Protein AF-0000000067994471 (afdb_homodimer)

pLDDT: mean 78.35, std 25.77, range [20.16, 98.81]

Secondary structure (DSSP, 8-state):
----------------S---HHHHHHHHHHHHHTSTT----HHHHHHHHHHHHHHHHHHHSS-SSSS--EEETTEEE-HHHHHHTGGGTTS------TTT--S---PPPHHHHHHHHHHHHHHTTS-HHHHHHHHHHSHHHHTT--TT---EE--HHHHHHHHHHHHHHHHHHHHHHHHSSS----HHHHHHHHHHHHH-/----------------S---HHHHHHHHHHHHHTSTT----HHHHHHHHHHHHHHHHHHHSS-SSSS--EEETTEEE-HHHHHHTGGGTTS------TTT--S---PPPHHHHHHHHHHHHHHTTS-HHHHHHHHHHSHHHHTT--TT---EE--HHHHHHHHHHHHHHHHHHHHHHHHHSS----HHHHHHHHHHHHH-

Sequence (400 aa):
MGTADSLQLVAVEPLVTGISPLAVATYLLARDASRDDSDVTQMKLHKLLYFAQANYLASTGQRLFDAHIEAFEHGPVVESIRRHYEQFGRRIIVVADASQSGNGKQELPENIANYLDAIWSQFGEQSASQLRALSHKDKPWSDNYHPGRLHSIIPDYEMRTWYANLADQRRVELDTVYMGSFEPFTEEEEKRILAAWAEGMGTADSLQLVAVEPLVTGISPLAVATYLLARDASRDDSDVTQMKLHKLLYFAQANYLASTGQRLFDAHIEAFEHGPVVESIRRHYEQFGRRIIVVADASQSGNGKQELPENIANYLDAIWSQFGEQSASQLRALSHKDKPWSDNYHPGRLHSIIPDYEMRTWYANLADQRRVELDTVYMGSFEPFTEEEEKRILAAWAEG

Organism: NCBI:txid85336

Radius of gyration: 24.21 Å; Cα contacts (8 Å, |Δi|>4): 501; chains: 2; bounding box: 55×66×54 Å

Structure (mmCIF, N/CA/C/O backbone):
data_AF-0000000067994471-model_v1
#
loop_
_entity.id
_entity.type
_entity.pdbx_description
1 polymer 'Antitoxin SocA-like Panacea domain-containing protein'
#
loop_
_atom_site.group_PDB
_atom_site.id
_atom_site.type_symbol
_atom_site.label_atom_id
_atom_site.label_alt_id
_atom_site.label_comp_id
_atom_site.label_asym_id
_atom_site.label_entity_id
_atom_site.label_seq_id
_atom_site.pdbx_PDB_ins_code
_atom_site.Cartn_x
_atom_site.Cartn_y
_atom_site.Cartn_z
_atom_site.occupancy
_atom_site.B_iso_or_equiv
_atom_site.auth_seq_id
_atom_site.auth_comp_id
_atom_site.auth_asym_id
_atom_site.auth_atom_id
_atom_site.pdbx_PDB_model_num
ATOM 1 N N . MET A 1 1 ? 20.375 -3.465 12.93 1 20.5 1 MET A N 1
ATOM 2 C CA . MET A 1 1 ? 20.828 -4.172 11.734 1 20.5 1 MET A CA 1
ATOM 3 C C . MET A 1 1 ? 19.875 -5.312 11.383 1 20.5 1 MET A C 1
ATOM 5 O O . MET A 1 1 ? 19.922 -6.375 12 1 20.5 1 MET A O 1
ATOM 9 N N . GLY A 1 2 ? 18.578 -5.07 11.258 1 24.72 2 GLY A N 1
ATOM 10 C CA . GLY A 1 2 ? 17.531 -6.062 11.148 1 24.72 2 GLY A CA 1
ATOM 11 C C . GLY A 1 2 ? 17.672 -6.949 9.922 1 24.72 2 GLY A C 1
ATOM 12 O O . GLY A 1 2 ? 17.953 -6.461 8.828 1 24.72 2 GLY A O 1
ATOM 13 N N . THR A 1 3 ? 18.188 -8.141 10.125 1 24.52 3 THR A N 1
ATOM 14 C CA . THR A 1 3 ? 18.453 -9.211 9.164 1 24.52 3 THR A CA 1
ATOM 15 C C . THR A 1 3 ? 17.25 -9.406 8.242 1 24.52 3 THR A C 1
ATOM 17 O O . THR A 1 3 ? 16.125 -9.648 8.711 1 24.52 3 THR A O 1
ATOM 20 N N . ALA A 1 4 ? 17.125 -8.594 7.246 1 32.38 4 ALA A N 1
ATOM 21 C CA . ALA A 1 4 ? 16.172 -8.93 6.191 1 32.38 4 ALA A CA 1
ATOM 22 C C . ALA A 1 4 ? 16.156 -10.43 5.926 1 32.38 4 ALA A C 1
ATOM 24 O O . ALA A 1 4 ? 17.172 -11 5.508 1 32.38 4 ALA A O 1
ATOM 25 N N . ASP A 1 5 ? 15.484 -11.266 6.723 1 28.83 5 ASP A N 1
ATOM 26 C CA . ASP A 1 5 ? 15.32 -12.711 6.578 1 28.83 5 ASP A CA 1
ATOM 27 C C . ASP A 1 5 ? 15.109 -13.094 5.113 1 28.83 5 ASP A C 1
ATOM 29 O O . ASP A 1 5 ? 14.18 -12.609 4.469 1 28.83 5 ASP A O 1
ATOM 33 N N . SER A 1 6 ? 16.172 -13.422 4.426 1 29.88 6 SER A N 1
ATOM 34 C CA . SER A 1 6 ? 16.172 -14.047 3.107 1 29.88 6 SER A CA 1
ATOM 35 C C . SER A 1 6 ? 15.016 -15.031 2.957 1 29.88 6 SER A C 1
ATOM 37 O O . SER A 1 6 ? 14.602 -15.664 3.93 1 29.88 6 SER A O 1
ATOM 39 N N . LEU A 1 7 ? 14.117 -14.836 2.088 1 34.69 7 LEU A N 1
ATOM 40 C CA . LEU A 1 7 ? 13.156 -15.867 1.723 1 34.69 7 LEU A CA 1
ATOM 41 C C . LEU A 1 7 ? 13.805 -17.25 1.738 1 34.69 7 LEU A C 1
ATOM 43 O O . LEU A 1 7 ? 14.766 -17.5 1.002 1 34.69 7 LEU A O 1
ATOM 47 N N . GLN A 1 8 ? 14.188 -17.828 2.896 1 32.53 8 GLN A N 1
ATOM 48 C CA . GLN A 1 8 ? 14.672 -19.203 2.947 1 32.53 8 GLN A CA 1
ATOM 49 C C . GLN A 1 8 ? 13.984 -20.062 1.894 1 32.53 8 GLN A C 1
ATOM 51 O O . GLN A 1 8 ? 12.758 -20.016 1.75 1 32.53 8 GLN A O 1
ATOM 56 N N . LEU A 1 9 ? 14.672 -20.484 0.848 1 35.47 9 LEU A N 1
ATOM 57 C CA . LEU A 1 9 ? 14.312 -21.469 -0.167 1 35.47 9 LEU A CA 1
ATOM 58 C C . LEU A 1 9 ? 13.633 -22.672 0.463 1 35.47 9 LEU A C 1
ATOM 60 O O . LEU A 1 9 ? 14.273 -23.453 1.161 1 35.47 9 LEU A O 1
ATOM 64 N N . VAL A 1 10 ? 12.555 -22.547 1.156 1 35.59 10 VAL A N 1
ATOM 65 C CA . VAL A 1 10 ? 11.844 -23.766 1.518 1 35.59 10 VAL A CA 1
ATOM 66 C C . VAL A 1 10 ? 11.727 -24.672 0.298 1 35.59 10 VAL A C 1
ATOM 68 O O . VAL A 1 10 ? 11.383 -24.219 -0.795 1 35.59 10 VAL A O 1
ATOM 71 N N . ALA A 1 11 ? 12.648 -25.734 0.282 1 39.62 11 ALA A N 1
ATOM 72 C CA . ALA A 1 11 ? 12.516 -26.812 -0.683 1 39.62 11 ALA A CA 1
ATOM 73 C C . ALA A 1 11 ? 11.055 -27.234 -0.838 1 39.62 11 ALA A C 1
ATOM 75 O O . ALA A 1 11 ? 10.445 -27.75 0.105 1 39.62 11 ALA A O 1
ATOM 76 N N . VAL A 1 12 ? 10.25 -26.531 -1.53 1 43.81 12 VAL A N 1
ATOM 77 C CA . VAL A 1 12 ? 8.883 -26.938 -1.804 1 43.81 12 VAL A CA 1
ATOM 78 C C . VAL A 1 12 ? 8.883 -28.234 -2.623 1 43.81 12 VAL A C 1
ATOM 80 O O . VAL A 1 12 ? 9.57 -28.328 -3.643 1 43.81 12 VAL A O 1
ATOM 83 N N . GLU A 1 13 ? 8.867 -29.359 -1.951 1 44.28 13 GLU A N 1
ATOM 84 C CA . GLU A 1 13 ? 8.648 -30.594 -2.721 1 44.28 13 GLU A CA 1
ATOM 85 C C . GLU A 1 13 ? 7.637 -30.359 -3.84 1 44.28 13 GLU A C 1
ATOM 87 O O . GLU A 1 13 ? 6.633 -29.672 -3.646 1 44.28 13 GLU A O 1
ATOM 92 N N . PRO A 1 14 ? 8.156 -30.516 -5.008 1 44.38 14 PRO A N 1
ATOM 93 C CA . PRO A 1 14 ? 7.266 -30.328 -6.156 1 44.38 14 PRO A CA 1
ATOM 94 C C . PRO A 1 14 ? 5.891 -30.969 -5.945 1 44.38 14 PRO A C 1
ATOM 96 O O . PRO A 1 14 ? 5.801 -32.156 -5.617 1 44.38 14 PRO A O 1
ATOM 99 N N . LEU A 1 15 ? 5.07 -30.5 -5.023 1 45.81 15 LEU A N 1
ATOM 100 C CA . LEU A 1 15 ? 3.713 -31.016 -4.887 1 45.81 15 LEU A CA 1
ATOM 101 C C . LEU A 1 15 ? 3.002 -31.047 -6.234 1 45.81 15 LEU A C 1
ATOM 103 O O . LEU A 1 15 ? 3.221 -30.172 -7.074 1 45.81 15 LEU A O 1
ATOM 107 N N . VAL A 1 16 ? 2.379 -32.125 -6.523 1 44.62 16 VAL A N 1
ATOM 108 C CA . VAL A 1 16 ? 1.43 -32.375 -7.598 1 44.62 16 VAL A CA 1
ATOM 109 C C . VAL A 1 16 ? 0.571 -31.156 -7.852 1 44.62 16 VAL A C 1
ATOM 111 O O . VAL A 1 16 ? 0.253 -30.406 -6.922 1 44.62 16 VAL A O 1
ATOM 114 N N . THR A 1 17 ? 0.256 -30.609 -9.148 1 58.12 17 THR A N 1
ATOM 115 C CA . THR A 1 17 ? -0.282 -29.859 -10.281 1 58.12 17 THR A CA 1
ATOM 116 C C . THR A 1 17 ? -1.808 -29.859 -10.258 1 58.12 17 THR A C 1
ATOM 118 O O . THR A 1 17 ? -2.426 -30.906 -10.039 1 58.12 17 THR A O 1
ATOM 121 N N . GLY A 1 18 ? -2.588 -29.25 -9.352 1 79.25 18 GLY A N 1
ATOM 122 C CA . GLY A 1 18 ? -4.023 -29.094 -9.508 1 79.25 18 GLY A CA 1
ATOM 123 C C . GLY A 1 18 ? -4.594 -27.953 -8.703 1 79.25 18 GLY A C 1
ATOM 124 O O . GLY A 1 18 ? -5.789 -27.922 -8.406 1 79.25 18 GLY A O 1
ATOM 125 N N . ILE A 1 19 ? -3.641 -27.109 -8.344 1 91.44 19 ILE A N 1
ATOM 126 C CA . ILE A 1 19 ? -4.18 -26.016 -7.547 1 91.44 19 ILE A CA 1
ATOM 127 C C . ILE A 1 19 ? -4.789 -24.969 -8.469 1 91.44 19 ILE A C 1
ATOM 129 O O . ILE A 1 19 ? -4.184 -24.578 -9.469 1 91.44 19 ILE A O 1
ATOM 133 N N . SER A 1 20 ? -5.98 -24.594 -8.172 1 93.75 20 SER A N 1
ATOM 134 C CA . SER A 1 20 ? -6.641 -23.562 -8.969 1 93.75 20 SER A CA 1
ATOM 135 C C . SER A 1 20 ? -6.133 -22.172 -8.594 1 93.75 20 SER A C 1
ATOM 137 O O . SER A 1 20 ? -5.812 -21.922 -7.434 1 93.75 20 SER A O 1
ATOM 139 N N . PRO A 1 21 ? -6.07 -21.297 -9.609 1 96.44 21 PRO A N 1
ATOM 140 C CA . PRO A 1 21 ? -5.684 -19.922 -9.273 1 96.44 21 PRO A CA 1
ATOM 141 C C . PRO A 1 21 ? -6.641 -19.266 -8.289 1 96.44 21 PRO A C 1
ATOM 143 O O . PRO A 1 21 ? -6.223 -18.422 -7.48 1 96.44 21 PRO A O 1
ATOM 146 N N . LEU A 1 22 ? -7.848 -19.688 -8.305 1 95.25 22 LEU A N 1
ATOM 147 C CA . LEU A 1 22 ? -8.836 -19.125 -7.391 1 95.25 22 LEU A CA 1
ATOM 148 C C . LEU A 1 22 ? -8.531 -19.516 -5.949 1 95.25 22 LEU A C 1
ATOM 150 O O . LEU A 1 22 ? -8.727 -18.719 -5.031 1 95.25 22 LEU A O 1
ATOM 154 N N . ALA A 1 23 ? -8.047 -20.734 -5.785 1 94.25 23 ALA A N 1
ATOM 155 C CA . ALA A 1 23 ? -7.688 -21.172 -4.438 1 94.25 23 ALA A CA 1
ATOM 156 C C . ALA A 1 23 ? -6.559 -20.328 -3.869 1 94.25 23 ALA A C 1
ATOM 158 O O . ALA A 1 23 ? -6.594 -19.938 -2.697 1 94.25 23 ALA A O 1
ATOM 159 N N . VAL A 1 24 ? -5.582 -20.016 -4.672 1 96.62 24 VAL A N 1
ATOM 160 C CA . VAL A 1 24 ? -4.461 -19.188 -4.246 1 96.62 24 VAL A CA 1
ATOM 161 C C . VAL A 1 24 ? -4.949 -17.766 -3.977 1 96.62 24 VAL A C 1
ATOM 163 O O . VAL A 1 24 ? -4.613 -17.172 -2.947 1 96.62 24 VAL A O 1
ATOM 166 N N . ALA A 1 25 ? -5.773 -17.25 -4.879 1 97.19 25 ALA A N 1
ATOM 167 C CA . ALA A 1 25 ? -6.328 -15.898 -4.719 1 97.19 25 ALA A CA 1
ATOM 168 C C . ALA A 1 25 ? -7.133 -15.789 -3.428 1 97.19 25 ALA A C 1
ATOM 170 O O . ALA A 1 25 ? -6.965 -14.836 -2.664 1 97.19 25 ALA A O 1
ATOM 171 N N . THR A 1 26 ? -7.914 -16.797 -3.188 1 95 26 THR A N 1
ATOM 172 C CA . THR A 1 26 ? -8.773 -16.781 -2.01 1 95 26 THR A CA 1
ATOM 173 C C . THR A 1 26 ? -7.941 -16.828 -0.732 1 95 26 THR A C 1
ATOM 175 O O . THR A 1 26 ? -8.289 -16.188 0.266 1 95 26 THR A O 1
ATOM 178 N N . TYR A 1 27 ? -6.902 -17.562 -0.794 1 95.12 27 TYR A N 1
ATOM 179 C CA . TYR A 1 27 ? -6.016 -17.641 0.363 1 95.12 27 TYR A CA 1
ATOM 180 C C . TYR A 1 27 ? -5.406 -16.281 0.675 1 95.12 27 TYR A C 1
ATOM 182 O O . TYR A 1 27 ? -5.398 -15.852 1.83 1 95.12 27 TYR A O 1
ATOM 190 N N . LEU A 1 28 ? -4.922 -15.633 -0.339 1 97.06 28 LEU A N 1
ATOM 191 C CA . LEU A 1 28 ? -4.305 -14.32 -0.16 1 97.06 28 LEU A CA 1
ATOM 192 C C . LEU A 1 28 ? -5.332 -13.297 0.315 1 97.06 28 LEU A C 1
ATOM 194 O O . LEU A 1 28 ? -5.027 -12.453 1.16 1 97.06 28 LEU A O 1
ATOM 198 N N . LEU A 1 29 ? -6.508 -13.391 -0.208 1 96.88 29 LEU A N 1
ATOM 199 C CA . LEU A 1 29 ? -7.574 -12.477 0.175 1 96.88 29 LEU A CA 1
ATOM 200 C C . LEU A 1 29 ? -8.008 -12.719 1.618 1 96.88 29 LEU A C 1
ATOM 202 O O . LEU A 1 29 ? -8.352 -11.773 2.332 1 96.88 29 LEU A O 1
ATOM 206 N N . ALA A 1 30 ? -7.98 -13.961 2.035 1 94.12 30 ALA A N 1
ATOM 207 C CA . ALA A 1 30 ? -8.281 -14.266 3.43 1 94.12 30 ALA A CA 1
ATOM 208 C C . ALA A 1 30 ? -7.242 -13.664 4.367 1 94.12 30 ALA A C 1
ATOM 210 O O . ALA A 1 30 ? -7.586 -13.133 5.426 1 94.12 30 ALA A O 1
ATOM 211 N N . ARG A 1 31 ? -6.031 -13.797 3.963 1 94.12 31 ARG A N 1
ATOM 212 C CA . ARG A 1 31 ? -4.961 -13.172 4.734 1 94.12 31 ARG A CA 1
ATOM 213 C C . ARG A 1 31 ? -5.168 -11.664 4.844 1 94.12 31 ARG A C 1
ATOM 215 O O . ARG A 1 31 ? -4.984 -11.086 5.914 1 94.12 31 ARG A O 1
ATOM 222 N N . ASP A 1 32 ? -5.559 -11.078 3.756 1 96.62 32 ASP A N 1
ATOM 223 C CA . ASP A 1 32 ? -5.793 -9.641 3.738 1 96.62 32 ASP A CA 1
ATOM 224 C C . ASP A 1 32 ? -6.973 -9.266 4.633 1 96.62 32 ASP A C 1
ATOM 226 O O . ASP A 1 32 ? -6.91 -8.281 5.371 1 96.62 32 ASP A O 1
ATOM 230 N N . ALA A 1 33 ? -8.031 -10.039 4.574 1 93.31 33 ALA A N 1
ATOM 231 C CA . ALA A 1 33 ? -9.266 -9.758 5.293 1 93.31 33 ALA A CA 1
ATOM 232 C C . ALA A 1 33 ? -9.047 -9.773 6.805 1 93.31 33 ALA A C 1
ATOM 234 O O . ALA A 1 33 ? -9.812 -9.18 7.559 1 93.31 33 ALA A O 1
ATOM 235 N N . SER A 1 34 ? -8.039 -10.469 7.246 1 92.06 34 SER A N 1
ATOM 236 C CA . SER A 1 34 ? -7.758 -10.594 8.672 1 92.06 34 SER A CA 1
ATOM 237 C C . SER A 1 34 ? -7.055 -9.352 9.203 1 92.06 34 SER A C 1
ATOM 239 O O . SER A 1 34 ? -6.93 -9.172 10.422 1 92.06 34 SER A O 1
ATOM 241 N N . ARG A 1 35 ? -6.688 -8.453 8.336 1 93.88 35 ARG A N 1
ATOM 242 C CA . ARG A 1 35 ? -5.957 -7.254 8.727 1 93.88 35 ARG A CA 1
ATOM 243 C C . ARG A 1 35 ? -6.902 -6.082 8.953 1 93.88 35 ARG A C 1
ATOM 245 O O . ARG A 1 35 ? -7.93 -5.969 8.281 1 93.88 35 ARG A O 1
ATOM 252 N N . ASP A 1 36 ? -6.469 -5.102 9.828 1 91.69 36 ASP A N 1
ATOM 253 C CA . ASP A 1 36 ? -7.219 -3.869 10.039 1 91.69 36 ASP A CA 1
ATOM 254 C C . ASP A 1 36 ? -7.062 -2.922 8.852 1 91.69 36 ASP A C 1
ATOM 256 O O . ASP A 1 36 ? -7.898 -2.039 8.633 1 91.69 36 ASP A O 1
ATOM 260 N N . ASP A 1 37 ? -5.973 -3.105 8.102 1 95.31 37 ASP A N 1
ATOM 261 C CA . ASP A 1 37 ? -5.629 -2.207 7.004 1 95.31 37 ASP A CA 1
ATOM 262 C C . ASP A 1 37 ? -5.625 -2.951 5.672 1 95.31 37 ASP A C 1
ATOM 264 O O . ASP A 1 37 ? -4.703 -2.789 4.867 1 95.31 37 ASP A O 1
ATOM 268 N N . SER A 1 38 ? -6.707 -3.814 5.477 1 95.19 38 SER A N 1
ATOM 269 C CA . SER A 1 38 ? -6.848 -4.535 4.215 1 95.19 38 SER A CA 1
ATOM 270 C C . SER A 1 38 ? -6.742 -3.59 3.023 1 95.19 38 SER A C 1
ATOM 272 O O . SER A 1 38 ? -7.258 -2.473 3.064 1 95.19 38 SER A O 1
ATOM 274 N N . ASP A 1 39 ? -6.023 -4.055 1.958 1 97.5 39 ASP A N 1
ATOM 275 C CA . ASP A 1 39 ? -5.82 -3.127 0.849 1 97.5 39 ASP A CA 1
ATOM 276 C C . ASP A 1 39 ? -5.648 -3.877 -0.47 1 97.5 39 ASP A C 1
ATOM 278 O O . ASP A 1 39 ? -5.062 -3.35 -1.417 1 97.5 39 ASP A O 1
ATOM 282 N N . VAL A 1 40 ? -6.113 -5.105 -0.529 1 98.12 40 VAL A N 1
ATOM 283 C CA . VAL A 1 40 ? -5.922 -5.871 -1.757 1 98.12 40 VAL A CA 1
ATOM 284 C C . VAL A 1 40 ? -7.047 -5.555 -2.742 1 98.12 40 VAL A C 1
ATOM 286 O O . VAL A 1 40 ? -8.195 -5.934 -2.521 1 98.12 40 VAL A O 1
ATOM 289 N N . THR A 1 41 ? -6.699 -4.824 -3.742 1 97.69 41 THR A N 1
ATOM 290 C CA . THR A 1 41 ? -7.523 -4.613 -4.93 1 97.69 41 THR A CA 1
ATOM 291 C C . THR A 1 41 ? -7.172 -5.625 -6.016 1 97.69 41 THR A C 1
ATOM 293 O O . THR A 1 41 ? -6.266 -6.441 -5.844 1 97.69 41 THR A O 1
ATOM 296 N N . GLN A 1 42 ? -7.914 -5.59 -7.145 1 97.44 42 GLN A N 1
ATOM 297 C CA . GLN A 1 42 ? -7.52 -6.441 -8.266 1 97.44 42 GLN A CA 1
ATOM 298 C C . GLN A 1 42 ? -6.086 -6.148 -8.695 1 97.44 42 GLN A C 1
ATOM 300 O O . GLN A 1 42 ? -5.305 -7.074 -8.938 1 97.44 42 GLN A O 1
ATOM 305 N N . MET A 1 43 ? -5.766 -4.883 -8.727 1 97.88 43 MET A N 1
ATOM 306 C CA . MET A 1 43 ? -4.422 -4.484 -9.133 1 97.88 43 MET A CA 1
ATOM 307 C C . MET A 1 43 ? -3.369 -5.16 -8.258 1 97.88 43 MET A C 1
ATOM 309 O O . MET A 1 43 ? -2.441 -5.785 -8.766 1 97.88 43 MET A O 1
ATOM 313 N N . LYS A 1 44 ? -3.518 -5.098 -6.992 1 98.56 44 LYS A N 1
ATOM 314 C CA . LYS A 1 44 ? -2.566 -5.672 -6.047 1 98.56 44 LYS A CA 1
ATOM 315 C C . LYS A 1 44 ? -2.607 -7.199 -6.086 1 98.56 44 LYS A C 1
ATOM 317 O O . LYS A 1 44 ? -1.562 -7.852 -6.078 1 98.56 44 LYS A O 1
ATOM 322 N N . LEU A 1 45 ? -3.756 -7.793 -6.223 1 98.56 45 LEU A N 1
ATOM 323 C CA . LEU A 1 45 ? -3.938 -9.242 -6.211 1 98.56 45 LEU A CA 1
ATOM 324 C C . LEU A 1 45 ? -3.174 -9.891 -7.359 1 98.56 45 LEU A C 1
ATOM 326 O O . LEU A 1 45 ? -2.471 -10.883 -7.156 1 98.56 45 LEU A O 1
ATOM 330 N N . HIS A 1 46 ? -3.264 -9.359 -8.477 1 98.75 46 HIS A N 1
ATOM 331 C CA . HIS A 1 46 ? -2.623 -9.953 -9.648 1 98.75 46 HIS A CA 1
ATOM 332 C C . HIS A 1 46 ? -1.103 -9.883 -9.539 1 98.75 46 HIS A C 1
ATOM 334 O O . HIS A 1 46 ? -0.399 -10.781 -10 1 98.75 46 HIS A O 1
ATOM 340 N N . LYS A 1 47 ? -0.604 -8.797 -8.93 1 98.75 47 LYS A N 1
ATOM 341 C CA . LYS A 1 47 ? 0.836 -8.742 -8.695 1 98.75 47 LYS A CA 1
ATOM 342 C C . LYS A 1 47 ? 1.272 -9.797 -7.688 1 98.75 47 LYS A C 1
ATOM 344 O O . LYS A 1 47 ? 2.293 -10.461 -7.879 1 98.75 47 LYS A O 1
ATOM 349 N N . LEU A 1 48 ? 0.472 -9.953 -6.676 1 98.75 48 LEU A N 1
ATOM 350 C CA . LEU A 1 48 ? 0.784 -10.984 -5.688 1 98.75 48 LEU A CA 1
ATOM 351 C C . LEU A 1 48 ? 0.756 -12.367 -6.32 1 98.75 48 LEU A C 1
ATOM 353 O O . LEU A 1 48 ? 1.631 -13.195 -6.051 1 98.75 48 LEU A O 1
ATOM 357 N N . LEU A 1 49 ? -0.231 -12.648 -7.141 1 98.75 49 LEU A N 1
ATOM 358 C CA . LEU A 1 49 ? -0.325 -13.922 -7.848 1 98.75 49 LEU A CA 1
ATOM 359 C C . LEU A 1 49 ? 0.878 -14.133 -8.758 1 98.75 49 LEU A C 1
ATOM 361 O O . LEU A 1 49 ? 1.435 -15.227 -8.828 1 98.75 49 LEU A O 1
ATOM 365 N N . TYR A 1 50 ? 1.344 -13.078 -9.438 1 98.81 50 TYR A N 1
ATOM 366 C CA . TYR A 1 50 ? 2.51 -13.133 -10.312 1 98.81 50 TYR A CA 1
ATOM 367 C C . TYR A 1 50 ? 3.766 -13.484 -9.531 1 98.81 50 TYR A C 1
ATOM 369 O O . TYR A 1 50 ? 4.488 -14.414 -9.891 1 98.81 50 TYR A O 1
ATOM 377 N N . PHE A 1 51 ? 3.943 -12.797 -8.461 1 98.25 51 PHE A N 1
ATOM 378 C CA . PHE A 1 51 ? 5.141 -13.047 -7.664 1 98.25 51 PHE A CA 1
ATOM 379 C C . PHE A 1 51 ? 5.098 -14.438 -7.047 1 98.25 51 PHE A C 1
ATOM 381 O O . PHE A 1 51 ? 6.129 -15.102 -6.938 1 98.25 51 PHE A O 1
ATOM 388 N N . ALA A 1 52 ? 3.928 -14.891 -6.645 1 98.06 52 ALA A N 1
ATOM 389 C CA . ALA A 1 52 ? 3.785 -16.234 -6.098 1 98.06 52 ALA A CA 1
ATOM 390 C C . ALA A 1 52 ? 4.125 -17.297 -7.148 1 98.06 52 ALA A C 1
ATOM 392 O O . ALA A 1 52 ? 4.914 -18.203 -6.887 1 98.06 52 ALA A O 1
ATOM 393 N N . GLN A 1 53 ? 3.594 -17.188 -8.352 1 98.12 53 GLN A N 1
ATOM 394 C CA . GLN A 1 53 ? 3.82 -18.156 -9.406 1 98.12 53 GLN A CA 1
ATOM 395 C C . GLN A 1 53 ? 5.273 -18.141 -9.875 1 98.12 53 GLN A C 1
ATOM 397 O O . GLN A 1 53 ? 5.898 -19.188 -10.031 1 98.12 53 GLN A O 1
ATOM 402 N N . ALA A 1 54 ? 5.844 -16.938 -10.062 1 97.75 54 ALA A N 1
ATOM 403 C CA . ALA A 1 54 ? 7.203 -16.797 -10.578 1 97.75 54 ALA A CA 1
ATOM 404 C C . ALA A 1 54 ? 8.227 -17.359 -9.609 1 97.75 54 ALA A C 1
ATOM 406 O O . ALA A 1 54 ? 9.125 -18.109 -10.008 1 97.75 54 ALA A O 1
ATOM 407 N N . ASN A 1 55 ? 8.016 -17.031 -8.352 1 95.62 55 ASN A N 1
ATOM 408 C CA . ASN A 1 55 ? 8.969 -17.516 -7.359 1 95.62 55 ASN A CA 1
ATOM 409 C C . ASN A 1 55 ? 8.805 -19.016 -7.117 1 95.62 55 ASN A C 1
ATOM 411 O O . ASN A 1 55 ? 9.781 -19.719 -6.848 1 95.62 55 ASN A O 1
ATOM 415 N N . TYR A 1 56 ? 7.574 -19.516 -7.234 1 95.19 56 TYR A N 1
ATOM 416 C CA . TYR A 1 56 ? 7.355 -20.953 -7.105 1 95.19 56 TYR A CA 1
ATOM 417 C C . TYR A 1 56 ? 8.016 -21.703 -8.258 1 95.19 56 TYR A C 1
ATOM 419 O O . TYR A 1 56 ? 8.68 -22.719 -8.031 1 95.19 56 TYR A O 1
ATOM 427 N N . LEU A 1 57 ? 7.863 -21.219 -9.453 1 95.56 57 LEU A N 1
ATOM 428 C CA . LEU A 1 57 ? 8.531 -21.781 -10.625 1 95.56 57 LEU A CA 1
ATOM 429 C C . LEU A 1 57 ? 10.039 -21.812 -10.43 1 95.56 57 LEU A C 1
ATOM 431 O O . LEU A 1 57 ? 10.688 -22.828 -10.719 1 95.56 57 LEU A O 1
ATOM 435 N N . ALA A 1 58 ? 10.562 -20.719 -9.961 1 93.88 58 ALA A N 1
ATOM 436 C CA . ALA A 1 58 ? 12.008 -20.594 -9.789 1 93.88 58 ALA A CA 1
ATOM 437 C C . ALA A 1 58 ? 12.523 -21.594 -8.75 1 93.88 58 ALA A C 1
ATOM 439 O O . ALA A 1 58 ? 13.609 -22.156 -8.906 1 93.88 58 ALA A O 1
ATOM 440 N N . SER A 1 59 ? 11.695 -21.844 -7.766 1 91.25 59 SER A N 1
ATOM 441 C CA . SER A 1 59 ? 12.156 -22.656 -6.641 1 91.25 59 SER A CA 1
ATOM 442 C C . SER A 1 59 ? 11.891 -24.141 -6.875 1 91.25 59 SER A C 1
ATOM 444 O O . SER A 1 59 ? 12.625 -24.984 -6.375 1 91.25 59 SER A O 1
ATOM 446 N N . THR A 1 60 ? 10.82 -24.5 -7.707 1 91.5 60 THR A N 1
ATOM 447 C CA . THR A 1 60 ? 10.398 -25.906 -7.777 1 91.5 60 THR A CA 1
ATOM 448 C C . THR A 1 60 ? 10.438 -26.406 -9.219 1 91.5 60 THR A C 1
ATOM 450 O O . THR A 1 60 ? 10.414 -27.609 -9.461 1 91.5 60 THR A O 1
ATOM 453 N N . GLY A 1 61 ? 10.445 -25.484 -10.133 1 92.44 61 GLY A N 1
ATOM 454 C CA . GLY A 1 61 ? 10.375 -25.844 -11.539 1 92.44 61 GLY A CA 1
ATOM 455 C C . GLY A 1 61 ? 8.961 -26.156 -12 1 92.44 61 GLY A C 1
ATOM 456 O O . GLY A 1 61 ? 8.75 -26.469 -13.18 1 92.44 61 GLY A O 1
ATOM 457 N N . GLN A 1 62 ? 8.016 -26.031 -11.062 1 93.94 62 GLN A N 1
ATOM 458 C CA . GLN A 1 62 ? 6.629 -26.344 -11.367 1 93.94 62 GLN A CA 1
ATOM 459 C C . GLN A 1 62 ? 5.719 -25.141 -11.125 1 93.94 62 GLN A C 1
ATOM 461 O O . GLN A 1 62 ? 6.062 -24.25 -10.352 1 93.94 62 GLN A O 1
ATOM 466 N N . ARG A 1 63 ? 4.578 -25.25 -11.75 1 96.56 63 ARG A N 1
ATOM 467 C CA . ARG A 1 63 ? 3.588 -24.203 -11.508 1 96.56 63 ARG A CA 1
ATOM 468 C C . ARG A 1 63 ? 2.975 -24.344 -10.125 1 96.56 63 ARG A C 1
ATOM 470 O O . ARG A 1 63 ? 2.686 -25.453 -9.672 1 96.56 63 ARG A O 1
ATOM 477 N N . LEU A 1 64 ? 2.76 -23.203 -9.5 1 96.31 64 LEU A N 1
ATOM 478 C CA . LEU A 1 64 ? 1.99 -23.156 -8.258 1 96.31 64 LEU A CA 1
ATOM 479 C C . LEU A 1 64 ? 0.512 -23.406 -8.531 1 96.31 64 LEU A C 1
ATOM 481 O O . LEU A 1 64 ? -0.125 -24.203 -7.824 1 96.31 64 LEU A O 1
ATOM 485 N N . PHE A 1 65 ? -0.045 -22.703 -9.508 1 96.62 65 PHE A N 1
ATOM 486 C CA . PHE A 1 65 ? -1.438 -22.875 -9.906 1 96.62 65 PHE A CA 1
ATOM 487 C C . PHE A 1 65 ? -1.563 -23 -11.414 1 96.62 65 PHE A C 1
ATOM 489 O O . PHE A 1 65 ? -0.678 -22.578 -12.156 1 96.62 65 PHE A O 1
ATOM 496 N N . ASP A 1 66 ? -2.703 -23.609 -11.789 1 94.56 66 ASP A N 1
ATOM 497 C CA . ASP A 1 66 ? -2.9 -23.969 -13.195 1 94.56 66 ASP A CA 1
ATOM 498 C C . ASP A 1 66 ? -3.58 -22.828 -13.953 1 94.56 66 ASP A C 1
ATOM 500 O O . ASP A 1 66 ? -4.762 -22.922 -14.297 1 94.56 66 ASP A O 1
ATOM 504 N N . ALA A 1 67 ? -2.824 -21.781 -14.328 1 96.31 67 ALA A N 1
ATOM 505 C CA . ALA A 1 67 ? -3.271 -20.656 -15.148 1 96.31 67 ALA A CA 1
ATOM 506 C C . ALA A 1 67 ? -2.084 -19.891 -15.734 1 96.31 67 ALA A C 1
ATOM 508 O O . ALA A 1 67 ? -0.999 -19.891 -15.148 1 96.31 67 ALA A O 1
ATOM 509 N N . HIS A 1 68 ? -2.318 -19.391 -16.891 1 97.25 68 HIS A N 1
ATOM 510 C CA . HIS A 1 68 ? -1.312 -18.516 -17.484 1 97.25 68 HIS A CA 1
ATOM 511 C C . HIS A 1 68 ? -1.325 -17.141 -16.844 1 97.25 68 HIS A C 1
ATOM 513 O O . HIS A 1 68 ? -2.373 -16.656 -16.406 1 97.25 68 HIS A O 1
ATOM 519 N N . ILE A 1 69 ? -0.126 -16.547 -16.797 1 98.44 69 ILE A N 1
ATOM 520 C CA . ILE A 1 69 ? 0.004 -15.133 -16.484 1 98.44 69 ILE A CA 1
ATOM 521 C C . ILE A 1 69 ? 0.16 -14.336 -17.781 1 98.44 69 ILE A C 1
ATOM 523 O O . ILE A 1 69 ? 0.944 -14.703 -18.656 1 98.44 69 ILE A O 1
ATOM 527 N N . GLU A 1 70 ? -0.622 -13.297 -17.875 1 98.44 70 GLU A N 1
ATOM 528 C CA . GLU A 1 70 ? -0.612 -12.477 -19.078 1 98.44 70 GLU A CA 1
ATOM 529 C C . GLU A 1 70 ? -0.066 -11.078 -18.797 1 98.44 70 GLU A C 1
ATOM 531 O O . GLU A 1 70 ? -0.259 -10.547 -17.703 1 98.44 70 GLU A O 1
ATOM 536 N N . ALA A 1 71 ? 0.612 -10.492 -19.781 1 98.31 71 ALA A N 1
ATOM 537 C CA . ALA A 1 71 ? 1.156 -9.141 -19.656 1 98.31 71 ALA A CA 1
ATOM 538 C C . ALA A 1 71 ? 0.138 -8.094 -20.094 1 98.31 71 ALA A C 1
ATOM 540 O O . ALA A 1 71 ? -0.248 -8.047 -21.266 1 98.31 71 ALA A O 1
ATOM 541 N N . PHE A 1 72 ? -0.38 -7.27 -19.203 1 96.81 72 PHE A N 1
ATOM 542 C CA . PHE A 1 72 ? -1.282 -6.152 -19.453 1 96.81 72 PHE A CA 1
ATOM 543 C C . PHE A 1 72 ? -0.583 -4.824 -19.203 1 96.81 72 PHE A C 1
ATOM 545 O O . PHE A 1 72 ? 0.554 -4.797 -18.719 1 96.81 72 PHE A O 1
ATOM 552 N N . GLU A 1 73 ? -1.208 -3.791 -19.531 1 95.56 73 GLU A N 1
ATOM 553 C CA . GLU A 1 73 ? -0.646 -2.449 -19.391 1 95.56 73 GLU A CA 1
ATOM 554 C C . GLU A 1 73 ? -0.224 -2.162 -17.953 1 95.56 73 GLU A C 1
ATOM 556 O O . GLU A 1 73 ? 0.858 -1.623 -17.719 1 95.56 73 GLU A O 1
ATOM 561 N N . HIS A 1 74 ? -1.018 -2.607 -17.047 1 96.06 74 HIS A N 1
ATOM 562 C CA . HIS A 1 74 ? -0.745 -2.262 -15.664 1 96.06 74 HIS A CA 1
ATOM 563 C C . HIS A 1 74 ? -0.019 -3.395 -14.945 1 96.06 74 HIS A C 1
ATOM 565 O O . HIS A 1 74 ? 0.038 -3.418 -13.711 1 96.06 74 HIS A O 1
ATOM 571 N N . GLY A 1 75 ? 0.481 -4.422 -15.727 1 97.38 75 GLY A N 1
ATOM 572 C CA . GLY A 1 75 ? 1.261 -5.5 -15.141 1 97.38 75 GLY A CA 1
ATOM 573 C C . GLY A 1 75 ? 0.702 -6.879 -15.445 1 97.38 75 GLY A C 1
ATOM 574 O O . GLY A 1 75 ? -0.205 -7.016 -16.266 1 97.38 75 GLY A O 1
ATOM 575 N N . PRO A 1 76 ? 1.27 -7.891 -14.797 1 98.62 76 PRO A N 1
ATOM 576 C CA . PRO A 1 76 ? 0.822 -9.266 -15.023 1 98.62 76 PRO A CA 1
ATOM 577 C C . PRO A 1 76 ? -0.565 -9.539 -14.445 1 98.62 76 PRO A C 1
ATOM 579 O O . PRO A 1 76 ? -0.907 -9.031 -13.383 1 98.62 76 PRO A O 1
ATOM 582 N N . VAL A 1 77 ? -1.34 -10.359 -15.195 1 98.25 77 VAL A N 1
ATOM 583 C CA . VAL A 1 77 ? -2.727 -10.609 -14.82 1 98.25 77 VAL A CA 1
ATOM 584 C C . VAL A 1 77 ? -3.062 -12.086 -15.047 1 98.25 77 VAL A C 1
ATOM 586 O O . VAL A 1 77 ? -2.59 -12.695 -16.016 1 98.25 77 VAL A O 1
ATOM 589 N N . VAL A 1 78 ? -3.75 -12.617 -14.094 1 98.12 78 VAL A N 1
ATOM 590 C CA . VAL A 1 78 ? -4.414 -13.898 -14.305 1 98.12 78 VAL A CA 1
ATOM 591 C C . VAL A 1 78 ? -5.852 -13.664 -14.758 1 98.12 78 VAL A C 1
ATOM 593 O O . VAL A 1 78 ? -6.723 -13.328 -13.953 1 98.12 78 VAL A O 1
ATOM 596 N N . GLU A 1 79 ? -6.09 -13.969 -16 1 96.69 79 GLU A N 1
ATOM 597 C CA . GLU A 1 79 ? -7.328 -13.555 -16.641 1 96.69 79 GLU A CA 1
ATOM 598 C C . GLU A 1 79 ? -8.547 -14.148 -15.945 1 96.69 79 GLU A C 1
ATOM 600 O O . GLU A 1 79 ? -9.547 -13.461 -15.742 1 96.69 79 GLU A O 1
ATOM 605 N N . SER A 1 80 ? -8.516 -15.391 -15.609 1 96.25 80 SER A N 1
ATOM 606 C CA . SER A 1 80 ? -9.656 -16.031 -14.953 1 96.25 80 SER A CA 1
ATOM 607 C C . SER A 1 80 ? -9.977 -15.367 -13.625 1 96.25 80 SER A C 1
ATOM 609 O O . SER A 1 80 ? -11.148 -15.25 -13.25 1 96.25 80 SER A O 1
ATOM 611 N N . ILE A 1 81 ? -8.945 -14.938 -12.883 1 97.19 81 ILE A N 1
ATOM 612 C CA . ILE A 1 81 ? -9.133 -14.273 -11.602 1 97.19 81 ILE A CA 1
ATOM 613 C C . ILE A 1 81 ? -9.68 -12.859 -11.828 1 97.19 81 ILE A C 1
ATOM 615 O O . ILE A 1 81 ? -10.547 -12.398 -11.094 1 97.19 81 ILE A O 1
ATOM 619 N N . ARG A 1 82 ? -9.125 -12.195 -12.875 1 96.94 82 ARG A N 1
ATOM 620 C CA . ARG A 1 82 ? -9.625 -10.867 -13.227 1 96.94 82 ARG A CA 1
ATOM 621 C C . ARG A 1 82 ? -11.125 -10.891 -13.484 1 96.94 82 ARG A C 1
ATOM 623 O O . ARG A 1 82 ? -11.859 -10.039 -12.977 1 96.94 82 ARG A O 1
ATOM 630 N N . ARG A 1 83 ? -11.547 -11.875 -14.18 1 96.5 83 ARG A N 1
ATOM 631 C CA . ARG A 1 83 ? -12.961 -12.016 -14.492 1 96.5 83 ARG A CA 1
ATOM 632 C C . ARG A 1 83 ? -13.773 -12.336 -13.242 1 96.5 83 ARG A C 1
ATOM 634 O O . ARG A 1 83 ? -14.867 -11.797 -13.047 1 96.5 83 ARG A O 1
ATOM 641 N N . HIS A 1 84 ? -13.227 -13.188 -12.445 1 95.06 84 HIS A N 1
ATOM 642 C CA . HIS A 1 84 ? -13.938 -13.633 -11.25 1 95.06 84 HIS A CA 1
ATOM 643 C C . HIS A 1 84 ? -14.227 -12.469 -10.312 1 95.06 84 HIS A C 1
ATOM 645 O O . HIS A 1 84 ? -15.297 -12.406 -9.703 1 95.06 84 HIS A O 1
ATOM 651 N N . TYR A 1 85 ? -13.312 -11.547 -10.211 1 96.25 85 TYR A N 1
ATOM 652 C CA . TYR A 1 85 ? -13.453 -10.461 -9.25 1 96.25 85 TYR A CA 1
ATOM 653 C C . TYR A 1 85 ? -13.742 -9.141 -9.961 1 96.25 85 TYR A C 1
ATOM 655 O O . TYR A 1 85 ? -13.531 -8.07 -9.398 1 96.25 85 TYR A O 1
ATOM 663 N N . GLU A 1 86 ? -14.258 -9.211 -11.188 1 96.06 86 GLU A N 1
ATOM 664 C CA . GLU A 1 86 ? -14.484 -8.031 -12.008 1 96.06 86 GLU A CA 1
ATOM 665 C C . GLU A 1 86 ? -15.453 -7.066 -11.328 1 96.06 86 GLU A C 1
ATOM 667 O O . GLU A 1 86 ? -15.344 -5.848 -11.484 1 96.06 86 GLU A O 1
ATOM 672 N N . GLN A 1 87 ? -16.359 -7.492 -10.445 1 94.69 87 GLN A N 1
ATOM 673 C CA . GLN A 1 87 ? -17.391 -6.68 -9.805 1 94.69 87 GLN A CA 1
ATOM 674 C C . GLN A 1 87 ? -16.766 -5.695 -8.82 1 94.69 87 GLN A C 1
ATOM 676 O O . GLN A 1 87 ? -17.406 -4.707 -8.438 1 94.69 87 GLN A O 1
ATOM 681 N N . PHE A 1 88 ? -15.562 -5.957 -8.43 1 94.81 88 PHE A N 1
ATOM 682 C CA . PHE A 1 88 ? -14.938 -5.105 -7.422 1 94.81 88 PHE A CA 1
ATOM 683 C C . PHE A 1 88 ? -14.242 -3.918 -8.07 1 94.81 88 PHE A C 1
ATOM 685 O O . PHE A 1 88 ? -13.938 -2.928 -7.402 1 94.81 88 PHE A O 1
ATOM 692 N N . GLY A 1 89 ? -13.969 -3.988 -9.414 1 93.81 89 GLY A N 1
ATOM 693 C CA . GLY A 1 89 ? -13.273 -2.881 -10.055 1 93.81 89 GLY A CA 1
ATOM 694 C C . GLY A 1 89 ? -11.992 -2.494 -9.352 1 93.81 89 GLY A C 1
ATOM 695 O O . GLY A 1 89 ? -11.117 -3.338 -9.133 1 93.81 89 GLY A O 1
ATOM 696 N N . ARG A 1 90 ? -11.961 -1.266 -8.891 1 93.88 90 ARG A N 1
ATOM 697 C CA . ARG A 1 90 ? -10.758 -0.758 -8.242 1 93.88 90 ARG A CA 1
ATOM 698 C C . ARG A 1 90 ? -10.898 -0.805 -6.723 1 93.88 90 ARG A C 1
ATOM 700 O O . ARG A 1 90 ? -10.031 -0.31 -6 1 93.88 90 ARG A O 1
ATOM 707 N N . ARG A 1 91 ? -11.953 -1.406 -6.234 1 94.5 91 ARG A N 1
ATOM 708 C CA . ARG A 1 91 ? -12.227 -1.447 -4.805 1 94.5 91 ARG A CA 1
ATOM 709 C C . ARG A 1 91 ? -11.453 -2.574 -4.129 1 94.5 91 ARG A C 1
ATOM 711 O O . ARG A 1 91 ? -11.062 -3.541 -4.781 1 94.5 91 ARG A O 1
ATOM 718 N N . ILE A 1 92 ? -11.297 -2.391 -2.84 1 96.94 92 ILE A N 1
ATOM 719 C CA . ILE A 1 92 ? -10.742 -3.482 -2.045 1 96.94 92 ILE A CA 1
ATOM 720 C C . ILE A 1 92 ? -11.656 -4.703 -2.137 1 96.94 92 ILE A C 1
ATOM 722 O O . ILE A 1 92 ? -12.883 -4.578 -2.059 1 96.94 92 ILE A O 1
ATOM 726 N N . ILE A 1 93 ? -11.055 -5.848 -2.408 1 96.38 93 ILE A N 1
ATOM 727 C CA . ILE A 1 93 ? -11.828 -7.07 -2.562 1 96.38 93 ILE A CA 1
ATOM 728 C C . ILE A 1 93 ? -12.219 -7.609 -1.188 1 96.38 93 ILE A C 1
ATOM 730 O O . ILE A 1 93 ? -11.352 -7.926 -0.369 1 96.38 93 ILE A O 1
ATOM 734 N N . VAL A 1 94 ? -13.469 -7.531 -0.816 1 86.62 94 VAL A N 1
ATOM 735 C CA . VAL A 1 94 ? -13.992 -8.062 0.439 1 86.62 94 VAL A CA 1
ATOM 736 C C . VAL A 1 94 ? -14.672 -9.406 0.189 1 86.62 94 VAL A C 1
ATOM 738 O O . VAL A 1 94 ? -15.648 -9.484 -0.561 1 86.62 94 VAL A O 1
ATOM 741 N N . VAL A 1 95 ? -13.844 -10.352 0.427 1 74.31 95 VAL A N 1
ATOM 742 C CA . VAL A 1 95 ? -14.445 -11.656 0.192 1 74.31 95 VAL A CA 1
ATOM 743 C C . VAL A 1 95 ? -15.25 -12.078 1.421 1 74.31 95 VAL A C 1
ATOM 745 O O . VAL A 1 95 ? -14.844 -11.82 2.555 1 74.31 95 VAL A O 1
ATOM 748 N N . ALA A 1 96 ? -16.547 -11.938 1.278 1 58.56 96 ALA A N 1
ATOM 749 C CA . ALA A 1 96 ? -17.375 -12.492 2.354 1 58.56 96 ALA A CA 1
ATOM 750 C C . ALA A 1 96 ? -16.719 -13.719 2.969 1 58.56 96 ALA A C 1
ATOM 752 O O . ALA A 1 96 ? -15.844 -14.344 2.354 1 58.56 96 ALA A O 1
ATOM 753 N N . ASP A 1 97 ? -17 -14.125 4.18 1 48.84 97 ASP A N 1
ATOM 754 C CA . ASP A 1 97 ? -16.516 -15.273 4.93 1 48.84 97 ASP A CA 1
ATOM 755 C C . ASP A 1 97 ? -16.094 -16.406 3.996 1 48.84 97 ASP A C 1
ATOM 757 O O . ASP A 1 97 ? -16.922 -16.938 3.25 1 48.84 97 ASP A O 1
ATOM 761 N N . ALA A 1 98 ? -14.945 -16.297 3.43 1 44.91 98 ALA A N 1
ATOM 762 C CA . ALA A 1 98 ? -14.422 -17.484 2.764 1 44.91 98 ALA A CA 1
ATOM 763 C C . ALA A 1 98 ? -15.047 -18.75 3.336 1 44.91 98 ALA A C 1
ATOM 765 O O . ALA A 1 98 ? -15.008 -19.812 2.703 1 44.91 98 ALA A O 1
ATOM 766 N N . SER A 1 99 ? -15.219 -18.75 4.605 1 42.91 99 SER A N 1
ATOM 767 C CA . SER A 1 99 ? -15.883 -19.953 5.086 1 42.91 99 SER A CA 1
ATOM 768 C C . SER A 1 99 ? -17.219 -20.172 4.371 1 42.91 99 SER A C 1
ATOM 770 O O . SER A 1 99 ? -17.734 -21.281 4.348 1 42.91 99 SER A O 1
ATOM 772 N N . GLN A 1 100 ? -17.906 -19.125 4.234 1 40.59 100 GLN A N 1
ATOM 773 C CA . GLN A 1 100 ? -19.266 -19.359 3.771 1 40.59 100 GLN A CA 1
ATOM 774 C C . GLN A 1 100 ? -19.312 -19.625 2.268 1 40.59 100 GLN A C 1
ATOM 776 O O . GLN A 1 100 ? -20.359 -19.906 1.704 1 40.59 100 GLN A O 1
ATOM 781 N N . SER A 1 101 ? -18.375 -18.984 1.516 1 40.41 101 SER A N 1
ATOM 782 C CA . SER A 1 101 ? -18.703 -19.438 0.167 1 40.41 101 SER A CA 1
ATOM 783 C C . SER A 1 101 ? -18.594 -20.953 0.049 1 40.41 101 SER A C 1
ATOM 785 O O . SER A 1 101 ? -17.531 -21.516 0.327 1 40.41 101 SER A O 1
ATOM 787 N N . GLY A 1 102 ? -19.484 -21.594 0.551 1 39.62 102 GLY A N 1
ATOM 788 C CA . GLY A 1 102 ? -19.766 -23 0.309 1 39.62 102 GLY A CA 1
ATOM 789 C C . GLY A 1 102 ? -18.969 -23.562 -0.858 1 39.62 102 GLY A C 1
ATOM 790 O O . GLY A 1 102 ? -19.062 -24.766 -1.145 1 39.62 102 GLY A O 1
ATOM 791 N N . ASN A 1 103 ? -18.875 -22.797 -1.873 1 42.69 103 ASN A N 1
ATOM 792 C CA . ASN A 1 103 ? -18.375 -23.562 -3.012 1 42.69 103 ASN A CA 1
ATOM 793 C C . ASN A 1 103 ? -16.969 -24.094 -2.764 1 42.69 103 ASN A C 1
ATOM 795 O O . ASN A 1 103 ? -16.297 -23.672 -1.81 1 42.69 103 ASN A O 1
ATOM 799 N N . GLY A 1 104 ? -16.25 -24.906 -3.701 1 47.22 104 GLY A N 1
ATOM 800 C CA . GLY A 1 104 ? -15.086 -25.734 -3.912 1 47.22 104 GLY A CA 1
ATOM 801 C C . GLY A 1 104 ? -13.789 -25.094 -3.463 1 47.22 104 GLY A C 1
ATOM 802 O O . GLY A 1 104 ? -12.828 -25.016 -4.23 1 47.22 104 GLY A O 1
ATOM 803 N N . LYS A 1 105 ? -13.852 -24.375 -2.229 1 59.75 105 LYS A N 1
ATOM 804 C CA . LYS A 1 105 ? -12.57 -23.828 -1.79 1 59.75 105 LYS A CA 1
ATOM 805 C C . LYS A 1 105 ? -11.531 -24.938 -1.622 1 59.75 105 LYS A C 1
ATOM 807 O O . LYS A 1 105 ? -11.703 -25.844 -0.799 1 59.75 105 LYS A O 1
ATOM 812 N N . GLN A 1 106 ? -10.867 -25.094 -2.59 1 71.88 106 GLN A N 1
ATOM 813 C CA . GLN A 1 106 ? -9.742 -26.016 -2.482 1 71.88 106 GLN A CA 1
ATOM 814 C C . GLN A 1 106 ? -8.867 -25.672 -1.275 1 71.88 106 GLN A C 1
ATOM 816 O O . GLN A 1 106 ? -8.375 -24.562 -1.153 1 71.88 106 GLN A O 1
ATOM 821 N N . GLU A 1 107 ? -9.016 -26.578 -0.218 1 83.5 107 GLU A N 1
ATOM 822 C CA . GLU A 1 107 ? -8.055 -26.453 0.871 1 83.5 107 GLU A CA 1
ATOM 823 C C . GLU A 1 107 ? -6.625 -26.641 0.366 1 83.5 107 GLU A C 1
ATOM 825 O O . GLU A 1 107 ? -6.328 -27.609 -0.334 1 83.5 107 GLU A O 1
ATOM 830 N N . LEU A 1 108 ? -5.852 -25.656 0.641 1 91.88 108 LEU A N 1
ATOM 831 C CA . LEU A 1 108 ? -4.469 -25.734 0.188 1 91.88 108 LEU A CA 1
ATOM 832 C C . LEU A 1 108 ? -3.635 -26.609 1.129 1 91.88 108 LEU A C 1
ATOM 834 O O . LEU A 1 108 ? -3.801 -26.531 2.35 1 91.88 108 LEU A O 1
ATOM 838 N N . PRO A 1 109 ? -2.832 -27.484 0.543 1 90.19 109 PRO A N 1
ATOM 839 C CA . PRO A 1 109 ? -1.888 -28.203 1.398 1 90.19 109 PRO A CA 1
ATOM 840 C C . PRO A 1 109 ? -1.049 -27.266 2.27 1 90.19 109 PRO A C 1
ATOM 842 O O . PRO A 1 109 ? -0.78 -26.141 1.879 1 90.19 109 PRO A O 1
ATOM 845 N N . GLU A 1 110 ? -0.627 -27.766 3.375 1 90.94 110 GLU A N 1
ATOM 846 C CA . GLU A 1 110 ? 0.094 -26.969 4.363 1 90.94 110 GLU A CA 1
ATOM 847 C C . GLU A 1 110 ? 1.359 -26.359 3.768 1 90.94 110 GLU A C 1
ATOM 849 O O . GLU A 1 110 ? 1.709 -25.219 4.07 1 90.94 110 GLU A O 1
ATOM 854 N N . ASN A 1 111 ? 2.041 -27.109 3.004 1 90.56 111 ASN A N 1
ATOM 855 C CA . ASN A 1 111 ? 3.283 -26.625 2.416 1 90.56 111 ASN A CA 1
ATOM 856 C C . ASN A 1 111 ? 3.033 -25.438 1.484 1 90.56 111 ASN A C 1
ATOM 858 O O . ASN A 1 111 ? 3.836 -24.5 1.428 1 90.56 111 ASN A O 1
ATOM 862 N N . ILE A 1 112 ? 1.906 -25.484 0.792 1 93.75 112 ILE A N 1
ATOM 863 C CA . ILE A 1 112 ? 1.547 -24.391 -0.105 1 93.75 112 ILE A CA 1
ATOM 864 C C . ILE A 1 112 ? 1.111 -23.172 0.71 1 93.75 112 ILE A C 1
ATOM 866 O O . ILE A 1 112 ? 1.489 -22.047 0.4 1 93.75 112 ILE A O 1
ATOM 870 N N . ALA A 1 113 ? 0.345 -23.438 1.731 1 93.75 113 ALA A N 1
ATOM 871 C CA . ALA A 1 113 ? -0.058 -22.344 2.627 1 93.75 113 ALA A CA 1
ATOM 872 C C . ALA A 1 113 ? 1.159 -21.641 3.211 1 93.75 113 ALA A C 1
ATOM 874 O O . ALA A 1 113 ? 1.219 -20.406 3.229 1 93.75 113 ALA A O 1
ATOM 875 N N . ASN A 1 114 ? 2.121 -22.391 3.666 1 93.31 114 ASN A N 1
ATOM 876 C CA . ASN A 1 114 ? 3.35 -21.828 4.219 1 93.31 114 ASN A CA 1
ATOM 877 C C . ASN A 1 114 ? 4.105 -21 3.178 1 93.31 114 ASN A C 1
ATOM 879 O O . ASN A 1 114 ? 4.645 -19.938 3.494 1 93.31 114 ASN A O 1
ATOM 883 N N . TYR A 1 115 ? 4.133 -21.562 1.987 1 93.56 115 TYR A N 1
ATOM 884 C CA . TYR A 1 115 ? 4.777 -20.844 0.894 1 93.56 115 TYR A CA 1
ATOM 885 C C . TYR A 1 115 ? 4.086 -19.516 0.634 1 93.56 115 TYR A C 1
ATOM 887 O O . TYR A 1 115 ? 4.746 -18.484 0.496 1 93.56 115 TYR A O 1
ATOM 895 N N . LEU A 1 116 ? 2.768 -19.5 0.655 1 96.38 116 LEU A N 1
ATOM 896 C CA . LEU A 1 116 ? 2.014 -18.281 0.389 1 96.38 116 LEU A CA 1
ATOM 897 C C . LEU A 1 116 ? 2.162 -17.297 1.539 1 96.38 116 LEU A C 1
ATOM 899 O O . LEU A 1 116 ? 2.172 -16.078 1.32 1 96.38 116 LEU A O 1
ATOM 903 N N . ASP A 1 117 ? 2.346 -17.812 2.746 1 95.38 117 ASP A N 1
ATOM 904 C CA . ASP A 1 117 ? 2.645 -16.938 3.877 1 95.38 117 ASP A CA 1
ATOM 905 C C . ASP A 1 117 ? 3.98 -16.219 3.682 1 95.38 117 ASP A C 1
ATOM 907 O O . ASP A 1 117 ? 4.121 -15.055 4.039 1 95.38 117 ASP A O 1
ATOM 911 N N . ALA A 1 118 ? 4.934 -16.922 3.145 1 95.12 118 ALA A N 1
ATOM 912 C CA . ALA A 1 118 ? 6.234 -16.328 2.859 1 95.12 118 ALA A CA 1
ATOM 913 C C . ALA A 1 118 ? 6.125 -15.258 1.773 1 95.12 118 ALA A C 1
ATOM 915 O O . ALA A 1 118 ? 6.746 -14.195 1.868 1 95.12 118 ALA A O 1
ATOM 916 N N . ILE A 1 119 ? 5.34 -15.539 0.732 1 96.12 119 ILE A N 1
ATOM 917 C CA . ILE A 1 119 ? 5.082 -14.57 -0.323 1 96.12 119 ILE A CA 1
ATOM 918 C C . ILE A 1 119 ? 4.453 -13.312 0.276 1 96.12 119 ILE A C 1
ATOM 920 O O . ILE A 1 119 ? 4.859 -12.195 -0.041 1 96.12 119 ILE A O 1
ATOM 924 N N . TRP A 1 120 ? 3.473 -13.516 1.174 1 96.81 120 TRP A N 1
ATOM 925 C CA . TRP A 1 120 ? 2.811 -12.391 1.821 1 96.81 120 TRP A CA 1
ATOM 926 C C . TRP A 1 120 ? 3.799 -11.586 2.656 1 96.81 120 TRP A C 1
ATOM 928 O O . TRP A 1 120 ? 3.777 -10.352 2.639 1 96.81 120 TRP A O 1
ATOM 938 N N . SER A 1 121 ? 4.605 -12.289 3.412 1 94.5 121 SER A N 1
ATOM 939 C CA . SER A 1 121 ? 5.586 -11.609 4.254 1 94.5 121 SER A CA 1
ATOM 940 C C . SER A 1 121 ? 6.523 -10.742 3.422 1 94.5 121 SER A C 1
ATOM 942 O O . SER A 1 121 ? 6.949 -9.672 3.869 1 94.5 121 SER A O 1
ATOM 944 N N . GLN A 1 122 ? 6.754 -11.141 2.244 1 93.88 122 GLN A N 1
ATOM 945 C CA . GLN A 1 122 ? 7.707 -10.445 1.389 1 93.88 122 GLN A CA 1
ATOM 946 C C . GLN A 1 122 ? 7.035 -9.312 0.622 1 93.88 122 GLN A C 1
ATOM 948 O O . GLN A 1 122 ? 7.629 -8.242 0.43 1 93.88 122 GLN A O 1
ATOM 953 N N . PHE A 1 123 ? 5.82 -9.508 0.184 1 96.06 123 PHE A N 1
ATOM 954 C CA . PHE A 1 123 ? 5.238 -8.578 -0.777 1 96.06 123 PHE A CA 1
ATOM 955 C C . PHE A 1 123 ? 3.953 -7.969 -0.23 1 96.06 123 PHE A C 1
ATOM 957 O O . PHE A 1 123 ? 3.5 -6.93 -0.71 1 96.06 123 PHE A O 1
ATOM 964 N N . GLY A 1 124 ? 3.344 -8.586 0.738 1 97.19 124 GLY A N 1
ATOM 965 C CA . GLY A 1 124 ? 1.986 -8.281 1.166 1 97.19 124 GLY A CA 1
ATOM 966 C C . GLY A 1 124 ? 1.831 -6.875 1.709 1 97.19 124 GLY A C 1
ATOM 967 O O . GLY A 1 124 ? 0.754 -6.281 1.616 1 97.19 124 GLY A O 1
ATOM 968 N N . GLU A 1 125 ? 2.914 -6.352 2.258 1 94.25 125 GLU A N 1
ATOM 969 C CA . GLU A 1 125 ? 2.838 -5.035 2.881 1 94.25 125 GLU A CA 1
ATOM 970 C C . GLU A 1 125 ? 3.047 -3.926 1.854 1 94.25 125 GLU A C 1
ATOM 972 O O . GLU A 1 125 ? 2.801 -2.752 2.143 1 94.25 125 GLU A O 1
ATOM 977 N N . GLN A 1 126 ? 3.496 -4.273 0.694 1 96.06 126 GLN A N 1
ATOM 978 C CA . GLN A 1 126 ? 3.717 -3.277 -0.349 1 96.06 126 GLN A CA 1
ATOM 979 C C . GLN A 1 126 ? 2.398 -2.836 -0.977 1 96.06 126 GLN A C 1
ATOM 981 O O . GLN A 1 126 ? 1.454 -3.625 -1.069 1 96.06 126 GLN A O 1
ATOM 986 N N . SER A 1 127 ? 2.318 -1.587 -1.357 1 97.31 127 SER A N 1
ATOM 987 C CA . SER A 1 127 ? 1.13 -1.061 -2.02 1 97.31 127 SER A CA 1
ATOM 988 C C . SER A 1 127 ? 0.986 -1.627 -3.428 1 97.31 127 SER A C 1
ATOM 990 O O . SER A 1 127 ? 1.934 -2.195 -3.975 1 97.31 127 SER A O 1
ATOM 992 N N . ALA A 1 128 ? -0.205 -1.475 -3.982 1 98.12 128 ALA A N 1
ATOM 993 C CA . ALA A 1 128 ? -0.426 -1.854 -5.375 1 98.12 128 ALA A CA 1
ATOM 994 C C . ALA A 1 128 ? 0.547 -1.131 -6.305 1 98.12 128 ALA A C 1
ATOM 996 O O . ALA A 1 128 ? 1.097 -1.733 -7.227 1 98.12 128 ALA A O 1
ATOM 997 N N . SER A 1 129 ? 0.806 0.155 -6.047 1 96.5 129 SER A N 1
ATOM 998 C CA . SER A 1 129 ? 1.697 0.96 -6.875 1 96.5 129 SER A CA 1
ATOM 999 C C . SER A 1 129 ? 3.127 0.433 -6.82 1 96.5 129 SER A C 1
ATOM 1001 O O . SER A 1 129 ? 3.797 0.334 -7.852 1 96.5 129 SER A O 1
ATOM 1003 N N . GLN A 1 130 ? 3.559 0.102 -5.648 1 96.25 130 GLN A N 1
ATOM 1004 C CA . GLN A 1 130 ? 4.91 -0.43 -5.492 1 96.25 130 GLN A CA 1
ATOM 1005 C C . GLN A 1 130 ? 5.059 -1.772 -6.199 1 96.25 130 GLN A C 1
ATOM 1007 O O . GLN A 1 130 ? 6.059 -2.016 -6.875 1 96.25 130 GLN A O 1
ATOM 1012 N N . LEU A 1 131 ? 4.102 -2.631 -6.066 1 97.88 131 LEU A N 1
ATOM 1013 C CA . LEU A 1 131 ? 4.141 -3.939 -6.707 1 97.88 131 LEU A CA 1
ATOM 1014 C C . LEU A 1 131 ? 4.035 -3.803 -8.227 1 97.88 131 LEU A C 1
ATOM 1016 O O . LEU A 1 131 ? 4.645 -4.574 -8.961 1 97.88 131 LEU A O 1
ATOM 1020 N N . ARG A 1 132 ? 3.193 -2.846 -8.656 1 97.25 132 ARG A N 1
ATOM 1021 C CA . ARG A 1 132 ? 3.113 -2.539 -10.078 1 97.25 132 ARG A CA 1
ATOM 1022 C C . ARG A 1 132 ? 4.477 -2.129 -10.625 1 97.25 132 ARG A C 1
ATOM 1024 O O . ARG A 1 132 ? 4.934 -2.672 -11.633 1 97.25 132 ARG A O 1
ATOM 1031 N N . ALA A 1 133 ? 5.133 -1.267 -9.938 1 95.5 133 ALA A N 1
ATOM 1032 C CA . ALA A 1 133 ? 6.457 -0.811 -10.359 1 95.5 133 ALA A CA 1
ATOM 1033 C C . ALA A 1 133 ? 7.453 -1.967 -10.375 1 95.5 133 ALA A C 1
ATOM 1035 O O . ALA A 1 133 ? 8.242 -2.1 -11.312 1 95.5 133 ALA A O 1
ATOM 1036 N N . LEU A 1 134 ? 7.41 -2.781 -9.367 1 96.06 134 LEU A N 1
ATOM 1037 C CA . LEU A 1 134 ? 8.312 -3.924 -9.258 1 96.06 134 LEU A CA 1
ATOM 1038 C C . LEU A 1 134 ? 8.094 -4.895 -10.414 1 96.06 134 LEU A C 1
ATOM 1040 O O . LEU A 1 134 ? 9.062 -5.352 -11.039 1 96.06 134 LEU A O 1
ATOM 1044 N N . SER A 1 135 ? 6.848 -5.223 -10.734 1 97.19 135 SER A N 1
ATOM 1045 C CA . SER A 1 135 ? 6.547 -6.172 -11.805 1 97.19 135 SER A CA 1
ATOM 1046 C C . SER A 1 135 ? 6.961 -5.621 -13.164 1 97.19 135 SER A C 1
ATOM 1048 O O . SER A 1 135 ? 7.383 -6.375 -14.039 1 97.19 135 SER A O 1
ATOM 1050 N N . HIS A 1 136 ? 6.871 -4.238 -13.289 1 96.88 136 HIS A N 1
ATOM 1051 C CA . HIS A 1 136 ? 7.234 -3.602 -14.547 1 96.88 136 HIS A CA 1
ATOM 1052 C C . HIS A 1 136 ? 8.742 -3.645 -14.773 1 96.88 136 HIS A C 1
ATOM 1054 O O . HIS A 1 136 ? 9.203 -3.578 -15.914 1 96.88 136 HIS A O 1
ATOM 1060 N N . LYS A 1 137 ? 9.461 -3.818 -13.727 1 95.94 137 LYS A N 1
ATOM 1061 C CA . LYS A 1 137 ? 10.914 -3.912 -13.82 1 95.94 137 LYS A CA 1
ATOM 1062 C C . LYS A 1 137 ? 11.352 -5.316 -14.234 1 95.94 137 LYS A C 1
ATOM 1064 O O . LYS A 1 137 ? 12.492 -5.523 -14.633 1 95.94 137 LYS A O 1
ATOM 1069 N N . ASP A 1 138 ? 10.492 -6.328 -14.039 1 95.69 138 ASP A N 1
ATOM 1070 C CA . ASP A 1 138 ? 10.82 -7.707 -14.383 1 95.69 138 ASP A CA 1
ATOM 1071 C C . ASP A 1 138 ? 10.812 -7.914 -15.891 1 95.69 138 ASP A C 1
ATOM 1073 O O . ASP A 1 138 ? 9.852 -7.559 -16.578 1 95.69 138 ASP A O 1
ATOM 1077 N N . LYS A 1 139 ? 11.812 -8.508 -16.391 1 97.56 139 LYS A N 1
ATOM 1078 C CA . LYS A 1 139 ? 11.93 -8.797 -17.828 1 97.56 139 LYS A CA 1
ATOM 1079 C C . LYS A 1 139 ? 10.781 -9.672 -18.312 1 97.56 139 LYS A C 1
ATOM 1081 O O . LYS A 1 139 ? 10.289 -9.5 -19.422 1 97.56 139 LYS A O 1
ATOM 1086 N N . PRO A 1 140 ? 10.359 -10.68 -17.531 1 98.44 140 PRO A N 1
ATOM 1087 C CA . PRO A 1 140 ? 9.234 -11.492 -18 1 98.44 140 PRO A CA 1
ATOM 1088 C C . PRO A 1 140 ? 8.031 -10.656 -18.422 1 98.44 140 PRO A C 1
ATOM 1090 O O . PRO A 1 140 ? 7.371 -10.969 -19.406 1 98.44 140 PRO A O 1
ATOM 1093 N N . TRP A 1 141 ? 7.77 -9.625 -17.734 1 98.31 141 TRP A N 1
ATOM 1094 C CA . TRP A 1 141 ? 6.656 -8.766 -18.109 1 98.31 141 TRP A CA 1
ATOM 1095 C C . TRP A 1 141 ? 7.051 -7.848 -19.266 1 98.31 141 TRP A C 1
ATOM 1097 O O . TRP A 1 141 ? 6.367 -7.805 -20.297 1 98.31 141 TRP A O 1
ATOM 1107 N N . SER A 1 142 ? 8.164 -7.098 -19.125 1 97.69 142 SER A N 1
ATOM 1108 C CA . SER A 1 142 ? 8.539 -6.078 -20.109 1 97.69 142 SER A CA 1
ATOM 1109 C C . SER A 1 142 ? 8.773 -6.688 -21.484 1 97.69 142 SER A C 1
ATOM 1111 O O . SER A 1 142 ? 8.5 -6.055 -22.5 1 97.69 142 SER A O 1
ATOM 1113 N N . ASP A 1 143 ? 9.25 -7.926 -21.5 1 97.94 143 ASP A N 1
ATOM 1114 C CA . ASP A 1 143 ? 9.531 -8.594 -22.766 1 97.94 143 ASP A CA 1
ATOM 1115 C C . ASP A 1 143 ? 8.242 -9.055 -23.438 1 97.94 143 ASP A C 1
ATOM 1117 O O . ASP A 1 143 ? 8.227 -9.305 -24.656 1 97.94 143 ASP A O 1
ATOM 1121 N N . ASN A 1 144 ? 7.211 -9.172 -22.703 1 98.25 144 ASN A N 1
ATOM 1122 C CA . ASN A 1 144 ? 6.008 -9.781 -23.266 1 98.25 144 ASN A CA 1
ATOM 1123 C C . ASN A 1 144 ? 4.852 -8.789 -23.328 1 98.25 144 ASN A C 1
ATOM 1125 O O . ASN A 1 144 ? 3.793 -9.102 -23.875 1 98.25 144 ASN A O 1
ATOM 1129 N N . TYR A 1 145 ? 5.043 -7.617 -22.719 1 97.81 145 TYR A N 1
ATOM 1130 C CA . TYR A 1 145 ? 4.012 -6.594 -22.828 1 97.81 145 TYR A CA 1
ATOM 1131 C C . TYR A 1 145 ? 4.125 -5.852 -24.156 1 97.81 145 TYR A C 1
ATOM 1133 O O . TYR A 1 145 ? 5.191 -5.336 -24.5 1 97.81 145 TYR A O 1
ATOM 1141 N N . HIS A 1 146 ? 3.062 -5.852 -24.859 1 95.62 146 HIS A N 1
ATOM 1142 C CA . HIS A 1 146 ? 2.904 -5.121 -26.125 1 95.62 146 HIS A CA 1
ATOM 1143 C C . HIS A 1 146 ? 1.656 -4.246 -26.094 1 95.62 146 HIS A C 1
ATOM 1145 O O . HIS A 1 146 ? 0.535 -4.758 -26.078 1 95.62 146 HIS A O 1
ATOM 1151 N N . PRO A 1 147 ? 1.889 -2.957 -26.141 1 93.62 147 PRO A N 1
ATOM 1152 C CA . PRO A 1 147 ? 0.724 -2.07 -26.078 1 93.62 147 PRO A CA 1
ATOM 1153 C C . PRO A 1 147 ? -0.339 -2.426 -27.125 1 93.62 147 PRO A C 1
ATOM 1155 O O . PRO A 1 147 ? -0.018 -2.629 -28.297 1 93.62 147 PRO A O 1
ATOM 1158 N N . GLY A 1 148 ? -1.551 -2.523 -26.672 1 89.69 148 GLY A N 1
ATOM 1159 C CA . GLY A 1 148 ? -2.66 -2.791 -27.562 1 89.69 148 GLY A CA 1
ATOM 1160 C C . GLY A 1 148 ? -2.926 -4.27 -27.766 1 89.69 148 GLY A C 1
ATOM 1161 O O . GLY A 1 148 ? -3.986 -4.656 -28.266 1 89.69 148 GLY A O 1
ATOM 1162 N N . ARG A 1 149 ? -1.926 -5.141 -27.516 1 89.12 149 ARG A N 1
ATOM 1163 C CA . ARG A 1 149 ? -2.119 -6.582 -27.641 1 89.12 149 ARG A CA 1
ATOM 1164 C C . ARG A 1 149 ? -2.766 -7.152 -26.375 1 89.12 149 ARG A C 1
ATOM 1166 O O . ARG A 1 149 ? -2.42 -6.758 -25.266 1 89.12 149 ARG A O 1
ATOM 1173 N N . LEU A 1 150 ? -3.729 -8 -26.688 1 83.06 150 LEU A N 1
ATOM 1174 C CA . LEU A 1 150 ? -4.41 -8.633 -25.578 1 83.06 150 LEU A CA 1
ATOM 1175 C C . LEU A 1 150 ? -3.938 -10.07 -25.391 1 83.06 150 LEU A C 1
ATOM 1177 O O . LEU A 1 150 ? -3.453 -10.695 -26.344 1 83.06 150 LEU A O 1
ATOM 1181 N N . HIS A 1 151 ? -3.912 -10.516 -24.219 1 87.56 151 HIS A N 1
ATOM 1182 C CA . HIS A 1 151 ? -3.705 -11.914 -23.859 1 87.56 151 HIS A CA 1
ATOM 1183 C C . HIS A 1 151 ? -2.295 -12.367 -24.219 1 87.56 151 HIS A C 1
ATOM 1185 O O . HIS A 1 151 ? -2.109 -13.453 -24.766 1 87.56 151 HIS A O 1
ATOM 1191 N N . SER A 1 152 ? -1.311 -11.508 -24.094 1 96 152 SER A N 1
ATOM 1192 C CA . SER A 1 152 ? 0.091 -11.891 -24.234 1 96 152 SER A CA 1
ATOM 1193 C C . SER A 1 152 ? 0.56 -12.695 -23.016 1 96 152 SER A C 1
ATOM 1195 O O . SER A 1 152 ? 0.728 -12.141 -21.922 1 96 152 SER A O 1
ATOM 1197 N N . ILE A 1 153 ? 0.826 -13.992 -23.266 1 98 153 ILE A N 1
ATOM 1198 C CA . ILE A 1 153 ? 1.194 -14.891 -22.172 1 98 153 ILE A CA 1
ATOM 1199 C C . ILE A 1 153 ? 2.654 -14.664 -21.781 1 98 153 ILE A C 1
ATOM 1201 O O . ILE A 1 153 ? 3.516 -14.508 -22.656 1 98 153 ILE A O 1
ATOM 1205 N N . ILE A 1 154 ? 2.975 -14.57 -20.516 1 98.69 154 ILE A N 1
ATOM 1206 C CA . ILE A 1 154 ? 4.34 -14.609 -20 1 98.69 154 ILE A CA 1
ATOM 1207 C C . ILE A 1 154 ? 4.777 -16.062 -19.812 1 98.69 154 ILE A C 1
ATOM 1209 O O . ILE A 1 154 ? 4.238 -16.766 -18.969 1 98.69 154 ILE A O 1
ATOM 1213 N N . PRO A 1 155 ? 5.719 -16.484 -20.562 1 98.56 155 PRO A N 1
ATOM 1214 C CA . PRO A 1 155 ? 6.113 -17.891 -20.5 1 98.56 155 PRO A CA 1
ATOM 1215 C C . PRO A 1 155 ? 6.66 -18.297 -19.125 1 98.56 155 PRO A C 1
ATOM 1217 O O . PRO A 1 155 ? 7.375 -17.516 -18.484 1 98.56 155 PRO A O 1
ATOM 1220 N N . ASP A 1 156 ? 6.387 -19.531 -18.766 1 97.88 156 ASP A N 1
ATOM 1221 C CA . ASP A 1 156 ? 6.844 -20.047 -17.469 1 97.88 156 ASP A CA 1
ATOM 1222 C C . ASP A 1 156 ? 8.359 -19.969 -17.359 1 97.88 156 ASP A C 1
ATOM 1224 O O . ASP A 1 156 ? 8.891 -19.609 -16.297 1 97.88 156 ASP A O 1
ATOM 1228 N N . TYR A 1 157 ? 9.047 -20.297 -18.406 1 97.88 157 TYR A N 1
ATOM 1229 C CA . TYR A 1 157 ? 10.5 -20.391 -18.344 1 97.88 157 TYR A CA 1
ATOM 1230 C C . TYR A 1 157 ? 11.133 -19.031 -18.125 1 97.88 157 TYR A C 1
ATOM 1232 O O . TYR A 1 157 ? 12.18 -18.922 -17.484 1 97.88 157 TYR A O 1
ATOM 1240 N N . GLU A 1 158 ? 10.5 -17.938 -18.641 1 98.31 158 GLU A N 1
ATOM 1241 C CA . GLU A 1 158 ? 11.039 -16.594 -18.438 1 98.31 158 GLU A CA 1
ATOM 1242 C C . GLU A 1 158 ? 10.906 -16.172 -16.969 1 98.31 158 GLU A C 1
ATOM 1244 O O . GLU A 1 158 ? 11.828 -15.57 -16.406 1 98.31 158 GLU A O 1
ATOM 1249 N N . MET A 1 159 ? 9.797 -16.469 -16.375 1 98 159 MET A N 1
ATOM 1250 C CA . MET A 1 159 ? 9.602 -16.188 -14.961 1 98 159 MET A CA 1
ATOM 1251 C C . MET A 1 159 ? 10.578 -16.984 -14.102 1 98 159 MET A C 1
ATOM 1253 O O . MET A 1 159 ? 11.25 -16.422 -13.234 1 98 159 MET A O 1
ATOM 1257 N N . ARG A 1 160 ? 10.656 -18.297 -14.414 1 97.19 160 ARG A N 1
ATOM 1258 C CA . ARG A 1 160 ? 11.547 -19.188 -13.68 1 97.19 160 ARG A CA 1
ATOM 1259 C C . ARG A 1 160 ? 12.992 -18.688 -13.734 1 97.19 160 ARG A C 1
ATOM 1261 O O . ARG A 1 160 ? 13.648 -18.562 -12.703 1 97.19 160 ARG A O 1
ATOM 1268 N N . THR A 1 161 ? 13.477 -18.344 -14.906 1 96.81 161 THR A N 1
ATOM 1269 C CA . THR A 1 161 ? 14.859 -17.953 -15.117 1 96.81 161 THR A CA 1
ATOM 1270 C C . THR A 1 161 ? 15.148 -16.609 -14.43 1 96.81 161 THR A C 1
ATOM 1272 O O . THR A 1 161 ? 16.188 -16.453 -13.781 1 96.81 161 THR A O 1
ATOM 1275 N N . TRP A 1 162 ? 14.258 -15.719 -14.562 1 95.94 162 TRP A N 1
ATOM 1276 C CA . TRP A 1 162 ? 14.438 -14.391 -13.992 1 95.94 162 TRP A CA 1
ATOM 1277 C C . TRP A 1 162 ? 14.586 -14.469 -12.477 1 95.94 162 TRP A C 1
ATOM 1279 O O . TRP A 1 162 ? 15.531 -13.914 -11.906 1 95.94 162 TRP A O 1
ATOM 1289 N N . TYR A 1 163 ? 13.734 -15.195 -11.773 1 94.31 163 TYR A N 1
ATOM 1290 C CA . TYR A 1 163 ? 13.703 -15.195 -10.312 1 94.31 163 TYR A CA 1
ATOM 1291 C C . TYR A 1 163 ? 14.664 -16.234 -9.75 1 94.31 163 TYR A C 1
ATOM 1293 O O . TYR A 1 163 ? 15.039 -16.172 -8.57 1 94.31 163 TYR A O 1
ATOM 1301 N N . ALA A 1 164 ? 15.07 -17.203 -10.531 1 91.31 164 ALA A N 1
ATOM 1302 C CA . ALA A 1 164 ? 16.172 -18.078 -10.125 1 91.31 164 ALA A CA 1
ATOM 1303 C C . ALA A 1 164 ? 17.484 -17.328 -10.07 1 91.31 164 ALA A C 1
ATOM 1305 O O . ALA A 1 164 ? 18.312 -17.562 -9.18 1 91.31 164 ALA A O 1
ATOM 1306 N N . ASN A 1 165 ? 17.688 -16.406 -10.969 1 84.62 165 ASN A N 1
ATOM 1307 C CA . ASN A 1 165 ? 18.906 -15.609 -11.047 1 84.62 165 ASN A CA 1
ATOM 1308 C C . ASN A 1 165 ? 18.953 -14.555 -9.945 1 84.62 165 ASN A C 1
ATOM 1310 O O . ASN A 1 165 ? 20.031 -14.266 -9.406 1 84.62 165 ASN A O 1
ATOM 1314 N N . LEU A 1 166 ? 17.844 -13.969 -9.688 1 74.5 166 LEU A N 1
ATOM 1315 C CA . LEU A 1 166 ? 17.781 -12.961 -8.633 1 74.5 166 LEU A CA 1
ATOM 1316 C C . LEU A 1 166 ? 18.062 -13.578 -7.27 1 74.5 166 LEU A C 1
ATOM 1318 O O . LEU A 1 166 ? 18.719 -12.961 -6.426 1 74.5 166 LEU A O 1
ATOM 1322 N N . ALA A 1 167 ? 17.578 -14.695 -7.102 1 64.19 167 ALA A N 1
ATOM 1323 C CA . ALA A 1 167 ? 17.875 -15.422 -5.871 1 64.19 167 ALA A CA 1
ATOM 1324 C C . ALA A 1 167 ? 19.359 -15.695 -5.742 1 64.19 167 ALA A C 1
ATOM 1326 O O . ALA A 1 167 ? 19.922 -15.617 -4.645 1 64.19 167 ALA A O 1
ATOM 1327 N N . ASP A 1 168 ? 19.922 -15.883 -6.758 1 61.81 168 ASP A N 1
ATOM 1328 C CA . ASP A 1 168 ? 21.359 -16.125 -6.797 1 61.81 168 ASP A CA 1
ATOM 1329 C C . ASP A 1 168 ? 22.141 -14.859 -6.496 1 61.81 168 ASP A C 1
ATOM 1331 O O . ASP A 1 168 ? 23.141 -14.898 -5.777 1 61.81 168 ASP A O 1
ATOM 1335 N N . GLN A 1 169 ? 21.609 -13.789 -7.012 1 54.03 169 GLN A N 1
ATOM 1336 C CA . GLN A 1 169 ? 22.281 -12.516 -6.766 1 54.03 169 GLN A CA 1
ATOM 1337 C C . GLN A 1 169 ? 22.141 -12.094 -5.301 1 54.03 169 GLN A C 1
ATOM 1339 O O . GLN A 1 169 ? 23.109 -11.625 -4.691 1 54.03 169 GLN A O 1
ATOM 1344 N N . ARG A 1 170 ? 20.922 -12.242 -4.898 1 52.78 170 ARG A N 1
ATOM 1345 C CA . ARG A 1 170 ? 20.734 -11.922 -3.484 1 52.78 170 ARG A CA 1
ATOM 1346 C C . ARG A 1 170 ? 21.594 -12.82 -2.602 1 52.78 170 ARG A C 1
ATOM 1348 O O . ARG A 1 170 ? 22.141 -12.375 -1.595 1 52.78 170 ARG A O 1
ATOM 1355 N N . ARG A 1 171 ? 21.625 -14.039 -2.963 1 44.22 171 ARG A N 1
ATOM 1356 C CA . ARG A 1 171 ? 22.516 -14.961 -2.26 1 44.22 171 ARG A CA 1
ATOM 1357 C C . ARG A 1 171 ? 23.969 -14.5 -2.361 1 44.22 171 ARG A C 1
ATOM 1359 O O . ARG A 1 171 ? 24.703 -14.516 -1.368 1 44.22 171 ARG A O 1
ATOM 1366 N N . VAL A 1 172 ? 24.25 -14.07 -3.453 1 43.53 172 VAL A N 1
ATOM 1367 C CA . VAL A 1 172 ? 25.609 -13.609 -3.676 1 43.53 172 VAL A CA 1
ATOM 1368 C C . VAL A 1 172 ? 25.844 -12.312 -2.902 1 43.53 172 VAL A C 1
ATOM 1370 O O . VAL A 1 172 ? 26.922 -12.117 -2.318 1 43.53 172 VAL A O 1
ATOM 1373 N N . GLU A 1 173 ? 24.875 -11.422 -2.979 1 45 173 GLU A N 1
ATOM 1374 C CA . GLU A 1 173 ? 25 -10.172 -2.234 1 45 173 GLU A CA 1
ATOM 1375 C C . GLU A 1 173 ? 25.047 -10.422 -0.731 1 45 173 GLU A C 1
ATOM 1377 O O . GLU A 1 173 ? 25.828 -9.789 -0.014 1 45 173 GLU A O 1
ATOM 1382 N N . LEU A 1 174 ? 24.234 -11.266 -0.382 1 41.88 174 LEU A N 1
ATOM 1383 C CA . LEU A 1 174 ? 24.297 -11.648 1.023 1 41.88 174 LEU A CA 1
ATOM 1384 C C . LEU A 1 174 ? 25.625 -12.336 1.342 1 41.88 174 LEU A C 1
ATOM 1386 O O . LEU A 1 174 ? 26.188 -12.117 2.412 1 41.88 174 LEU A O 1
ATOM 1390 N N . ASP A 1 175 ? 26 -13.234 0.438 1 43.84 175 ASP A N 1
ATOM 1391 C CA . ASP A 1 175 ? 27.297 -13.875 0.592 1 43.84 175 ASP A CA 1
ATOM 1392 C C . ASP A 1 175 ? 28.422 -12.852 0.537 1 43.84 175 ASP A C 1
ATOM 1394 O O . ASP A 1 175 ? 29.406 -12.961 1.282 1 43.84 175 ASP A O 1
ATOM 1398 N N . THR A 1 176 ? 28.266 -11.938 -0.356 1 41.28 176 THR A N 1
ATOM 1399 C CA . THR A 1 176 ? 29.281 -10.891 -0.48 1 41.28 176 THR A CA 1
ATOM 1400 C C . THR A 1 176 ? 29.203 -9.93 0.702 1 41.28 176 THR A C 1
ATOM 1402 O O . THR A 1 176 ? 30.234 -9.5 1.225 1 41.28 176 THR A O 1
ATOM 1405 N N . VAL A 1 177 ? 28.016 -9.516 1.012 1 38.38 177 VAL A N 1
ATOM 1406 C CA . VAL A 1 177 ? 27.875 -8.695 2.213 1 38.38 177 VAL A CA 1
ATOM 1407 C C . VAL A 1 177 ? 28.328 -9.492 3.436 1 38.38 177 VAL A C 1
ATOM 1409 O O . VAL A 1 177 ? 28.938 -8.938 4.352 1 38.38 177 VAL A O 1
ATOM 1412 N N . TYR A 1 178 ? 27.906 -10.781 3.412 1 34.81 178 TYR A N 1
ATOM 1413 C CA . TYR A 1 178 ? 28.422 -11.617 4.492 1 34.81 178 TYR A CA 1
ATOM 1414 C C . TYR A 1 178 ? 29.938 -11.773 4.387 1 34.81 178 TYR A C 1
ATOM 1416 O O . TYR A 1 178 ? 30.625 -12.008 5.387 1 34.81 178 TYR A O 1
ATOM 1424 N N . MET A 1 179 ? 30.5 -11.867 3.211 1 35.09 179 MET A N 1
ATOM 1425 C CA . MET A 1 179 ? 31.953 -11.969 3.143 1 35.09 179 MET A CA 1
ATOM 1426 C C . MET A 1 179 ? 32.625 -10.688 3.625 1 35.09 179 MET A C 1
ATOM 1428 O O . MET A 1 179 ? 33.844 -10.641 3.814 1 35.09 179 MET A O 1
ATOM 1432 N N . GLY A 1 180 ? 32.156 -9.516 3.492 1 34.62 180 GLY A N 1
ATOM 1433 C CA . GLY A 1 180 ? 32.875 -8.414 4.137 1 34.62 180 GLY A CA 1
ATOM 1434 C C . GLY A 1 180 ? 32.875 -8.516 5.652 1 34.62 180 GLY A C 1
ATOM 1435 O O . GLY A 1 180 ? 33.812 -9.062 6.242 1 34.62 180 GLY A O 1
ATOM 1436 N N . SER A 1 181 ? 32.469 -7.504 6.641 1 34.78 181 SER A N 1
ATOM 1437 C CA . SER A 1 181 ? 32.906 -7.402 8.031 1 34.78 181 SER A CA 1
ATOM 1438 C C . SER A 1 181 ? 32.312 -8.539 8.875 1 34.78 181 SER A C 1
ATOM 1440 O O . SER A 1 181 ? 32.406 -8.523 10.102 1 34.78 181 SER A O 1
ATOM 1442 N N . PHE A 1 182 ? 31.297 -9.297 8.57 1 31.16 182 PHE A N 1
ATOM 1443 C CA . PHE A 1 182 ? 31.016 -10.336 9.555 1 31.16 182 PHE A CA 1
ATOM 1444 C C . PHE A 1 182 ? 32.031 -11.461 9.461 1 31.16 182 PHE A C 1
ATOM 1446 O O . PHE A 1 182 ? 32.344 -11.938 8.367 1 31.16 182 PHE A O 1
ATOM 1453 N N . GLU A 1 183 ? 32.906 -11.656 10.547 1 35.97 183 GLU A N 1
ATOM 1454 C CA . GLU A 1 183 ? 33.656 -12.875 10.797 1 35.97 1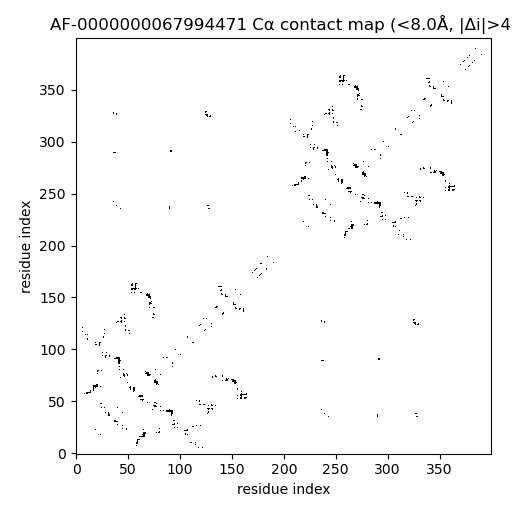83 GLU A CA 1
ATOM 1455 C C . GLU A 1 183 ? 32.844 -14.109 10.414 1 35.97 183 GLU A C 1
ATOM 1457 O O . GLU A 1 183 ? 31.656 -14.195 10.695 1 35.97 183 GLU A O 1
ATOM 1462 N N . PRO A 1 184 ? 33.344 -14.938 9.586 1 34.09 184 PRO A N 1
ATOM 1463 C CA . PRO A 1 184 ? 32.688 -16.203 9.234 1 34.09 184 PRO A CA 1
ATOM 1464 C C . PRO A 1 184 ? 32.156 -16.953 10.461 1 34.09 184 PRO A C 1
ATOM 1466 O O . PRO A 1 184 ? 32.719 -16.844 11.547 1 34.09 184 PRO A O 1
ATOM 1469 N N . PHE A 1 185 ? 30.875 -17.25 10.562 1 33.44 185 PHE A N 1
ATOM 1470 C CA . PHE A 1 185 ? 30.578 -18.203 11.609 1 33.44 185 PHE A CA 1
ATOM 1471 C C . PHE A 1 185 ? 31.641 -19.297 11.68 1 33.44 185 PHE A C 1
ATOM 1473 O O . PHE A 1 185 ? 32.219 -19.672 10.664 1 33.44 185 PHE A O 1
ATOM 1480 N N . THR A 1 186 ? 32.25 -19.438 12.93 1 41.91 186 THR A N 1
ATOM 1481 C CA . THR A 1 186 ? 33.156 -20.562 13.094 1 41.91 186 THR A CA 1
ATOM 1482 C C . THR A 1 186 ? 32.469 -21.859 12.688 1 41.91 186 THR A C 1
ATOM 1484 O O . THR A 1 186 ? 31.25 -21.938 12.609 1 41.91 186 THR A O 1
ATOM 1487 N N . GLU A 1 187 ? 33.281 -22.844 12.344 1 39.34 187 GLU A N 1
ATOM 1488 C CA . GLU A 1 187 ? 32.781 -24.172 12 1 39.34 187 GLU A CA 1
ATOM 1489 C C . GLU A 1 187 ? 31.797 -24.688 13.031 1 39.34 187 GLU A C 1
ATOM 1491 O O . GLU A 1 187 ? 30.812 -25.344 12.68 1 39.34 187 GLU A O 1
ATOM 1496 N N . GLU A 1 188 ? 32.062 -24.328 14.25 1 44.12 188 GLU A N 1
ATOM 1497 C CA . GLU A 1 188 ? 31.234 -24.812 15.344 1 44.12 188 GLU A CA 1
ATOM 1498 C C . GLU A 1 188 ? 29.859 -24.141 15.312 1 44.12 188 GLU A C 1
ATOM 1500 O O . GLU A 1 188 ? 28.844 -24.781 15.555 1 44.12 188 GLU A O 1
ATOM 1505 N N . GLU A 1 189 ? 29.938 -22.812 15.016 1 41.44 189 GLU A N 1
ATOM 1506 C CA . GLU A 1 189 ? 28.672 -22.109 15.023 1 41.44 189 GLU A CA 1
ATOM 1507 C C . GLU A 1 189 ? 27.828 -22.469 13.797 1 41.44 189 GLU A C 1
ATOM 1509 O O . GLU A 1 189 ? 26.609 -22.562 13.883 1 41.44 189 GLU A O 1
ATOM 1514 N N . GLU A 1 190 ? 28.438 -22.75 12.75 1 35.5 190 GLU A N 1
ATOM 1515 C CA . GLU A 1 190 ? 27.781 -23.312 11.57 1 35.5 190 GLU A CA 1
ATOM 1516 C C . GLU A 1 190 ? 27.156 -24.688 11.875 1 35.5 190 GLU A C 1
ATOM 1518 O O . GLU A 1 190 ? 26.031 -24.969 11.477 1 35.5 190 GLU A O 1
ATOM 1523 N N . LYS A 1 191 ? 27.859 -25.5 12.539 1 45.41 191 LYS A N 1
ATOM 1524 C CA . LYS A 1 191 ? 27.359 -26.812 12.945 1 45.41 191 LYS A CA 1
ATOM 1525 C C . LYS A 1 191 ? 26.172 -26.672 13.906 1 45.41 191 LYS A C 1
ATOM 1527 O O . LYS A 1 191 ? 25.219 -27.453 13.836 1 45.41 191 LYS A O 1
ATOM 1532 N N . ARG A 1 192 ? 26.188 -25.75 14.766 1 41.53 192 ARG A N 1
ATOM 1533 C CA . ARG A 1 192 ? 25.078 -25.562 15.695 1 41.53 192 ARG A CA 1
ATOM 1534 C C . ARG A 1 192 ? 23.828 -25.109 14.969 1 41.53 192 ARG A C 1
ATOM 1536 O O . ARG A 1 192 ? 22.719 -25.531 15.305 1 41.53 192 ARG A O 1
ATOM 1543 N N . ILE A 1 193 ? 24.031 -24.281 14.031 1 38.78 193 ILE A N 1
ATOM 1544 C CA . ILE A 1 193 ? 22.891 -23.812 13.258 1 38.78 193 ILE A CA 1
ATOM 1545 C C . ILE A 1 193 ? 22.422 -24.922 12.312 1 38.78 193 ILE A C 1
ATOM 1547 O O . ILE A 1 193 ? 21.219 -25.172 12.188 1 38.78 193 ILE A O 1
ATOM 1551 N N . LEU A 1 194 ? 23.266 -25.625 11.812 1 37.19 194 LEU A N 1
ATOM 1552 C CA . LEU A 1 194 ? 22.906 -26.797 11.023 1 37.19 194 LEU A CA 1
ATOM 1553 C C . LEU A 1 194 ? 22.312 -27.891 11.914 1 37.19 194 LEU A C 1
ATOM 1555 O O . LEU A 1 194 ? 21.359 -28.562 11.523 1 37.19 194 LEU A O 1
ATOM 1559 N N . ALA A 1 195 ? 22.828 -28.203 13.055 1 42.53 195 ALA A N 1
ATOM 1560 C CA . ALA A 1 195 ? 22.281 -29.188 13.977 1 42.53 195 ALA A CA 1
ATOM 1561 C C . ALA A 1 195 ? 20.922 -28.75 14.508 1 42.53 195 ALA A C 1
ATOM 1563 O O . ALA A 1 195 ? 20.016 -29.578 14.703 1 42.53 195 ALA A O 1
ATOM 1564 N N . ALA A 1 196 ? 20.688 -27.531 14.742 1 37.31 196 ALA A N 1
ATOM 1565 C CA . ALA A 1 196 ? 19.359 -27.094 15.164 1 37.31 196 ALA A CA 1
ATOM 1566 C C . ALA A 1 196 ? 18.344 -27.25 14.039 1 37.31 196 ALA A C 1
ATOM 1568 O O . ALA A 1 196 ? 17.172 -27.578 14.289 1 37.31 196 ALA A O 1
ATOM 1569 N N . TRP A 1 197 ? 18.656 -27.141 12.797 1 31.47 197 TRP A N 1
ATOM 1570 C CA . TRP A 1 197 ? 17.781 -27.406 11.656 1 31.47 197 TRP A CA 1
ATOM 1571 C C . TRP A 1 197 ? 17.578 -28.906 11.477 1 31.47 197 TRP A C 1
ATOM 1573 O O . TRP A 1 197 ? 16.469 -29.359 11.164 1 31.47 197 TRP A O 1
ATOM 1583 N N . ALA A 1 198 ? 18.5 -29.766 11.859 1 32.81 198 ALA A N 1
ATOM 1584 C CA . ALA A 1 198 ? 18.328 -31.219 11.781 1 32.81 198 ALA A CA 1
ATOM 1585 C C . ALA A 1 198 ? 17.484 -31.734 12.953 1 32.81 198 ALA A C 1
ATOM 1587 O O . ALA A 1 198 ? 16.859 -32.781 12.852 1 32.81 198 ALA A O 1
ATOM 1588 N N . GLU A 1 199 ? 17.625 -31.203 14.164 1 37.12 199 GLU A N 1
ATOM 1589 C CA . GLU A 1 199 ? 16.891 -31.797 15.273 1 37.12 199 GLU A CA 1
ATOM 1590 C C . GLU A 1 199 ? 15.445 -31.297 15.312 1 37.12 199 GLU A C 1
ATOM 1592 O O . GLU A 1 199 ? 14.609 -31.859 16.031 1 37.12 199 GLU A O 1
ATOM 15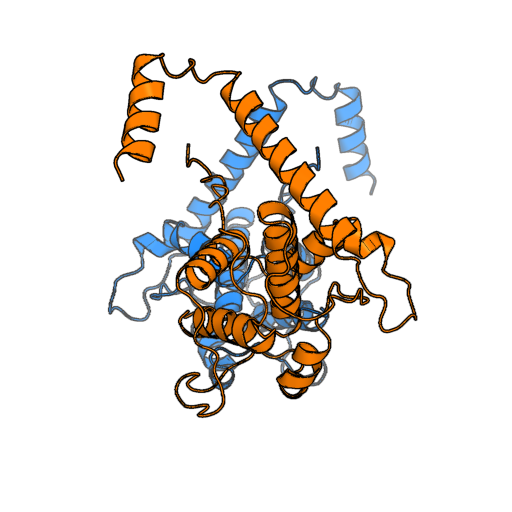97 N N . GLY A 1 200 ? 15.086 -30.156 14.82 1 30.47 200 GLY A N 1
ATOM 1598 C CA . GLY A 1 200 ? 13.641 -29.984 14.859 1 30.47 200 GLY A CA 1
ATOM 1599 C C . GLY A 1 200 ? 12.953 -30.406 13.578 1 30.47 200 GLY A C 1
ATOM 1600 O O . GLY A 1 200 ? 13.594 -30.469 12.523 1 30.47 200 GLY A O 1
ATOM 1601 N N . MET B 1 1 ? 23.016 4.668 -8.805 1 20.16 1 MET B N 1
ATOM 1602 C CA . MET B 1 1 ? 23.203 5.367 -7.531 1 20.16 1 MET B CA 1
ATOM 1603 C C . MET B 1 1 ? 22.109 6.41 -7.324 1 20.16 1 MET B C 1
ATOM 1605 O O . MET B 1 1 ? 22.188 7.516 -7.863 1 20.16 1 MET B O 1
ATOM 1609 N N . GLY B 1 2 ? 20.844 6.07 -7.438 1 23.98 2 GLY B N 1
ATOM 1610 C CA . GLY B 1 2 ? 19.703 6.973 -7.504 1 23.98 2 GLY B CA 1
ATOM 1611 C C . GLY B 1 2 ? 19.531 7.797 -6.246 1 23.98 2 GLY B C 1
ATOM 1612 O O . GLY B 1 2 ? 19.531 7.262 -5.137 1 23.98 2 GLY B O 1
ATOM 1613 N N . THR B 1 3 ? 20.062 9 -6.262 1 24.08 3 THR B N 1
ATOM 1614 C CA . THR B 1 3 ? 20.047 10.016 -5.219 1 24.08 3 THR B CA 1
ATOM 1615 C C . THR B 1 3 ? 18.656 10.164 -4.613 1 24.08 3 THR B C 1
ATOM 1617 O O . THR B 1 3 ? 17.688 10.398 -5.332 1 24.08 3 THR B O 1
ATOM 1620 N N . ALA B 1 4 ? 18.328 9.312 -3.689 1 32.38 4 ALA B N 1
ATOM 1621 C CA . ALA B 1 4 ? 17.125 9.586 -2.893 1 32.38 4 ALA B CA 1
ATOM 1622 C C . ALA B 1 4 ? 17 11.07 -2.582 1 32.38 4 ALA B C 1
ATOM 1624 O O . ALA B 1 4 ? 17.859 11.648 -1.915 1 32.38 4 ALA B O 1
ATOM 1625 N N . ASP B 1 5 ? 16.5 11.93 -3.502 1 28.34 5 ASP B N 1
ATOM 1626 C CA . ASP B 1 5 ? 16.281 13.359 -3.373 1 28.34 5 ASP B CA 1
ATOM 1627 C C . ASP B 1 5 ? 15.734 13.711 -1.99 1 28.34 5 ASP B C 1
ATOM 1629 O O . ASP B 1 5 ? 14.703 13.18 -1.572 1 28.34 5 ASP B O 1
ATOM 1633 N N . SER B 1 6 ? 16.594 14.047 -1.065 1 29.56 6 SER B N 1
ATOM 1634 C CA . SER B 1 6 ? 16.297 14.656 0.23 1 29.56 6 SER B CA 1
ATOM 1635 C C . SER B 1 6 ? 15.094 15.586 0.143 1 29.56 6 SER B C 1
ATOM 1637 O O . SER B 1 6 ? 14.875 16.234 -0.884 1 29.56 6 SER B O 1
ATOM 1639 N N . LEU B 1 7 ? 14.047 15.352 0.781 1 34.12 7 LEU B N 1
ATOM 1640 C CA . LEU B 1 7 ? 12.992 16.344 0.944 1 34.12 7 LEU B CA 1
ATOM 1641 C C . LEU B 1 7 ? 13.578 17.734 1.127 1 34.12 7 LEU B C 1
ATOM 1643 O O . LEU B 1 7 ? 14.312 17.984 2.084 1 34.12 7 LEU B O 1
ATOM 1647 N N . GLN B 1 8 ? 14.242 18.359 0.126 1 31.98 8 GLN B N 1
ATOM 1648 C CA . GLN B 1 8 ? 14.672 19.75 0.229 1 31.98 8 GLN B CA 1
ATOM 1649 C C . GLN B 1 8 ? 13.727 20.562 1.106 1 31.98 8 GLN B C 1
ATOM 1651 O O . GLN B 1 8 ? 12.508 20.469 0.955 1 31.98 8 GLN B O 1
ATOM 1656 N N . LEU B 1 9 ? 14.117 20.969 2.289 1 34.84 9 LEU B N 1
ATOM 1657 C CA . LEU B 1 9 ? 13.5 21.922 3.201 1 34.84 9 LEU B CA 1
ATOM 1658 C C . LEU B 1 9 ? 12.914 23.109 2.436 1 34.84 9 LEU B C 1
ATOM 1660 O O . LEU B 1 9 ? 13.664 23.953 1.916 1 34.84 9 LEU B O 1
ATOM 1664 N N . VAL B 1 10 ? 12.039 22.953 1.517 1 35.62 10 VAL B N 1
ATOM 1665 C CA . VAL B 1 10 ? 11.383 24.156 1.004 1 35.62 10 VAL B CA 1
ATOM 1666 C C . VAL B 1 10 ? 10.992 25.062 2.166 1 35.62 10 VAL B C 1
ATOM 1668 O O . VAL B 1 10 ? 10.438 24.594 3.164 1 35.62 10 VAL B O 1
ATOM 1671 N N . ALA B 1 11 ? 11.82 26.141 2.412 1 41.72 11 ALA B N 1
ATOM 1672 C CA . ALA B 1 11 ? 11.453 27.234 3.307 1 41.72 11 ALA B CA 1
ATOM 1673 C C . ALA B 1 11 ? 9.984 27.609 3.152 1 41.72 11 ALA B C 1
ATOM 1675 O O . ALA B 1 11 ? 9.57 28.109 2.107 1 41.72 11 ALA B O 1
ATOM 1676 N N . VAL B 1 12 ? 9.086 26.844 3.645 1 42.91 12 VAL B N 1
ATOM 1677 C CA . VAL B 1 12 ? 7.68 27.219 3.604 1 42.91 12 VAL B CA 1
ATOM 1678 C C . VAL B 1 12 ? 7.473 28.531 4.375 1 42.91 12 VAL B C 1
ATOM 1680 O O . VAL B 1 12 ? 7.895 28.641 5.523 1 42.91 12 VAL B O 1
ATOM 1683 N N . GLU B 1 13 ? 7.637 29.625 3.715 1 43.06 13 GLU B N 1
ATOM 1684 C CA . GLU B 1 13 ? 7.199 30.844 4.402 1 43.06 13 GLU B CA 1
ATOM 1685 C C . GLU B 1 13 ? 5.973 30.578 5.27 1 43.06 13 GLU B C 1
ATOM 1687 O O . GLU B 1 13 ? 5.074 29.828 4.871 1 43.06 13 GLU B O 1
ATOM 1692 N N . PRO B 1 14 ? 6.242 30.656 6.566 1 45.5 14 PRO B N 1
ATOM 1693 C CA . PRO B 1 14 ? 5.109 30.438 7.469 1 45.5 14 PRO B CA 1
ATOM 1694 C C . PRO B 1 14 ? 3.789 30.938 6.895 1 45.5 14 PRO B C 1
ATOM 1696 O O . PRO B 1 14 ? 3.678 32.125 6.535 1 45.5 14 PRO B O 1
ATOM 1699 N N . LEU B 1 15 ? 3.305 30.297 5.859 1 46.59 15 LEU B N 1
ATOM 1700 C CA . LEU B 1 15 ? 2.018 30.656 5.273 1 46.59 15 LEU B CA 1
ATOM 1701 C C . LEU B 1 15 ? 0.952 30.812 6.352 1 46.59 15 LEU B C 1
ATOM 1703 O O . LEU B 1 15 ? 1.077 30.234 7.441 1 46.59 15 LEU B O 1
ATOM 1707 N N . VAL B 1 16 ? -0.256 31.438 5.902 1 44.06 16 VAL B N 1
ATOM 1708 C CA . VAL B 1 16 ? -1.529 31.922 6.422 1 44.06 16 VAL B CA 1
ATOM 1709 C C . VAL B 1 16 ? -2.213 30.828 7.23 1 44.06 16 VAL B C 1
ATOM 1711 O O . VAL B 1 16 ? -2.158 29.656 6.863 1 44.06 16 VAL B O 1
ATOM 1714 N N . THR B 1 17 ? -2.549 31.031 8.516 1 58.75 17 THR B N 1
ATOM 1715 C CA . THR B 1 17 ? -3.494 30.734 9.586 1 58.75 17 THR B CA 1
ATOM 1716 C C . THR B 1 17 ? -4.879 30.453 9.016 1 58.75 17 THR B C 1
ATOM 1718 O O . THR B 1 17 ? -5.367 31.172 8.148 1 58.75 17 THR B O 1
ATOM 1721 N N . GLY B 1 18 ? -5.355 29.359 8.43 1 79.56 18 GLY B N 1
ATOM 1722 C CA . GLY B 1 18 ? -6.785 29.188 8.227 1 79.56 18 GLY B CA 1
ATOM 1723 C C . GLY B 1 18 ? -7.121 28.016 7.316 1 79.56 18 GLY B C 1
ATOM 1724 O O . GLY B 1 18 ? -8.242 27.922 6.809 1 79.56 18 GLY B O 1
ATOM 1725 N N . ILE B 1 19 ? -6.023 27.203 7.133 1 91.38 19 ILE B N 1
ATOM 1726 C CA . ILE B 1 19 ? -6.344 26.094 6.238 1 91.38 19 ILE B CA 1
ATOM 1727 C C . ILE B 1 19 ? -7.121 25.031 7 1 91.38 19 ILE B C 1
ATOM 1729 O O . ILE B 1 19 ? -6.746 24.656 8.117 1 91.38 19 ILE B O 1
ATOM 1733 N N . SER B 1 20 ? -8.203 24.609 6.422 1 93.69 20 SER B N 1
ATOM 1734 C CA . SER B 1 20 ? -9 23.562 7.059 1 93.69 20 SER B CA 1
ATOM 1735 C C . SER B 1 20 ? -8.391 22.188 6.812 1 93.69 20 SER B C 1
ATOM 1737 O O . SER B 1 20 ? -7.82 21.938 5.75 1 93.69 20 SER B O 1
ATOM 1739 N N . PRO B 1 21 ? -8.539 21.297 7.812 1 96.38 21 PRO B N 1
ATOM 1740 C CA . PRO B 1 21 ? -8.055 19.922 7.582 1 96.38 21 PRO B CA 1
ATOM 1741 C C . PRO B 1 21 ? -8.758 19.25 6.406 1 96.38 21 PRO B C 1
ATOM 1743 O O . PRO B 1 21 ? -8.148 18.422 5.715 1 96.38 21 PRO B O 1
ATOM 1746 N N . LEU B 1 22 ? -9.945 19.641 6.156 1 95.31 22 LEU B N 1
ATOM 1747 C CA . LEU B 1 22 ? -10.703 19.062 5.051 1 95.31 22 LEU B CA 1
ATOM 1748 C C . LEU B 1 22 ? -10.094 19.469 3.711 1 95.31 22 LEU B C 1
ATOM 1750 O O . LEU B 1 22 ? -10.07 18.672 2.771 1 95.31 22 LEU B O 1
ATOM 1754 N N . ALA B 1 23 ? -9.617 20.703 3.645 1 94.19 23 ALA B N 1
ATOM 1755 C CA . ALA B 1 23 ? -8.984 21.156 2.408 1 94.19 23 ALA B CA 1
ATOM 1756 C C . ALA B 1 23 ? -7.738 20.328 2.104 1 94.19 23 ALA B C 1
ATOM 1758 O O . ALA B 1 23 ? -7.508 19.938 0.954 1 94.19 23 ALA B O 1
ATOM 1759 N N . VAL B 1 24 ? -6.961 20.031 3.111 1 96.56 24 VAL B N 1
ATOM 1760 C CA . VAL B 1 24 ? -5.754 19.234 2.945 1 96.56 24 VAL B CA 1
ATOM 1761 C C . VAL B 1 24 ? -6.133 17.797 2.578 1 96.56 24 VAL B C 1
ATOM 1763 O O . VAL B 1 24 ? -5.562 17.219 1.651 1 96.56 24 VAL B O 1
ATOM 1766 N N . ALA B 1 25 ? -7.121 17.266 3.283 1 97.19 25 ALA B N 1
ATOM 1767 C CA . ALA B 1 25 ? -7.59 15.906 3.008 1 97.19 25 ALA B CA 1
ATOM 1768 C C . ALA B 1 25 ? -8.086 15.781 1.571 1 97.19 25 ALA B C 1
ATOM 1770 O O . ALA B 1 25 ? -7.73 14.836 0.866 1 97.19 25 ALA B O 1
ATOM 1771 N N . THR B 1 26 ? -8.82 16.766 1.159 1 94.94 26 THR B N 1
ATOM 1772 C CA . THR B 1 26 ? -9.398 16.734 -0.179 1 94.94 26 THR B CA 1
ATOM 1773 C C . THR B 1 26 ? -8.312 16.812 -1.242 1 94.94 26 THR B C 1
ATOM 1775 O O . THR B 1 26 ? -8.406 16.156 -2.289 1 94.94 26 THR B O 1
ATOM 1778 N N . TYR B 1 27 ? -7.32 17.578 -0.952 1 95.25 27 TYR B N 1
ATOM 1779 C CA . TYR B 1 27 ? -6.203 17.672 -1.886 1 95.25 27 TYR B CA 1
ATOM 1780 C C . TYR B 1 27 ? -5.508 16.328 -2.051 1 95.25 27 TYR B C 1
ATOM 1782 O O . TYR B 1 27 ? -5.238 15.898 -3.174 1 95.25 27 TYR B O 1
ATOM 1790 N N . LEU B 1 28 ? -5.242 15.68 -0.95 1 97.06 28 LEU B N 1
ATOM 1791 C CA . LEU B 1 28 ? -4.57 14.391 -0.984 1 97.06 28 LEU B CA 1
ATOM 1792 C C . LEU B 1 28 ? -5.441 13.344 -1.671 1 97.06 28 LEU B C 1
ATOM 1794 O O . LEU B 1 28 ? -4.938 12.508 -2.426 1 97.06 28 LEU B O 1
ATOM 1798 N N . LEU B 1 29 ? -6.715 13.398 -1.418 1 96.88 29 LEU B N 1
ATOM 1799 C CA . LEU B 1 29 ? -7.648 12.461 -2.025 1 96.88 29 LEU B CA 1
ATOM 1800 C C . LEU B 1 29 ? -7.754 12.695 -3.529 1 96.88 29 LEU B C 1
ATOM 1802 O O . LEU B 1 29 ? -7.91 11.742 -4.301 1 96.88 29 LEU B O 1
ATOM 1806 N N . ALA B 1 30 ? -7.672 13.953 -3.932 1 94.12 30 ALA B N 1
ATOM 1807 C CA . ALA B 1 30 ? -7.668 14.25 -5.359 1 94.12 30 ALA B CA 1
ATOM 1808 C C . ALA B 1 30 ? -6.434 13.68 -6.043 1 94.12 30 ALA B C 1
ATOM 1810 O O . ALA B 1 30 ? -6.52 13.141 -7.148 1 94.12 30 ALA B O 1
ATOM 1811 N N . ARG B 1 31 ? -5.344 13.828 -5.383 1 94.06 31 ARG B N 1
ATOM 1812 C CA . ARG B 1 31 ? -4.113 13.242 -5.898 1 94.06 31 ARG B CA 1
ATOM 1813 C C . ARG B 1 31 ? -4.25 11.727 -6.047 1 94.06 31 ARG B C 1
ATOM 1815 O O . ARG B 1 31 ? -3.822 11.156 -7.051 1 94.06 31 ARG B O 1
ATOM 1822 N N . ASP B 1 32 ? -4.848 11.125 -5.078 1 96.62 32 ASP B N 1
ATOM 1823 C CA . ASP B 1 32 ? -5.043 9.68 -5.109 1 96.62 32 ASP B CA 1
ATOM 1824 C C . ASP B 1 32 ? -5.984 9.281 -6.242 1 96.62 32 ASP B C 1
ATOM 1826 O O . ASP B 1 32 ? -5.734 8.297 -6.945 1 96.62 32 ASP B O 1
ATOM 1830 N N . ALA B 1 33 ? -7.055 10.023 -6.418 1 93.38 33 ALA B N 1
ATOM 1831 C CA . ALA B 1 33 ? -8.094 9.711 -7.391 1 93.38 33 ALA B CA 1
ATOM 1832 C C . ALA B 1 33 ? -7.543 9.742 -8.812 1 93.38 33 ALA B C 1
ATOM 1834 O O . ALA B 1 33 ? -8.109 9.133 -9.719 1 93.38 33 ALA B O 1
ATOM 1835 N N . SER B 1 34 ? -6.48 10.469 -9.031 1 92 34 SER B N 1
ATOM 1836 C CA . SER B 1 34 ? -5.895 10.609 -10.359 1 92 34 SER B CA 1
ATOM 1837 C C . SER B 1 34 ? -5.059 9.391 -10.719 1 92 34 SER B C 1
ATOM 1839 O O . SER B 1 34 ? -4.652 9.227 -11.875 1 92 34 SER B O 1
ATOM 1841 N N . ARG B 1 35 ? -4.875 8.5 -9.789 1 93.81 35 ARG B N 1
ATOM 1842 C CA . ARG B 1 35 ? -4.043 7.316 -10.008 1 93.81 35 ARG B CA 1
ATOM 1843 C C . ARG B 1 35 ? -4.891 6.121 -10.438 1 93.81 35 ARG B C 1
ATOM 1845 O O . ARG B 1 35 ? -6.039 5.984 -10.008 1 93.81 35 ARG B O 1
ATOM 1852 N N . ASP B 1 36 ? -4.254 5.16 -11.188 1 91.62 36 ASP B N 1
ATOM 1853 C CA . ASP B 1 36 ? -4.91 3.91 -11.562 1 91.62 36 ASP B CA 1
ATOM 1854 C C . ASP B 1 36 ? -5 2.957 -10.367 1 91.62 36 ASP B C 1
ATOM 1856 O O . ASP B 1 36 ? -5.84 2.053 -10.352 1 91.62 36 ASP B O 1
ATOM 1860 N N . ASP B 1 37 ? -4.117 3.166 -9.383 1 95.31 37 ASP B N 1
ATOM 1861 C CA . ASP B 1 37 ? -4 2.271 -8.242 1 95.31 37 ASP B CA 1
ATOM 1862 C C . ASP B 1 37 ? -4.309 3.006 -6.938 1 95.31 37 ASP B C 1
ATOM 1864 O O . ASP B 1 37 ? -3.58 2.863 -5.953 1 95.31 37 ASP B O 1
ATOM 1868 N N . SER B 1 38 ? -5.426 3.838 -6.98 1 95.25 38 SER B N 1
ATOM 1869 C CA . SER B 1 38 ? -5.852 4.551 -5.781 1 95.25 38 SER B CA 1
ATOM 1870 C C . SER B 1 38 ? -5.984 3.604 -4.594 1 95.25 38 SER B C 1
ATOM 1872 O O . SER B 1 38 ? -6.453 2.473 -4.746 1 95.25 38 SER B O 1
ATOM 1874 N N . ASP B 1 39 ? -5.531 4.082 -3.402 1 97.56 39 ASP B N 1
ATOM 1875 C CA . ASP B 1 39 ? -5.555 3.156 -2.275 1 97.56 39 ASP B CA 1
ATOM 1876 C C . ASP B 1 39 ? -5.695 3.904 -0.952 1 97.56 39 ASP B C 1
ATOM 1878 O O . ASP B 1 39 ? -5.324 3.387 0.103 1 97.56 39 ASP B O 1
ATOM 1882 N N . VAL B 1 40 ? -6.184 5.125 -0.997 1 98.12 40 VAL B N 1
ATOM 1883 C CA . VAL B 1 40 ? -6.293 5.887 0.243 1 98.12 40 VAL B CA 1
ATOM 1884 C C . VAL B 1 40 ? -7.598 5.539 0.953 1 98.12 40 VAL B C 1
ATOM 1886 O O . VAL B 1 40 ? -8.68 5.891 0.48 1 98.12 40 VAL B O 1
ATOM 1889 N N . THR B 1 41 ? -7.469 4.816 2.004 1 97.75 41 THR B N 1
ATOM 1890 C CA . THR B 1 41 ? -8.531 4.582 2.979 1 97.75 41 THR B CA 1
ATOM 1891 C C . THR B 1 41 ? -8.453 5.598 4.117 1 97.75 41 THR B C 1
ATOM 1893 O O . THR B 1 41 ? -7.555 6.441 4.141 1 97.75 41 THR B O 1
ATOM 1896 N N . GLN B 1 42 ? -9.422 5.551 5.051 1 97.5 42 GLN B N 1
ATOM 1897 C CA . GLN B 1 42 ? -9.305 6.406 6.227 1 97.5 42 GLN B CA 1
ATOM 1898 C C . GLN B 1 42 ? -7.996 6.152 6.965 1 97.5 42 GLN B C 1
ATOM 1900 O O . GLN B 1 42 ? -7.312 7.094 7.375 1 97.5 42 GLN B O 1
ATOM 1905 N N . MET B 1 43 ? -7.664 4.883 7.07 1 97.94 43 MET B N 1
ATOM 1906 C CA . MET B 1 43 ? -6.434 4.512 7.762 1 97.94 43 MET B CA 1
ATOM 1907 C C . MET B 1 43 ? -5.23 5.215 7.141 1 97.94 43 MET B C 1
ATOM 1909 O O . MET B 1 43 ? -4.457 5.867 7.844 1 97.94 43 MET B O 1
ATOM 1913 N N . LYS B 1 44 ? -5.09 5.152 5.871 1 98.56 44 LYS B N 1
ATOM 1914 C CA . LYS B 1 44 ? -3.967 5.754 5.156 1 98.56 44 LYS B CA 1
ATOM 1915 C C . LYS B 1 44 ? -4.051 7.277 5.184 1 98.56 44 LYS B C 1
ATOM 1917 O O . LYS B 1 44 ? -3.045 7.953 5.406 1 98.56 44 LYS B O 1
ATOM 1922 N N . LEU B 1 45 ? -5.219 7.848 5.059 1 98.56 45 LEU B N 1
ATOM 1923 C CA . LEU B 1 45 ? -5.43 9.289 5.004 1 98.56 45 LEU B CA 1
ATOM 1924 C C . LEU B 1 45 ? -4.949 9.961 6.289 1 98.56 45 LEU B C 1
ATOM 1926 O O . LEU B 1 45 ? -4.242 10.969 6.242 1 98.56 45 LEU B O 1
ATOM 1930 N N . HIS B 1 46 ? -5.27 9.422 7.371 1 98.75 46 HIS B N 1
ATOM 1931 C CA . HIS B 1 46 ? -4.914 10.023 8.648 1 98.75 46 HIS B CA 1
ATOM 1932 C C . HIS B 1 46 ? -3.406 9.984 8.875 1 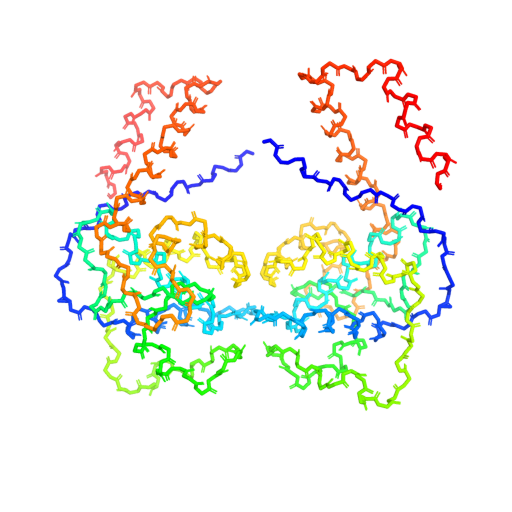98.75 46 HIS B C 1
ATOM 1934 O O . HIS B 1 46 ? -2.842 10.898 9.484 1 98.75 46 HIS B O 1
ATOM 1940 N N . LYS B 1 47 ? -2.758 8.922 8.391 1 98.75 47 LYS B N 1
ATOM 1941 C CA . LYS B 1 47 ? -1.301 8.891 8.477 1 98.75 47 LYS B CA 1
ATOM 1942 C C . LYS B 1 47 ? -0.678 9.961 7.586 1 98.75 47 LYS B C 1
ATOM 1944 O O . LYS B 1 47 ? 0.261 10.648 7.992 1 98.75 47 LYS B O 1
ATOM 1949 N N . LEU B 1 48 ? -1.249 10.109 6.426 1 98.75 48 LEU B N 1
ATOM 1950 C CA . LEU B 1 48 ? -0.752 11.148 5.527 1 98.75 48 LEU B CA 1
ATOM 1951 C C . LEU B 1 48 ? -0.952 12.531 6.137 1 98.75 48 LEU B C 1
ATOM 1953 O O . LEU B 1 48 ? -0.06 13.383 6.062 1 98.75 48 LEU B O 1
ATOM 1957 N N . LEU B 1 49 ? -2.09 12.781 6.727 1 98.75 49 LEU B N 1
ATOM 1958 C CA . LEU B 1 49 ? -2.369 14.055 7.395 1 98.75 49 LEU B CA 1
ATOM 1959 C C . LEU B 1 49 ? -1.4 14.281 8.547 1 98.75 49 LEU B C 1
ATOM 1961 O O . LEU B 1 49 ? -0.899 15.398 8.734 1 98.75 49 LEU B O 1
ATOM 1965 N N . TYR B 1 50 ? -1.089 13.242 9.312 1 98.81 50 TYR B N 1
ATOM 1966 C CA . TYR B 1 50 ? -0.147 13.32 10.422 1 98.81 50 TYR B CA 1
ATOM 1967 C C . TYR B 1 50 ? 1.243 13.703 9.93 1 98.81 50 TYR B C 1
ATOM 1969 O O . TYR B 1 50 ? 1.848 14.648 10.445 1 98.81 50 TYR B O 1
ATOM 1977 N N . PHE B 1 51 ? 1.676 13.031 8.93 1 98.25 51 PHE B N 1
ATOM 1978 C CA . PHE B 1 51 ? 3.012 13.312 8.414 1 98.25 51 PHE B CA 1
ATOM 1979 C C . PHE B 1 51 ? 3.074 14.703 7.805 1 98.25 51 PHE B C 1
ATOM 1981 O O . PHE B 1 51 ? 4.09 15.398 7.922 1 98.25 51 PHE B O 1
ATOM 1988 N N . ALA B 1 52 ? 2.008 15.125 7.16 1 98.06 52 ALA B N 1
ATOM 1989 C CA . ALA B 1 52 ? 1.953 16.469 6.59 1 98.06 52 ALA B CA 1
ATOM 1990 C C . ALA B 1 52 ? 2.029 17.531 7.688 1 98.06 52 ALA B C 1
ATOM 1992 O O . ALA B 1 52 ? 2.832 18.469 7.602 1 98.06 52 ALA B O 1
ATOM 1993 N N . GLN B 1 53 ? 1.255 17.406 8.742 1 98.06 53 GLN B N 1
ATOM 1994 C CA . GLN B 1 53 ? 1.22 18.391 9.82 1 98.06 53 GLN B CA 1
ATOM 1995 C C . GLN B 1 53 ? 2.535 18.391 10.594 1 98.06 53 GLN B C 1
ATOM 1997 O O . GLN B 1 53 ? 3.08 19.469 10.883 1 98.06 53 GLN B O 1
ATOM 2002 N N . ALA B 1 54 ? 3.078 17.219 10.914 1 97.62 54 ALA B N 1
ATOM 2003 C CA . ALA B 1 54 ? 4.289 17.094 11.719 1 97.62 54 ALA B CA 1
ATOM 2004 C C . ALA B 1 54 ? 5.492 17.703 10.992 1 97.62 54 ALA B C 1
ATOM 2006 O O . ALA B 1 54 ? 6.262 18.469 11.578 1 97.62 54 ALA B O 1
ATOM 2007 N N . ASN B 1 55 ? 5.566 17.359 9.727 1 95.44 55 ASN B N 1
ATOM 2008 C CA . ASN B 1 55 ? 6.703 17.875 8.961 1 95.44 55 ASN B CA 1
ATOM 2009 C C . ASN B 1 55 ? 6.562 19.375 8.688 1 95.44 55 ASN B C 1
ATOM 2011 O O . ASN B 1 55 ? 7.562 20.094 8.641 1 95.44 55 ASN B O 1
ATOM 2015 N N . TYR B 1 56 ? 5.328 19.844 8.531 1 95.06 56 TYR B N 1
ATOM 2016 C CA . TYR B 1 56 ? 5.109 21.266 8.352 1 95.06 56 TYR B CA 1
ATOM 2017 C C . TYR B 1 56 ? 5.477 22.031 9.617 1 95.06 56 TYR B C 1
ATOM 2019 O O . TYR B 1 56 ? 6.152 23.062 9.547 1 95.06 56 TYR B O 1
ATOM 2027 N N . LEU B 1 57 ? 5.09 21.531 10.75 1 95.44 57 LEU B N 1
ATOM 2028 C CA . LEU B 1 57 ? 5.465 22.109 12.039 1 95.44 57 LEU B CA 1
ATOM 2029 C C . LEU B 1 57 ? 6.98 22.188 12.18 1 95.44 57 LEU B C 1
ATOM 2031 O O . LEU B 1 57 ? 7.523 23.203 12.602 1 95.44 57 LEU B O 1
ATOM 2035 N N . ALA B 1 58 ? 7.609 21.109 11.844 1 93.88 58 ALA B N 1
ATOM 2036 C CA . ALA B 1 58 ? 9.062 21.016 11.992 1 93.88 58 ALA B CA 1
ATOM 2037 C C . ALA B 1 58 ? 9.766 22.031 11.094 1 93.88 58 ALA B C 1
ATOM 2039 O O . ALA B 1 58 ? 10.781 22.609 11.477 1 93.88 58 ALA B O 1
ATOM 2040 N N . SER B 1 59 ? 9.164 22.266 9.953 1 91.06 59 SER B N 1
ATOM 2041 C CA . SER B 1 59 ? 9.844 23.078 8.953 1 91.06 59 SER B CA 1
ATOM 2042 C C . SER B 1 59 ? 9.492 24.562 9.117 1 91.06 59 SER B C 1
ATOM 2044 O O . SER B 1 59 ? 10.305 25.438 8.797 1 91.06 59 SER B O 1
ATOM 2046 N N . THR B 1 60 ? 8.266 24.906 9.688 1 91.38 60 THR B N 1
ATOM 2047 C CA . THR B 1 60 ? 7.812 26.281 9.664 1 91.38 60 THR B CA 1
ATOM 2048 C C . THR B 1 60 ? 7.523 26.781 11.078 1 91.38 60 THR B C 1
ATOM 2050 O O . THR B 1 60 ? 7.414 28 11.297 1 91.38 60 THR B O 1
ATOM 2053 N N . GLY B 1 61 ? 7.344 25.875 11.961 1 92.38 61 GLY B N 1
ATOM 2054 C CA . GLY B 1 61 ? 6.957 26.234 13.32 1 92.38 61 GLY B CA 1
ATOM 2055 C C . GLY B 1 61 ? 5.473 26.5 13.461 1 92.38 61 GLY B C 1
ATOM 2056 O O . GLY B 1 61 ? 4.996 26.797 14.562 1 92.38 61 GLY B O 1
ATOM 2057 N N . GLN B 1 62 ? 4.762 26.359 12.344 1 93.75 62 GLN B N 1
ATOM 2058 C CA . GLN B 1 62 ? 3.33 26.641 12.336 1 93.75 62 GLN B CA 1
ATOM 2059 C C . GLN B 1 62 ? 2.527 25.422 11.898 1 93.75 62 GLN B C 1
ATOM 2061 O O . GLN B 1 62 ? 3.055 24.547 11.219 1 93.75 62 GLN B O 1
ATOM 2066 N N . ARG B 1 63 ? 1.27 25.5 12.25 1 96.56 63 ARG B N 1
ATOM 2067 C CA . ARG B 1 63 ? 0.383 24.438 11.797 1 96.56 63 ARG B CA 1
ATOM 2068 C C . ARG B 1 63 ? 0.084 24.562 10.312 1 96.56 63 ARG B C 1
ATOM 2070 O O . ARG B 1 63 ? -0.127 25.656 9.805 1 96.56 63 ARG B O 1
ATOM 2077 N N . LEU B 1 64 ? 0.049 23.406 9.664 1 96.25 64 LEU B N 1
ATOM 2078 C CA . LEU B 1 64 ? -0.43 23.344 8.281 1 96.25 64 LEU B CA 1
ATOM 2079 C C . LEU B 1 64 ? -1.938 23.578 8.227 1 96.25 64 LEU B C 1
ATOM 2081 O O . LEU B 1 64 ? -2.422 24.359 7.402 1 96.25 64 LEU B O 1
ATOM 2085 N N . PHE B 1 65 ? -2.684 22.859 9.055 1 96.62 65 PHE B N 1
ATOM 2086 C CA . PHE B 1 65 ? -4.133 22.984 9.125 1 96.62 65 PHE B CA 1
ATOM 2087 C C . PHE B 1 65 ? -4.59 23.109 10.578 1 96.62 65 PHE B C 1
ATOM 2089 O O . PHE B 1 65 ? -3.883 22.688 11.492 1 96.62 65 PHE B O 1
ATOM 2096 N N . ASP B 1 66 ? -5.793 23.688 10.688 1 94.44 66 ASP B N 1
ATOM 2097 C CA . ASP B 1 66 ? -6.301 24.031 12.016 1 94.44 66 ASP B CA 1
ATOM 2098 C C . ASP B 1 66 ? -7.105 22.875 12.602 1 94.44 66 ASP B C 1
ATOM 2100 O O . ASP B 1 66 ? -8.336 22.938 12.672 1 94.44 66 ASP B O 1
ATOM 2104 N N . ALA B 1 67 ? -6.43 21.844 13.148 1 96.31 67 ALA B N 1
ATOM 2105 C CA . ALA B 1 67 ? -7.02 20.703 13.844 1 96.31 67 ALA B CA 1
ATOM 2106 C C . ALA B 1 67 ? -5.973 19.969 14.68 1 96.31 67 ALA B C 1
ATOM 2108 O O . ALA B 1 67 ? -4.785 19.969 14.344 1 96.31 67 ALA B O 1
ATOM 2109 N N . HIS B 1 68 ? -6.445 19.453 15.75 1 97.19 68 HIS B N 1
ATOM 2110 C CA . HIS B 1 68 ? -5.574 18.609 16.562 1 97.19 68 HIS B CA 1
ATOM 2111 C C . HIS B 1 68 ? -5.414 17.219 15.945 1 97.19 68 HIS B C 1
ATOM 2113 O O . HIS B 1 68 ? -6.324 16.719 15.281 1 97.19 68 HIS B O 1
ATOM 2119 N N . ILE B 1 69 ? -4.219 16.656 16.172 1 98.44 69 ILE B N 1
ATOM 2120 C CA . ILE B 1 69 ? -3.99 15.25 15.891 1 98.44 69 ILE B CA 1
ATOM 2121 C C . ILE B 1 69 ? -4.109 14.445 17.188 1 98.44 69 ILE B C 1
ATOM 2123 O O . ILE B 1 69 ? -3.551 14.836 18.219 1 98.44 69 ILE B O 1
ATOM 2127 N N . GLU B 1 70 ? -4.852 13.398 17.109 1 98.44 70 GLU B N 1
ATOM 2128 C CA . GLU B 1 70 ? -5.09 12.578 18.281 1 98.44 70 GLU B CA 1
ATOM 2129 C C . GLU B 1 70 ? -4.465 11.195 18.125 1 98.44 70 GLU B C 1
ATOM 2131 O O . GLU B 1 70 ? -4.402 10.656 17.031 1 98.44 70 GLU B O 1
ATOM 2136 N N . ALA B 1 71 ? -4.012 10.609 19.25 1 98.38 71 ALA B N 1
ATOM 2137 C CA . ALA B 1 71 ? -3.42 9.273 19.234 1 98.38 71 ALA B CA 1
ATOM 2138 C C . ALA B 1 71 ? -4.484 8.203 19.453 1 98.38 71 ALA B C 1
ATOM 2140 O O . ALA B 1 71 ? -5.117 8.141 20.5 1 98.38 71 ALA B O 1
ATOM 2141 N N . PHE B 1 72 ? -4.77 7.363 18.469 1 96.88 72 PHE B N 1
ATOM 2142 C CA . PHE B 1 72 ? -5.68 6.227 18.516 1 96.88 72 PHE B CA 1
ATOM 2143 C C . PHE B 1 72 ? -4.91 4.914 18.422 1 96.88 72 PHE B C 1
ATOM 2145 O O . PHE B 1 72 ? -3.695 4.914 18.203 1 96.88 72 PHE B O 1
ATOM 2152 N N . GLU B 1 73 ? -5.574 3.867 18.609 1 95.69 73 GLU B N 1
ATOM 2153 C CA . GLU B 1 73 ? -4.969 2.539 18.609 1 95.69 73 GLU B CA 1
ATOM 2154 C C . GLU B 1 73 ? -4.234 2.266 17.297 1 95.69 73 GLU B C 1
ATOM 2156 O O . GLU B 1 73 ? -3.117 1.747 17.297 1 95.69 73 GLU B O 1
ATOM 2161 N N . HIS B 1 74 ? -4.816 2.693 16.234 1 96.19 74 HIS B N 1
ATOM 2162 C CA . HIS B 1 74 ? -4.238 2.355 14.938 1 96.19 74 HIS B CA 1
ATOM 2163 C C . HIS B 1 74 ? -3.402 3.508 14.391 1 96.19 74 HIS B C 1
ATOM 2165 O O . HIS B 1 74 ? -3.078 3.535 13.195 1 96.19 74 HIS B O 1
ATOM 2171 N N . GLY B 1 75 ? -3.105 4.543 15.266 1 97.44 75 GLY B N 1
ATOM 2172 C CA . GLY B 1 75 ? -2.24 5.641 14.859 1 97.44 75 GLY B CA 1
ATOM 2173 C C . GLY B 1 75 ? -2.887 7 15.031 1 97.44 75 GLY B C 1
ATOM 2174 O O . GLY B 1 75 ? -3.959 7.117 15.625 1 97.44 75 GLY B O 1
ATOM 2175 N N . PRO B 1 76 ? -2.217 8.039 14.531 1 98.62 76 PRO B N 1
ATOM 2176 C CA . PRO B 1 76 ? -2.738 9.406 14.656 1 98.62 76 PRO B CA 1
ATOM 2177 C C . PRO B 1 76 ? -3.969 9.648 13.789 1 98.62 76 PRO B C 1
ATOM 2179 O O . PRO B 1 76 ? -4.055 9.133 12.672 1 98.62 76 PRO B O 1
ATOM 2182 N N . VAL B 1 77 ? -4.91 10.43 14.336 1 98.25 77 VAL B N 1
ATOM 2183 C CA . VAL B 1 77 ? -6.184 10.656 13.664 1 98.25 77 VAL B CA 1
ATOM 2184 C C . VAL B 1 77 ? -6.59 12.125 13.805 1 98.25 77 VAL B C 1
ATOM 2186 O O . VAL B 1 77 ? -6.352 12.742 14.844 1 98.25 77 VAL B O 1
ATOM 2189 N N . VAL B 1 78 ? -7.059 12.656 12.727 1 98.12 78 VAL B N 1
ATOM 2190 C CA . VAL B 1 78 ? -7.785 13.922 12.781 1 98.12 78 VAL B CA 1
ATOM 2191 C C . VAL B 1 78 ? -9.281 13.656 12.914 1 98.12 78 VAL B C 1
ATOM 2193 O O . VAL B 1 78 ? -9.945 13.305 11.93 1 98.12 78 VAL B O 1
ATOM 2196 N N . GLU B 1 79 ? -9.805 13.953 14.055 1 96.75 79 GLU B N 1
ATOM 2197 C CA . GLU B 1 79 ? -11.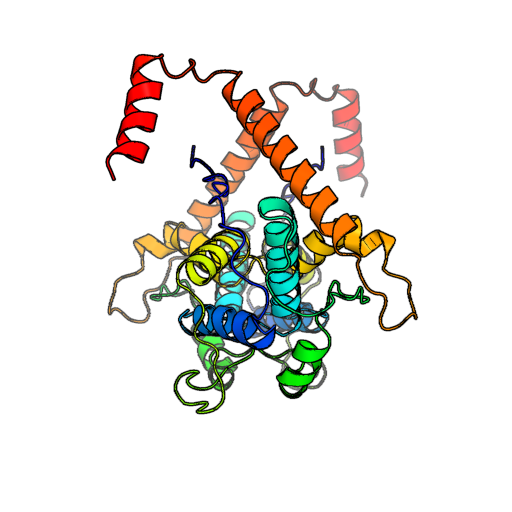141 13.508 14.422 1 96.75 79 GLU B CA 1
ATOM 2198 C C . GLU B 1 79 ? -12.188 14.07 13.461 1 96.75 79 GLU B C 1
ATOM 2200 O O . GLU B 1 79 ? -13.102 13.359 13.047 1 96.75 79 GLU B O 1
ATOM 2205 N N . SER B 1 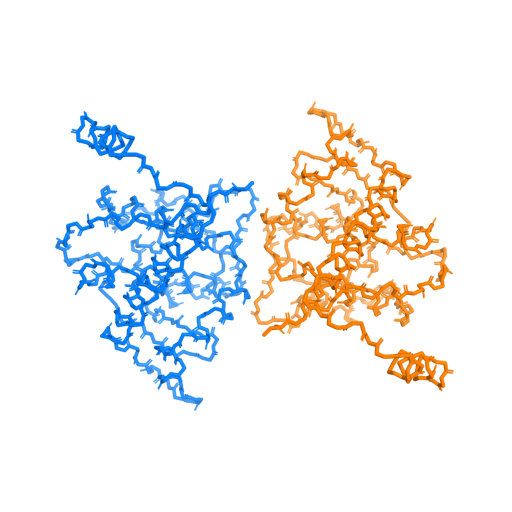80 ? -12.117 15.32 13.141 1 96.25 80 SER B N 1
ATOM 2206 C CA . SER B 1 80 ? -13.094 15.93 12.25 1 96.25 80 SER B CA 1
ATOM 2207 C C . SER B 1 80 ? -13.102 15.258 10.883 1 96.25 80 SER B C 1
ATOM 2209 O O . SER B 1 80 ? -14.156 15.109 10.266 1 96.25 80 SER B O 1
ATOM 2211 N N . ILE B 1 81 ? -11.922 14.852 10.391 1 97.25 81 ILE B N 1
ATOM 2212 C CA . ILE B 1 81 ? -11.805 14.188 9.102 1 97.25 81 ILE B CA 1
ATOM 2213 C C . ILE B 1 81 ? -12.352 12.758 9.211 1 97.25 81 ILE B C 1
ATOM 2215 O O . ILE B 1 81 ? -13.023 12.273 8.297 1 97.25 81 ILE B O 1
ATOM 2219 N N . ARG B 1 82 ? -12.039 12.102 10.352 1 97.06 82 ARG B N 1
ATOM 2220 C CA . ARG B 1 82 ? -12.562 10.758 10.578 1 97.06 82 ARG B CA 1
ATOM 2221 C C . ARG B 1 82 ? -14.086 10.75 10.508 1 97.06 82 ARG B C 1
ATOM 2223 O O . ARG B 1 82 ? -14.672 9.891 9.844 1 97.06 82 ARG B O 1
ATOM 2230 N N . ARG B 1 83 ? -14.672 11.719 11.086 1 96.56 83 ARG B N 1
ATOM 2231 C CA . ARG B 1 83 ? -16.125 11.82 11.086 1 96.56 83 ARG B CA 1
ATOM 2232 C C . ARG B 1 83 ? -16.656 12.133 9.688 1 96.56 83 ARG B C 1
ATOM 2234 O O . ARG B 1 83 ? -17.656 11.562 9.258 1 96.56 83 ARG B O 1
ATOM 2241 N N . HIS B 1 84 ? -15.961 13.008 9.023 1 95.06 84 HIS B N 1
ATOM 2242 C CA . HIS B 1 84 ? -16.406 13.438 7.699 1 95.06 84 HIS B CA 1
ATOM 2243 C C . HIS B 1 84 ? -16.453 12.266 6.727 1 95.06 84 HIS B C 1
ATOM 2245 O O . HIS B 1 84 ? -17.359 12.172 5.902 1 95.06 84 HIS B O 1
ATOM 2251 N N . TYR B 1 85 ? -15.508 11.367 6.824 1 96.31 85 TYR B N 1
ATOM 2252 C CA . TYR B 1 85 ? -15.406 10.273 5.859 1 96.31 85 TYR B CA 1
ATOM 2253 C C . TYR B 1 85 ? -15.805 8.953 6.492 1 96.31 85 TYR B C 1
ATOM 2255 O O . TYR B 1 85 ? -15.453 7.883 5.988 1 96.31 85 TYR B O 1
ATOM 2263 N N . GLU B 1 86 ? -16.578 9 7.578 1 96.12 86 GLU B N 1
ATOM 2264 C CA . GLU B 1 86 ? -16.938 7.809 8.328 1 96.12 86 GLU B CA 1
ATOM 2265 C C . GLU B 1 86 ? -17.719 6.824 7.457 1 96.12 86 GLU B C 1
ATOM 2267 O O . GLU B 1 86 ? -17.594 5.609 7.625 1 96.12 86 GLU B O 1
ATOM 2272 N N . GLN B 1 87 ? -18.422 7.238 6.395 1 94.81 87 GLN B N 1
ATOM 2273 C CA . GLN B 1 87 ? -19.25 6.398 5.547 1 94.81 87 GLN B CA 1
ATOM 2274 C C . GLN B 1 87 ? -18.422 5.43 4.723 1 94.81 87 GLN B C 1
ATOM 2276 O O . GLN B 1 87 ? -18.922 4.426 4.223 1 94.81 87 GLN B O 1
ATOM 2281 N N . PHE B 1 88 ? -17.156 5.719 4.605 1 94.94 88 PHE B N 1
ATOM 2282 C CA . PHE B 1 88 ? -16.312 4.887 3.76 1 94.94 88 PHE B CA 1
ATOM 2283 C C . PHE B 1 88 ? -15.75 3.711 4.547 1 94.94 88 PHE B C 1
ATOM 2285 O O . PHE B 1 88 ? -15.289 2.727 3.963 1 94.94 88 PHE B O 1
ATOM 2292 N N . GLY B 1 89 ? -15.781 3.785 5.918 1 93.94 89 GLY B N 1
ATOM 2293 C CA . GLY B 1 89 ? -15.219 2.693 6.699 1 93.94 89 GLY B CA 1
ATOM 2294 C C . GLY B 1 89 ? -13.805 2.336 6.297 1 93.94 89 GLY B C 1
ATOM 2295 O O . GLY B 1 89 ? -12.922 3.197 6.277 1 93.94 89 GLY B O 1
ATOM 2296 N N . ARG B 1 90 ? -13.648 1.107 5.855 1 93.88 90 ARG B N 1
ATOM 2297 C CA . ARG B 1 90 ? -12.32 0.629 5.484 1 93.88 90 ARG B CA 1
ATOM 2298 C C . ARG B 1 90 ? -12.117 0.681 3.973 1 93.88 90 ARG B C 1
ATOM 2300 O O . ARG B 1 90 ? -11.102 0.211 3.461 1 93.88 90 ARG B O 1
ATOM 2307 N N . ARG B 1 91 ? -13.047 1.261 3.266 1 94.69 91 ARG B N 1
ATOM 2308 C CA . ARG B 1 91 ? -13.008 1.302 1.808 1 94.69 91 ARG B CA 1
ATOM 2309 C C . ARG B 1 91 ? -12.133 2.451 1.315 1 94.69 91 ARG B C 1
ATOM 2311 O O . ARG B 1 91 ? -11.914 3.424 2.041 1 94.69 91 ARG B O 1
ATOM 2318 N N . ILE B 1 92 ? -11.688 2.279 0.102 1 97 92 ILE B N 1
ATOM 2319 C CA . ILE B 1 92 ? -11 3.387 -0.554 1 97 92 ILE B CA 1
ATOM 2320 C C . ILE B 1 92 ? -11.945 4.586 -0.666 1 97 92 ILE B C 1
ATOM 2322 O O . ILE B 1 92 ? -13.117 4.43 -1.013 1 97 92 ILE B O 1
ATOM 2326 N N . ILE B 1 93 ? -11.438 5.746 -0.272 1 96.44 93 ILE B N 1
ATOM 2327 C CA . ILE B 1 93 ? -12.258 6.949 -0.295 1 96.44 93 ILE B CA 1
ATOM 2328 C C . ILE B 1 93 ? -12.352 7.484 -1.723 1 96.44 93 ILE B C 1
ATOM 2330 O O . ILE B 1 93 ? -11.336 7.82 -2.334 1 96.44 93 ILE B O 1
ATOM 2334 N N . VAL B 1 94 ? -13.492 7.398 -2.373 1 86.75 94 VAL B N 1
ATOM 2335 C CA . VAL B 1 94 ? -13.742 7.918 -3.713 1 86.75 94 VAL B CA 1
ATOM 2336 C C . VAL B 1 94 ? -14.477 9.25 -3.623 1 86.75 94 VAL B C 1
ATOM 2338 O O . VAL B 1 94 ? -15.594 9.32 -3.105 1 86.75 94 VAL B O 1
ATOM 2341 N N . VAL B 1 95 ? -13.625 10.211 -3.695 1 74.75 95 VAL B N 1
ATOM 2342 C CA . VAL B 1 95 ? -14.289 11.508 -3.598 1 74.75 95 VAL B CA 1
ATOM 2343 C C . VAL B 1 95 ? -14.82 11.922 -4.969 1 74.75 95 VAL B C 1
ATOM 2345 O O . VAL B 1 95 ? -14.188 11.664 -5.992 1 74.75 95 VAL B O 1
ATOM 2348 N N . ALA B 1 96 ? -16.125 11.742 -5.102 1 59.16 96 ALA B N 1
ATOM 2349 C CA . ALA B 1 96 ? -16.719 12.273 -6.332 1 59.16 96 ALA B CA 1
ATOM 2350 C C . ALA B 1 96 ? -15.961 13.508 -6.809 1 59.16 96 ALA B C 1
ATOM 2352 O O . ALA B 1 96 ? -15.219 14.133 -6.043 1 59.16 96 ALA B O 1
ATOM 2353 N N . ASP B 1 97 ? -16.094 14.008 -8.016 1 49.09 97 ASP B N 1
ATOM 2354 C CA . ASP B 1 97 ? -15.484 15.18 -8.648 1 49.09 97 ASP B CA 1
ATOM 2355 C C . ASP B 1 97 ? -15.234 16.281 -7.621 1 49.09 97 ASP B C 1
ATOM 2357 O O . ASP B 1 97 ? -16.172 16.828 -7.035 1 49.09 97 ASP B O 1
ATOM 2361 N N . ALA B 1 98 ? -14.203 16.125 -6.836 1 45.44 98 ALA B N 1
ATOM 2362 C CA . ALA B 1 98 ? -13.812 17.281 -6.051 1 45.44 98 ALA B CA 1
ATOM 2363 C C . ALA B 1 98 ? -14.297 18.578 -6.711 1 45.44 98 ALA B C 1
ATOM 2365 O O . ALA B 1 98 ? -14.406 19.609 -6.051 1 45.44 98 ALA B O 1
ATOM 2366 N N . SER B 1 99 ? -14.211 18.594 -7.992 1 43.62 99 SER B N 1
ATOM 2367 C CA . SER B 1 99 ? -14.766 19.797 -8.602 1 43.62 99 SER B CA 1
ATOM 2368 C C . SER B 1 99 ? -16.219 20 -8.203 1 43.62 99 SER B C 1
ATOM 2370 O O . SER B 1 99 ? -16.734 21.125 -8.281 1 43.62 99 SER B O 1
ATOM 2372 N N . GLN B 1 100 ? -16.938 18.938 -8.234 1 41 100 GLN B N 1
ATOM 2373 C CA . GLN B 1 100 ? -18.375 19.156 -8.109 1 41 100 GLN B CA 1
ATOM 2374 C C . GLN B 1 100 ? -18.766 19.406 -6.652 1 41 100 GLN B C 1
ATOM 2376 O O . GLN B 1 100 ? -19.922 19.672 -6.352 1 41 100 GLN B O 1
ATOM 2381 N N . SER B 1 101 ? -17.984 18.75 -5.703 1 40.72 101 SER B N 1
ATOM 2382 C CA . SER B 1 101 ? -18.625 19.188 -4.46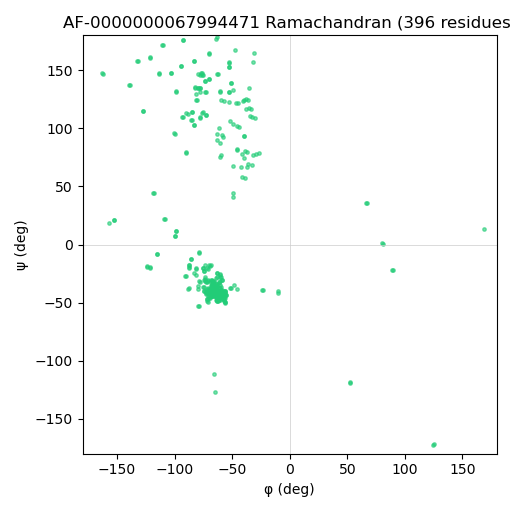5 1 40.72 101 SER B CA 1
ATOM 2383 C C . SER B 1 101 ? -18.578 20.703 -4.32 1 40.72 101 SER B C 1
ATOM 2385 O O . SER B 1 101 ? -17.516 21.312 -4.363 1 40.72 101 SER B O 1
ATOM 2387 N N . GLY B 1 102 ? -19.359 21.344 -4.984 1 39.81 102 GLY B N 1
ATOM 2388 C CA . GLY B 1 102 ? -19.734 22.734 -4.805 1 39.81 102 GLY B CA 1
ATOM 2389 C C . GLY B 1 102 ? -19.219 23.312 -3.5 1 39.81 102 GLY B C 1
ATOM 2390 O O . GLY B 1 102 ? -19.406 24.516 -3.236 1 39.81 102 GLY B O 1
ATOM 2391 N N . ASN B 1 103 ? -19.281 22.531 -2.477 1 43.84 103 ASN B N 1
ATOM 2392 C CA . ASN B 1 103 ? -19.031 23.312 -1.269 1 43.84 103 ASN B CA 1
ATOM 2393 C C . ASN B 1 103 ? -17.625 23.875 -1.249 1 43.84 103 ASN B C 1
ATOM 2395 O O . ASN B 1 103 ? -16.766 23.453 -2.018 1 43.84 103 ASN B O 1
ATOM 2399 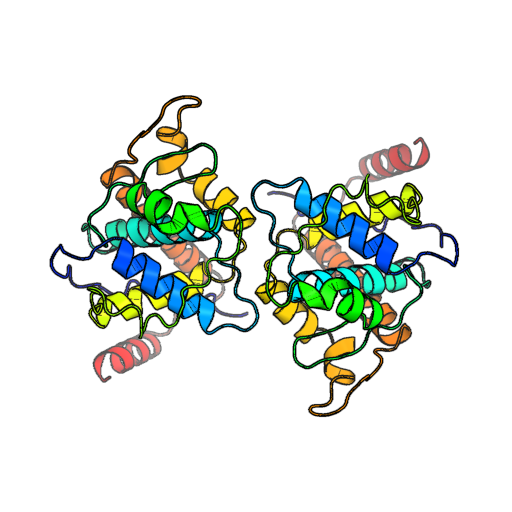N N . GLY B 1 104 ? -17.156 24.688 -0.268 1 49.69 104 GLY B N 1
ATOM 2400 C CA . GLY B 1 104 ? -16.062 25.547 0.151 1 49.69 104 GLY B CA 1
ATOM 2401 C C . GLY B 1 104 ? -14.703 24.891 -0.002 1 49.69 104 GLY B C 1
ATOM 2402 O O . GLY B 1 104 ? -13.961 24.75 0.974 1 49.69 104 GLY B O 1
ATOM 2403 N N . LYS B 1 105 ? -14.547 24.234 -1.168 1 60.56 105 LYS B N 1
ATOM 2404 C CA . LYS B 1 105 ? -13.195 23.719 -1.314 1 60.56 105 LYS B CA 1
ATOM 2405 C C . LYS B 1 105 ? -12.164 24.828 -1.244 1 60.56 105 LYS B C 1
ATOM 2407 O O . LYS B 1 105 ? -12.148 25.734 -2.094 1 60.56 105 LYS B O 1
ATOM 2412 N N . GLN B 1 106 ? -11.734 25.016 -0.106 1 70.94 106 GLN B N 1
ATOM 2413 C CA . GLN B 1 106 ? -10.633 25.953 0.035 1 70.94 106 GLN B CA 1
ATOM 2414 C C . GLN B 1 106 ? -9.516 25.641 -0.952 1 70.94 106 GLN B C 1
ATOM 2416 O O . GLN B 1 106 ? -8.984 24.531 -0.964 1 70.94 106 GLN B O 1
ATOM 2421 N N . GLU B 1 107 ? -9.492 26.516 -2.025 1 83.25 107 GLU B N 1
ATOM 2422 C CA . GLU B 1 107 ? -8.305 26.422 -2.873 1 83.25 107 GLU B CA 1
ATOM 2423 C C . GLU B 1 107 ? -7.031 26.641 -2.062 1 83.25 107 GLU B C 1
ATOM 2425 O O . GLU B 1 107 ? -6.918 27.609 -1.314 1 83.25 107 GLU B O 1
ATOM 2430 N N . LEU B 1 108 ? -6.195 25.688 -2.131 1 91.88 108 LEU B N 1
ATOM 2431 C CA . LEU B 1 108 ? -4.949 25.797 -1.384 1 91.88 108 LEU B CA 1
ATOM 2432 C C . LEU B 1 108 ? -3.949 26.688 -2.119 1 91.88 108 LEU B C 1
ATOM 2434 O O . LEU B 1 108 ? -3.836 26.625 -3.344 1 91.88 108 LEU B O 1
ATOM 2438 N N . PRO B 1 109 ? -3.314 27.578 -1.375 1 90.12 109 PRO B N 1
ATOM 2439 C CA . PRO B 1 109 ? -2.221 28.328 -2.002 1 90.12 109 PRO B CA 1
ATOM 2440 C C . PRO B 1 109 ? -1.189 27.422 -2.666 1 90.12 109 PRO B C 1
ATOM 2442 O O . PRO B 1 109 ? -0.986 26.281 -2.227 1 90.12 109 PRO B O 1
ATOM 2445 N N . GLU B 1 110 ? -0.546 27.922 -3.652 1 90.94 110 GLU B N 1
ATOM 2446 C CA . GLU B 1 110 ? 0.396 27.156 -4.457 1 90.94 110 GLU B CA 1
ATOM 2447 C C . GLU B 1 110 ? 1.513 26.578 -3.596 1 90.94 110 GLU B C 1
ATOM 2449 O O . GLU B 1 110 ? 1.95 25.438 -3.816 1 90.94 110 GLU B O 1
ATOM 2454 N N . ASN B 1 111 ? 1.99 27.328 -2.695 1 90.44 111 ASN B N 1
ATOM 2455 C CA . ASN B 1 111 ? 3.086 26.875 -1.85 1 90.44 111 ASN B CA 1
ATOM 2456 C C . ASN B 1 111 ? 2.666 25.672 -0.993 1 90.44 111 ASN B C 1
ATOM 2458 O O . ASN B 1 111 ? 3.461 24.766 -0.758 1 90.44 111 ASN B O 1
ATOM 2462 N N . ILE B 1 112 ? 1.419 25.703 -0.569 1 93.81 112 ILE B N 1
ATOM 2463 C CA . ILE B 1 112 ? 0.898 24.594 0.23 1 93.81 112 ILE B CA 1
ATOM 2464 C C . ILE B 1 112 ? 0.683 23.375 -0.658 1 93.81 112 ILE B C 1
ATOM 2466 O O . ILE B 1 112 ? 1.013 22.25 -0.27 1 93.81 112 ILE B O 1
ATOM 2470 N N . ALA B 1 113 ? 0.151 23.609 -1.826 1 93.94 113 ALA B N 1
ATOM 2471 C CA . ALA B 1 113 ? -0.016 22.516 -2.785 1 93.94 113 ALA B CA 1
ATOM 2472 C C . ALA B 1 113 ? 1.318 21.844 -3.088 1 93.94 113 ALA B C 1
ATOM 2474 O O . ALA B 1 113 ? 1.411 20.609 -3.092 1 93.94 113 ALA B O 1
ATOM 2475 N N . ASN B 1 114 ? 2.346 22.609 -3.312 1 93.19 114 ASN B N 1
ATOM 2476 C CA . ASN B 1 114 ? 3.68 22.078 -3.576 1 93.19 114 ASN B CA 1
ATOM 2477 C C . ASN B 1 114 ? 4.207 21.266 -2.395 1 93.19 114 ASN B C 1
ATOM 2479 O O . ASN B 1 114 ? 4.832 20.219 -2.582 1 93.19 114 ASN B O 1
ATOM 2483 N N . TYR B 1 115 ? 3.955 21.828 -1.221 1 93.56 115 TYR B N 1
ATOM 2484 C CA . TYR B 1 115 ? 4.363 21.125 -0.012 1 93.56 115 TYR B CA 1
ATOM 2485 C C . TYR B 1 115 ? 3.664 19.766 0.089 1 93.56 115 TYR B C 1
ATOM 2487 O O . TYR B 1 115 ? 4.305 18.75 0.367 1 93.56 115 TYR B O 1
ATOM 2495 N N . LEU B 1 116 ? 2.385 19.734 -0.23 1 96.44 116 LEU B N 1
ATOM 2496 C CA . LEU B 1 116 ? 1.621 18.5 -0.136 1 96.44 116 LEU B CA 1
ATOM 2497 C C . LEU B 1 116 ? 2.043 17.516 -1.224 1 96.44 116 LEU B C 1
ATOM 2499 O O . LEU B 1 116 ? 2.037 16.297 -1.007 1 96.44 116 LEU B O 1
ATOM 2503 N N . ASP B 1 117 ? 2.461 18.031 -2.361 1 95.31 117 ASP B N 1
ATOM 2504 C CA . ASP B 1 117 ? 3.025 17.172 -3.396 1 95.31 117 ASP B CA 1
ATOM 2505 C C . ASP B 1 117 ? 4.301 16.484 -2.908 1 95.31 117 ASP B C 1
ATOM 2507 O O . ASP B 1 117 ? 4.543 15.32 -3.219 1 95.31 117 ASP B O 1
ATOM 2511 N N . ALA B 1 118 ? 5.109 17.219 -2.174 1 95 118 ALA B N 1
ATOM 2512 C CA . ALA B 1 118 ? 6.328 16.641 -1.609 1 95 118 ALA B CA 1
ATOM 2513 C C . ALA B 1 118 ? 6.008 15.57 -0.571 1 95 118 ALA B C 1
ATOM 2515 O O . ALA B 1 118 ? 6.66 14.531 -0.524 1 95 118 ALA B O 1
ATOM 2516 N N . ILE B 1 119 ? 5.008 15.828 0.273 1 96.19 119 ILE B N 1
ATOM 2517 C CA . ILE B 1 119 ? 4.547 14.844 1.247 1 96.19 119 ILE B CA 1
ATOM 2518 C C . ILE B 1 119 ? 4.094 13.578 0.525 1 96.19 119 ILE B C 1
ATOM 2520 O O . ILE B 1 119 ? 4.453 12.469 0.926 1 96.19 119 ILE B O 1
ATOM 2524 N N . TRP B 1 120 ? 3.326 13.758 -0.567 1 96.81 120 TRP B N 1
ATOM 2525 C CA . TRP B 1 120 ? 2.85 12.617 -1.342 1 96.81 120 TRP B CA 1
ATOM 2526 C C . TRP B 1 120 ? 4.02 11.836 -1.936 1 96.81 120 TRP B C 1
ATOM 2528 O O . TRP B 1 120 ? 4.02 10.602 -1.92 1 96.81 120 TRP B O 1
ATOM 2538 N N . SER B 1 121 ? 4.957 12.555 -2.486 1 94.44 121 SER B N 1
ATOM 2539 C CA . SER B 1 121 ? 6.117 11.906 -3.088 1 94.44 121 SER B CA 1
ATOM 2540 C C . SER B 1 121 ? 6.867 11.062 -2.064 1 94.44 121 SER B C 1
ATOM 2542 O O . SER B 1 121 ? 7.402 10 -2.4 1 94.44 121 SER B O 1
ATOM 2544 N N . GLN B 1 122 ? 6.816 11.461 -0.873 1 93.88 122 GLN B N 1
ATOM 2545 C CA . GLN B 1 122 ? 7.574 10.781 0.174 1 93.88 122 GLN B CA 1
ATOM 2546 C C . GLN B 1 122 ? 6.777 9.633 0.778 1 93.88 122 GLN B C 1
ATOM 2548 O O . GLN B 1 122 ? 7.34 8.586 1.099 1 93.88 122 GLN B O 1
ATOM 2553 N N . PHE B 1 123 ? 5.5 9.812 0.941 1 96.06 123 PHE B N 1
ATOM 2554 C CA . PHE B 1 123 ? 4.738 8.867 1.753 1 96.06 123 PHE B CA 1
ATOM 2555 C C . PHE B 1 123 ? 3.621 8.234 0.937 1 96.06 123 PHE B C 1
ATOM 2557 O O . PHE B 1 123 ? 3.096 7.18 1.31 1 96.06 123 PHE B O 1
ATOM 2564 N N . GLY B 1 124 ? 3.229 8.828 -0.146 1 97.06 124 GLY B N 1
ATOM 2565 C CA . GLY B 1 124 ? 2.006 8.492 -0.861 1 97.06 124 GLY B CA 1
ATOM 2566 C C . GLY B 1 124 ? 2.012 7.082 -1.422 1 97.06 124 GLY B C 1
ATOM 2567 O O . GLY B 1 124 ? 0.955 6.461 -1.566 1 97.06 124 GLY B O 1
ATOM 2568 N N . GLU B 1 125 ? 3.195 6.594 -1.724 1 94.25 125 GLU B N 1
ATOM 2569 C CA . GLU B 1 125 ? 3.291 5.273 -2.346 1 94.25 125 GLU B CA 1
ATOM 2570 C C . GLU B 1 125 ? 3.299 4.168 -1.296 1 94.25 125 GLU B C 1
ATOM 2572 O O . GLU B 1 125 ? 3.156 2.988 -1.628 1 94.25 125 GLU B O 1
ATOM 2577 N N . GLN B 1 126 ? 3.475 4.523 -0.07 1 96.06 126 GLN B N 1
ATOM 2578 C CA . GLN B 1 126 ? 3.482 3.529 1 1 96.06 126 GLN B CA 1
ATOM 2579 C C . GLN B 1 126 ? 2.068 3.055 1.318 1 96.06 126 GLN B C 1
ATOM 2581 O O . GLN B 1 126 ? 1.109 3.818 1.2 1 96.06 126 GLN B O 1
ATOM 2586 N N . SER B 1 127 ? 1.935 1.8 1.676 1 97.44 127 SER B N 1
ATOM 2587 C CA . SER B 1 127 ? 0.642 1.241 2.059 1 97.44 127 SER B CA 1
ATOM 2588 C C . SER B 1 127 ? 0.173 1.799 3.398 1 97.44 127 SER B C 1
ATOM 2590 O O . SER B 1 127 ? 0.96 2.393 4.141 1 97.44 127 SER B O 1
ATOM 2592 N N . ALA B 1 128 ? -1.105 1.611 3.676 1 98.19 128 ALA B N 1
ATOM 2593 C CA . ALA B 1 128 ? -1.64 1.979 4.984 1 98.19 128 ALA B CA 1
ATOM 2594 C C . ALA B 1 128 ? -0.877 1.278 6.105 1 98.19 128 ALA B C 1
ATOM 2596 O O . ALA B 1 128 ? -0.56 1.892 7.125 1 98.19 128 ALA B O 1
ATOM 2597 N N . SER B 1 129 ? -0.533 0.005 5.91 1 96.5 129 SER B N 1
ATOM 2598 C CA . SER B 1 129 ? 0.173 -0.779 6.918 1 96.5 129 SER B CA 1
ATOM 2599 C C . SER B 1 129 ? 1.566 -0.217 7.18 1 96.5 129 SER B C 1
ATOM 2601 O O . SER B 1 129 ? 1.989 -0.105 8.336 1 96.5 129 SER B O 1
ATOM 2603 N N . GLN B 1 130 ? 2.236 0.133 6.137 1 96.31 130 GLN B N 1
ATOM 2604 C CA . GLN B 1 130 ? 3.574 0.696 6.277 1 96.31 130 GLN B CA 1
ATOM 2605 C C . GLN B 1 130 ? 3.531 2.039 7.004 1 96.31 130 GLN B C 1
ATOM 2607 O O . GLN B 1 130 ? 4.355 2.303 7.883 1 96.31 130 GLN B O 1
ATOM 2612 N N . LEU B 1 131 ? 2.607 2.875 6.656 1 97.88 131 LEU B N 1
ATOM 2613 C CA . LEU B 1 131 ? 2.473 4.18 7.289 1 97.88 131 LEU B CA 1
ATOM 2614 C C . LEU B 1 131 ? 2.037 4.039 8.742 1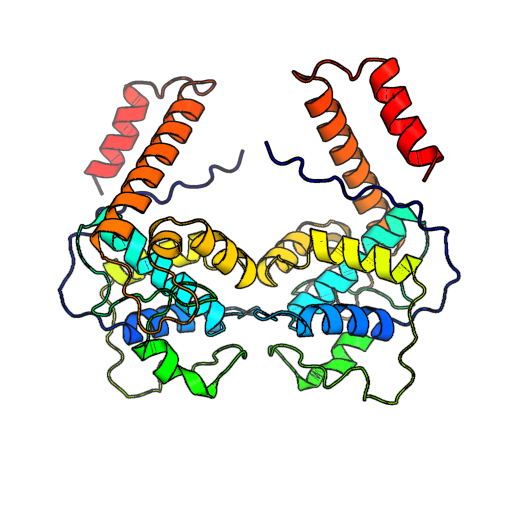 97.88 131 LEU B C 1
ATOM 2616 O O . LEU B 1 131 ? 2.449 4.82 9.602 1 97.88 131 LEU B O 1
ATOM 2620 N N . ARG B 1 132 ? 1.143 3.057 8.984 1 97.25 132 ARG B N 1
ATOM 2621 C CA . ARG B 1 132 ? 0.756 2.742 10.352 1 97.25 132 ARG B CA 1
ATOM 2622 C C . ARG B 1 132 ? 1.972 2.361 11.195 1 97.25 132 ARG B C 1
ATOM 2624 O O . ARG B 1 132 ? 2.184 2.912 12.273 1 97.25 132 ARG B O 1
ATOM 2631 N N . ALA B 1 133 ? 2.785 1.518 10.672 1 95.56 133 ALA B N 1
ATOM 2632 C CA . ALA B 1 133 ? 3.994 1.092 11.367 1 95.56 133 ALA B CA 1
ATOM 2633 C C . ALA B 1 133 ? 4.934 2.27 11.609 1 95.56 133 ALA B C 1
ATOM 2635 O O . ALA B 1 133 ? 5.492 2.42 12.695 1 95.56 133 ALA B O 1
ATOM 2636 N N . LEU B 1 134 ? 5.102 3.088 10.602 1 96.06 134 LEU B N 1
ATOM 2637 C CA . LEU B 1 134 ? 5.977 4.254 10.695 1 96.06 134 LEU B CA 1
ATOM 2638 C C . LEU B 1 134 ? 5.488 5.215 11.773 1 96.06 134 LEU B C 1
ATOM 2640 O O . LEU B 1 134 ? 6.277 5.695 12.586 1 96.06 134 LEU B O 1
ATOM 2644 N N . SER B 1 135 ? 4.188 5.512 11.805 1 97.25 135 SER B N 1
ATOM 2645 C CA . SER B 1 135 ? 3.633 6.445 12.781 1 97.25 135 SER B CA 1
ATOM 2646 C C . SER B 1 135 ? 3.75 5.902 14.203 1 97.25 135 SER B C 1
ATOM 2648 O O . SER B 1 135 ? 3.945 6.664 15.148 1 97.25 135 SER B O 1
ATOM 2650 N N . HIS B 1 136 ? 3.668 4.516 14.312 1 96.88 136 HIS B N 1
ATOM 2651 C CA . HIS B 1 136 ? 3.758 3.883 15.617 1 96.88 136 HIS B CA 1
ATOM 2652 C C . HIS B 1 136 ? 5.176 3.957 16.172 1 96.88 136 HIS B C 1
ATOM 2654 O O . HIS B 1 136 ? 5.383 3.891 17.391 1 96.88 136 HIS B O 1
ATOM 2660 N N . LYS B 1 137 ? 6.121 4.16 15.305 1 95.94 137 LYS B N 1
ATOM 2661 C CA . LYS B 1 137 ? 7.512 4.293 15.719 1 95.94 137 LYS B CA 1
ATOM 2662 C C . LYS B 1 137 ? 7.809 5.703 16.219 1 95.94 137 LYS B C 1
ATOM 2664 O O . LYS B 1 137 ? 8.836 5.941 16.859 1 95.94 137 LYS B O 1
ATOM 2669 N N . ASP B 1 138 ? 6.98 6.695 15.844 1 95.62 138 ASP B N 1
ATOM 2670 C CA . ASP B 1 138 ? 7.188 8.086 16.25 1 95.62 138 ASP B CA 1
ATOM 2671 C C . ASP B 1 138 ? 6.844 8.281 17.719 1 95.62 138 ASP B C 1
ATOM 2673 O O . ASP B 1 138 ? 5.758 7.906 18.172 1 95.62 138 ASP B O 1
ATOM 2677 N N . LYS B 1 139 ? 7.699 8.898 18.422 1 97.56 139 LYS B N 1
ATOM 2678 C CA . LYS B 1 139 ? 7.492 9.18 19.844 1 97.56 139 LYS B CA 1
ATOM 2679 C C . LYS B 1 139 ? 6.242 10.031 20.062 1 97.56 139 LYS B C 1
ATOM 2681 O O . LYS B 1 139 ? 5.52 9.844 21.047 1 97.56 139 LYS B O 1
ATOM 2686 N N . PRO B 1 140 ? 5.98 11.031 19.203 1 98.44 140 PRO B N 1
ATOM 2687 C CA . PRO B 1 140 ? 4.766 11.828 19.422 1 98.44 140 PRO B CA 1
ATOM 2688 C C . PRO B 1 140 ? 3.516 10.961 19.562 1 98.44 140 PRO B C 1
ATOM 2690 O O . PRO B 1 140 ? 2.646 11.266 20.391 1 98.44 140 PRO B O 1
ATOM 2693 N N . TRP B 1 141 ? 3.434 9.922 18.828 1 98.38 141 TRP B N 1
ATOM 2694 C CA . TRP B 1 141 ? 2.283 9.031 18.953 1 98.38 141 TRP B CA 1
ATOM 2695 C C . TRP B 1 141 ? 2.428 8.125 20.172 1 98.38 141 TRP B C 1
ATOM 2697 O O . TRP B 1 141 ? 1.53 8.062 21.016 1 98.38 141 TRP B O 1
ATOM 2707 N N . SER B 1 142 ? 3.572 7.406 20.281 1 97.75 142 SER B N 1
ATOM 2708 C CA . SER B 1 142 ? 3.74 6.395 21.328 1 97.75 142 SER B CA 1
ATOM 2709 C C . SER B 1 142 ? 3.645 7.004 22.719 1 97.75 142 SER B C 1
ATOM 2711 O O . SER B 1 142 ? 3.162 6.363 23.656 1 97.75 142 SER B O 1
ATOM 2713 N N . ASP B 1 143 ? 4.082 8.258 22.844 1 98 143 ASP B N 1
ATOM 2714 C CA . ASP B 1 143 ? 4.059 8.93 24.141 1 98 143 ASP B CA 1
ATOM 2715 C C . ASP B 1 143 ? 2.643 9.352 24.516 1 98 143 ASP B C 1
ATOM 2717 O O . ASP B 1 143 ? 2.352 9.602 25.688 1 98 143 ASP B O 1
ATOM 2721 N N . ASN B 1 144 ? 1.792 9.445 23.562 1 98.25 144 ASN B N 1
ATOM 2722 C CA . ASN B 1 144 ? 0.483 10.031 23.844 1 98.25 144 ASN B CA 1
ATOM 2723 C C . ASN B 1 144 ? -0.635 9.008 23.656 1 98.25 144 ASN B C 1
ATOM 2725 O O . ASN B 1 144 ? -1.798 9.297 23.938 1 98.25 144 ASN B O 1
ATOM 2729 N N . TYR B 1 145 ? -0.288 7.836 23.109 1 97.81 145 TYR B N 1
ATOM 2730 C CA . TYR B 1 145 ? -1.294 6.785 23 1 97.81 145 TYR B CA 1
ATOM 2731 C C . TYR B 1 145 ? -1.456 6.043 24.312 1 97.81 145 TYR B C 1
ATOM 2733 O O . TYR B 1 145 ? -0.477 5.551 24.891 1 97.81 145 TYR B O 1
ATOM 2741 N N . HIS B 1 146 ? -2.639 6.016 24.766 1 95.62 146 HIS B N 1
ATOM 2742 C CA . HIS B 1 146 ? -3.049 5.277 25.953 1 95.62 146 HIS B CA 1
ATOM 2743 C C . HIS B 1 146 ? -4.238 4.371 25.656 1 95.62 146 HIS B C 1
ATOM 2745 O O . HIS B 1 146 ? -5.34 4.855 25.391 1 95.62 146 HIS B O 1
ATOM 2751 N N . PRO B 1 147 ? -4 3.08 25.75 1 93.75 147 PRO B N 1
ATOM 2752 C CA . PRO B 1 147 ? -5.105 2.166 25.438 1 93.75 147 PRO B CA 1
ATOM 2753 C C . PRO B 1 147 ? -6.375 2.49 26.219 1 93.75 147 PRO B C 1
ATOM 2755 O O . PRO B 1 147 ? -6.324 2.688 27.438 1 93.75 147 PRO B O 1
ATOM 2758 N N . GLY B 1 148 ? -7.461 2.561 25.516 1 89.88 148 GLY B N 1
ATOM 2759 C CA . GLY B 1 148 ? -8.742 2.799 26.156 1 89.88 148 GLY B CA 1
ATOM 2760 C C . GLY B 1 148 ? -9.078 4.273 26.281 1 89.88 148 GLY B C 1
ATOM 2761 O O . GLY B 1 148 ? -10.234 4.633 26.547 1 89.88 148 GLY B O 1
ATOM 2762 N N . ARG B 1 149 ? -8.078 5.172 26.25 1 89.25 149 ARG B N 1
ATOM 2763 C CA . ARG B 1 149 ? -8.32 6.605 26.312 1 89.25 149 ARG B CA 1
ATOM 2764 C C . ARG B 1 149 ? -8.688 7.168 24.953 1 89.25 149 ARG B C 1
ATOM 2766 O O . ARG B 1 149 ? -8.102 6.781 23.938 1 89.25 149 ARG B O 1
ATOM 2773 N N . LEU B 1 150 ? -9.719 7.992 25.047 1 83.56 150 LEU B N 1
ATOM 2774 C CA . LEU B 1 150 ? -10.156 8.609 23.797 1 83.56 150 LEU B CA 1
ATOM 2775 C C . LEU B 1 150 ? -9.68 10.062 23.719 1 83.56 150 LEU B C 1
ATOM 2777 O O . LEU B 1 150 ? -9.43 10.695 24.75 1 83.56 150 LEU B O 1
ATOM 2781 N N . HIS B 1 151 ? -9.414 10.508 22.578 1 87.75 151 HIS B N 1
ATOM 2782 C CA . HIS B 1 151 ? -9.164 11.914 22.266 1 87.75 151 HIS B CA 1
ATOM 2783 C C . HIS B 1 151 ? -7.875 12.398 22.922 1 87.75 151 HIS B C 1
ATOM 2785 O O . HIS B 1 151 ? -7.844 13.484 23.5 1 87.75 151 HIS B O 1
ATOM 2791 N N . SER B 1 152 ? -6.871 11.57 23.016 1 96.12 152 SER B N 1
ATOM 2792 C CA . SER B 1 152 ? -5.543 11.984 23.453 1 96.12 152 SER B CA 1
ATOM 2793 C C . SER B 1 152 ? -4.836 12.805 22.375 1 96.12 152 SER B C 1
ATOM 2795 O O . SER B 1 152 ? -4.406 12.258 21.359 1 96.12 152 SER B O 1
ATOM 2797 N N . ILE B 1 153 ? -4.66 14.102 22.672 1 98 153 ILE B N 1
ATOM 2798 C CA . ILE B 1 153 ? -4.082 15.016 21.688 1 98 153 ILE B CA 1
ATOM 2799 C C . ILE B 1 153 ? -2.566 14.82 21.641 1 98 153 ILE B C 1
ATOM 2801 O O . ILE B 1 153 ? -1.918 14.688 22.688 1 98 153 ILE B O 1
ATOM 2805 N N . ILE B 1 154 ? -1.971 14.742 20.484 1 98.69 154 ILE B N 1
ATOM 2806 C CA . ILE B 1 154 ? -0.526 14.812 20.281 1 98.69 154 ILE B CA 1
ATOM 2807 C C . ILE B 1 154 ? -0.095 16.281 20.188 1 98.69 154 ILE B C 1
ATOM 2809 O O . ILE B 1 154 ? -0.454 16.984 19.25 1 98.69 154 ILE B O 1
ATOM 2813 N N . PRO B 1 155 ? 0.649 16.734 21.125 1 98.56 155 PRO B N 1
ATOM 2814 C CA . PRO B 1 155 ? 1.016 18.156 21.141 1 98.56 155 PRO B CA 1
ATOM 2815 C C . PRO B 1 155 ? 1.841 18.562 19.922 1 98.56 155 PRO B C 1
ATOM 2817 O O . PRO B 1 155 ? 2.693 17.797 19.469 1 98.56 155 PRO B O 1
ATOM 2820 N N . ASP B 1 156 ? 1.622 19.797 19.5 1 97.81 156 ASP B N 1
ATOM 2821 C CA . ASP B 1 156 ? 2.338 20.328 18.344 1 97.81 156 ASP B CA 1
ATOM 2822 C C . ASP B 1 156 ? 3.848 20.281 18.562 1 97.81 156 ASP B C 1
ATOM 2824 O O . ASP B 1 156 ? 4.605 19.938 17.656 1 97.81 156 ASP B O 1
ATOM 2828 N N . TYR B 1 157 ? 4.285 20.625 19.734 1 97.88 157 TYR B N 1
ATOM 2829 C CA . TYR B 1 157 ? 5.715 20.75 19.984 1 97.88 157 TYR B CA 1
ATOM 2830 C C . TYR B 1 157 ? 6.41 19.406 19.922 1 97.88 157 TYR B C 1
ATOM 2832 O O . TYR B 1 157 ? 7.574 19.312 19.531 1 97.88 157 TYR B O 1
ATOM 2840 N N . GLU B 1 158 ? 5.691 18.281 20.297 1 98.31 158 GLU B N 1
ATOM 2841 C CA . GLU B 1 158 ? 6.293 16.953 20.219 1 98.31 158 GLU B CA 1
ATOM 2842 C C . GLU B 1 158 ? 6.5 16.531 18.766 1 98.31 158 GLU B C 1
ATOM 2844 O O . GLU B 1 158 ? 7.539 15.961 18.422 1 98.31 158 GLU B O 1
ATOM 2849 N N . MET B 1 159 ? 5.547 16.812 17.938 1 97.94 159 MET B N 1
ATOM 2850 C CA . MET B 1 159 ? 5.68 16.531 16.516 1 97.94 159 MET B CA 1
ATOM 2851 C C . MET B 1 159 ? 6.805 17.344 15.891 1 97.94 159 MET B C 1
ATOM 2853 O O . MET B 1 159 ? 7.66 16.812 15.188 1 97.94 159 MET B O 1
ATOM 2857 N N . ARG B 1 160 ? 6.777 18.656 16.203 1 97.12 160 ARG B N 1
ATOM 2858 C CA . ARG B 1 160 ? 7.785 19.578 15.68 1 97.12 160 ARG B CA 1
ATOM 2859 C C . ARG B 1 160 ? 9.188 19.109 16.047 1 97.12 160 ARG B C 1
ATOM 2861 O O . ARG B 1 160 ? 10.062 19.016 15.188 1 97.12 160 ARG B O 1
ATOM 2868 N N . THR B 1 161 ? 9.414 18.797 17.312 1 96.75 161 THR B N 1
ATOM 2869 C CA . THR B 1 161 ? 10.727 18.422 17.812 1 96.75 161 THR B CA 1
ATOM 2870 C C . THR B 1 161 ? 11.188 17.094 17.219 1 96.75 161 THR B C 1
ATOM 2872 O O . THR B 1 161 ? 12.344 16.953 16.812 1 96.75 161 THR B O 1
ATOM 2875 N N . TRP B 1 162 ? 10.305 16.172 17.141 1 95.88 162 TRP B N 1
ATOM 2876 C CA . TRP B 1 162 ? 10.641 14.852 16.641 1 95.88 162 TRP B CA 1
ATOM 2877 C C . TRP B 1 162 ? 11.125 14.938 15.188 1 95.88 162 TRP B C 1
ATOM 2879 O O . TRP B 1 162 ? 12.18 14.406 14.852 1 95.88 162 TRP B O 1
ATOM 2889 N N . TYR B 1 163 ? 10.438 15.641 14.312 1 94.12 163 TYR B N 1
ATOM 2890 C CA . TYR B 1 163 ? 10.727 15.648 12.883 1 94.12 163 TYR B CA 1
ATOM 2891 C C . TYR B 1 163 ? 11.766 16.703 12.547 1 94.12 163 TYR B C 1
ATOM 2893 O O . TYR B 1 163 ? 12.398 16.656 11.484 1 94.12 163 TYR B O 1
ATOM 2901 N N . ALA B 1 164 ? 11.969 17.688 13.398 1 90.94 164 ALA B N 1
ATOM 2902 C CA . ALA B 1 164 ? 13.109 18.594 13.242 1 90.94 164 ALA B CA 1
ATOM 2903 C C . ALA B 1 164 ? 14.422 17.859 13.492 1 90.94 164 ALA B C 1
ATOM 2905 O O . ALA B 1 164 ? 15.422 18.125 12.812 1 90.94 164 ALA B O 1
ATOM 2906 N N . ASN B 1 165 ? 14.43 16.953 14.406 1 84.19 165 ASN B N 1
ATOM 2907 C CA . ASN B 1 165 ? 15.617 16.188 14.758 1 84.19 165 ASN B CA 1
ATOM 2908 C C . ASN B 1 165 ? 15.945 15.141 13.695 1 84.19 165 ASN B C 1
ATOM 2910 O O . ASN B 1 165 ? 17.109 14.883 13.414 1 84.19 165 ASN B O 1
ATOM 2914 N N . LEU B 1 166 ? 14.93 14.531 13.188 1 74.56 166 LEU B N 1
ATOM 2915 C CA . LEU B 1 166 ? 15.133 13.523 12.141 1 74.56 166 LEU B CA 1
ATOM 2916 C C . LEU B 1 166 ? 15.703 14.164 10.883 1 74.56 166 LEU B C 1
ATOM 2918 O O . LEU B 1 166 ? 16.547 13.562 10.211 1 74.56 166 LEU B O 1
ATOM 2922 N N . ALA B 1 167 ? 15.227 15.258 10.602 1 63.91 167 ALA B N 1
ATOM 2923 C CA . ALA B 1 167 ? 15.766 16 9.469 1 63.91 167 ALA B CA 1
ATOM 2924 C C . ALA B 1 167 ? 17.25 16.312 9.672 1 63.91 167 ALA B C 1
ATOM 2926 O O . ALA B 1 167 ? 18.031 16.25 8.727 1 63.91 167 ALA B O 1
ATOM 2927 N N . ASP B 1 168 ? 17.547 16.531 10.805 1 62.03 168 ASP B N 1
ATOM 2928 C CA . ASP B 1 168 ? 18.938 16.828 11.156 1 62.03 168 ASP B CA 1
ATOM 2929 C C . ASP B 1 168 ? 19.812 15.57 11.039 1 62.03 168 ASP B C 1
ATOM 2931 O O . ASP B 1 168 ? 20.953 15.641 10.562 1 62.03 168 ASP B O 1
ATOM 2935 N N . GLN B 1 169 ? 19.203 14.484 11.43 1 54.34 169 GLN B N 1
ATOM 2936 C CA . GLN B 1 169 ? 19.938 13.234 11.336 1 54.34 169 GLN B CA 1
ATOM 2937 C C . GLN B 1 169 ? 20.141 12.82 9.883 1 54.34 169 GLN B C 1
ATOM 2939 O O . GLN B 1 169 ? 21.234 12.375 9.5 1 54.34 169 GLN B O 1
ATOM 2944 N N . ARG B 1 170 ? 19.047 12.938 9.211 1 52.5 170 ARG B N 1
ATOM 2945 C CA . ARG B 1 170 ? 19.188 12.617 7.793 1 52.5 170 ARG B CA 1
ATOM 2946 C C . ARG B 1 170 ? 20.188 13.547 7.117 1 52.5 170 ARG B C 1
ATOM 2948 O O . ARG B 1 170 ? 20.953 13.109 6.25 1 52.5 170 ARG B O 1
ATOM 2955 N N . ARG B 1 171 ? 20.109 14.766 7.465 1 44.28 171 ARG B N 1
ATOM 2956 C CA . ARG B 1 171 ? 21.109 15.719 6.973 1 44.28 171 ARG B CA 1
ATOM 2957 C C . ARG B 1 171 ? 22.516 15.305 7.391 1 44.28 171 ARG B C 1
ATOM 2959 O O . ARG B 1 171 ? 23.438 15.344 6.586 1 44.28 171 ARG B O 1
ATOM 2966 N N . VAL B 1 172 ? 22.547 14.859 8.523 1 43.75 172 VAL B N 1
ATOM 2967 C CA . VAL B 1 172 ? 23.844 14.43 9.047 1 43.75 172 VAL B CA 1
ATOM 2968 C C . VAL B 1 172 ? 24.281 13.148 8.344 1 43.75 172 VAL B C 1
ATOM 2970 O O . VAL B 1 172 ? 25.453 12.992 8.016 1 43.75 172 VAL B O 1
ATOM 2973 N N . GLU B 1 173 ? 23.344 12.242 8.211 1 44.97 173 GLU B N 1
ATOM 2974 C CA . GLU B 1 173 ? 23.672 11 7.516 1 44.97 173 GLU B CA 1
ATOM 2975 C C . GLU B 1 173 ? 24.047 11.258 6.062 1 44.97 173 GLU B C 1
ATOM 2977 O O . GLU B 1 173 ? 24.984 10.648 5.539 1 44.97 173 GLU B O 1
ATOM 2982 N N . LEU B 1 174 ? 23.312 12.078 5.523 1 42.72 174 LEU B N 1
ATOM 2983 C CA . LEU B 1 174 ? 23.688 12.469 4.168 1 42.72 174 LEU B CA 1
ATOM 2984 C C . LEU B 1 174 ? 25.031 13.188 4.152 1 42.72 174 LEU B C 1
ATOM 2986 O O . LEU B 1 174 ? 25.828 12.992 3.24 1 42.72 174 LEU B O 1
ATOM 2990 N N . ASP B 1 175 ? 25.172 14.086 5.109 1 44.53 175 ASP B N 1
ATOM 2991 C CA . ASP B 1 175 ? 26.453 14.773 5.25 1 44.53 175 ASP B CA 1
ATOM 2992 C C . ASP B 1 175 ? 27.578 13.781 5.562 1 44.53 175 ASP B C 1
ATOM 2994 O O . ASP B 1 175 ? 28.688 13.914 5.055 1 44.53 175 ASP B O 1
ATOM 2998 N N . THR B 1 176 ? 27.234 12.852 6.398 1 42.34 176 THR B N 1
ATOM 2999 C CA . THR B 1 176 ? 28.219 11.836 6.758 1 42.34 176 THR B CA 1
ATOM 3000 C C . THR B 1 176 ? 28.453 10.875 5.598 1 42.34 176 THR B C 1
ATOM 3002 O O . THR B 1 176 ? 29.594 10.477 5.336 1 42.34 176 THR B O 1
ATOM 3005 N N . VAL B 1 177 ? 27.391 10.43 5.027 1 39.28 177 VAL B N 1
ATOM 3006 C CA . VAL B 1 177 ? 27.562 9.602 3.836 1 39.28 177 VAL B CA 1
ATOM 3007 C C . VAL B 1 177 ? 28.25 10.414 2.742 1 39.28 177 VAL B C 1
ATOM 3009 O O . VAL B 1 177 ? 29.094 9.875 2.008 1 39.28 177 VAL B O 1
ATOM 3012 N N . TYR B 1 178 ? 27.812 11.688 2.641 1 35.34 178 TYR B N 1
ATOM 3013 C CA . TYR B 1 178 ? 28.531 12.539 1.706 1 35.34 178 TYR B CA 1
ATOM 3014 C C . TYR B 1 178 ? 29.969 12.766 2.174 1 35.34 178 TYR B C 1
ATOM 3016 O O . TYR B 1 178 ? 30.859 13 1.358 1 35.34 178 TYR B O 1
ATOM 3024 N N . MET B 1 179 ? 30.234 12.883 3.447 1 35.44 179 MET B N 1
ATOM 3025 C CA . MET B 1 179 ? 31.625 13.07 3.863 1 35.44 179 MET B CA 1
ATOM 3026 C C . MET B 1 179 ? 32.438 11.82 3.564 1 35.44 179 MET B C 1
ATOM 3028 O O . MET B 1 179 ? 33.688 11.859 3.602 1 35.44 179 MET B O 1
ATOM 3032 N N . GLY B 1 180 ? 32.031 10.641 3.604 1 35.91 180 GLY B N 1
ATOM 3033 C CA . GLY B 1 180 ? 32.906 9.562 3.186 1 35.91 180 GLY B CA 1
ATOM 3034 C C . GLY B 1 180 ? 33.25 9.602 1.703 1 35.91 180 GLY B C 1
ATOM 3035 O O . GLY B 1 180 ? 34.406 9.711 1.318 1 35.91 180 GLY B O 1
ATOM 3036 N N . SER B 1 181 ? 32.875 8.742 0.65 1 35.56 181 SER B N 1
ATOM 3037 C CA . SER B 1 181 ? 33.531 8.648 -0.648 1 35.56 181 SER B CA 1
ATOM 3038 C C . SER B 1 181 ? 33.219 9.859 -1.515 1 35.56 181 SER B C 1
ATOM 3040 O O . SER B 1 181 ? 33.531 9.883 -2.703 1 35.56 181 SER B O 1
ATOM 3042 N N . PHE B 1 182 ? 32.219 10.695 -1.318 1 31.91 182 PHE B N 1
ATOM 3043 C CA . PHE B 1 182 ? 32.156 11.789 -2.285 1 31.91 182 PHE B CA 1
ATOM 3044 C C . PHE B 1 182 ? 33.219 12.844 -1.966 1 31.91 182 PHE B C 1
ATOM 3046 O O . PHE B 1 182 ? 33.375 13.242 -0.809 1 31.91 182 PHE B O 1
ATOM 3053 N N . GLU B 1 183 ? 34.25 13.016 -2.867 1 36.56 183 GLU B N 1
ATOM 3054 C CA . GLU B 1 183 ? 35.062 14.219 -2.93 1 36.56 183 GLU B CA 1
ATOM 3055 C C . GLU B 1 183 ? 34.219 15.477 -2.691 1 36.56 183 GLU B C 1
ATOM 3057 O O . GLU B 1 183 ? 33.094 15.586 -3.201 1 36.56 183 GLU B O 1
ATOM 3062 N N . PRO B 1 184 ? 34.562 16.297 -1.771 1 34.72 184 PRO B N 1
ATOM 3063 C CA . PRO B 1 184 ? 33.875 17.562 -1.526 1 34.72 184 PRO B CA 1
ATOM 3064 C C . PRO B 1 184 ? 33.625 18.359 -2.809 1 34.72 184 PRO B C 1
ATOM 3066 O O . PRO B 1 184 ? 34.375 18.25 -3.768 1 34.72 184 PRO B O 1
ATOM 3069 N N . PHE B 1 185 ? 32.406 18.688 -3.137 1 34 185 PHE B N 1
ATOM 3070 C CA . PHE B 1 185 ? 32.281 19.656 -4.211 1 34 185 PHE B CA 1
ATOM 3071 C C . PHE B 1 185 ? 33.344 20.75 -4.062 1 34 185 PHE B C 1
ATOM 3073 O O . PHE B 1 185 ? 33.75 21.094 -2.945 1 34 185 PHE B O 1
ATOM 3080 N N . THR B 1 186 ? 34.156 20.906 -5.168 1 42.47 186 THR B N 1
ATOM 3081 C CA . THR B 1 186 ? 35.094 22.031 -5.137 1 42.47 186 THR B CA 1
ATOM 3082 C C . THR B 1 186 ? 34.344 23.328 -4.82 1 42.47 186 THR B C 1
ATOM 3084 O O . THR B 1 186 ? 33.125 23.406 -4.965 1 42.47 186 THR B O 1
ATOM 3087 N N . GLU B 1 187 ? 35.062 24.297 -4.285 1 39.94 187 GLU B N 1
ATOM 3088 C CA . GLU B 1 187 ? 34.562 25.625 -3.984 1 39.94 187 GLU B CA 1
ATOM 3089 C C . GLU B 1 187 ? 33.75 26.188 -5.156 1 39.94 187 GLU B C 1
ATOM 3091 O O . GLU B 1 187 ? 32.719 26.828 -4.957 1 39.94 187 GLU B O 1
ATOM 3096 N N . GLU B 1 188 ? 34.25 25.891 -6.328 1 44.34 188 GLU B N 1
ATOM 3097 C CA . GLU B 1 188 ? 33.625 26.406 -7.535 1 44.34 188 GLU B CA 1
ATOM 3098 C C . GLU B 1 188 ? 32.25 25.766 -7.777 1 44.34 188 GLU B C 1
ATOM 3100 O O . GLU B 1 188 ? 31.297 26.438 -8.172 1 44.34 188 GLU B O 1
ATOM 3105 N N . GLU B 1 189 ? 32.25 24.438 -7.512 1 41.53 189 GLU B N 1
ATOM 3106 C CA . GLU B 1 189 ? 31 23.75 -7.785 1 41.53 189 GLU B CA 1
ATOM 3107 C C . GLU B 1 189 ? 29.953 24.078 -6.719 1 41.53 189 GLU B C 1
ATOM 3109 O O . GLU B 1 189 ? 28.766 24.203 -7.02 1 41.53 189 GLU B O 1
ATOM 3114 N N . GLU B 1 190 ? 30.359 24.328 -5.555 1 36.09 190 GLU B N 1
ATOM 3115 C CA . GLU B 1 190 ? 29.516 24.859 -4.496 1 36.09 190 GLU B CA 1
ATOM 3116 C C . GLU B 1 190 ? 28.969 26.234 -4.855 1 36.09 190 GLU B C 1
ATOM 3118 O O . GLU B 1 190 ? 27.781 26.516 -4.652 1 36.09 190 GLU B O 1
ATOM 3123 N N . LYS B 1 191 ? 29.766 27.078 -5.371 1 45.88 191 LYS B N 1
ATOM 3124 C CA . LYS B 1 191 ? 29.344 28.406 -5.801 1 45.88 191 LYS B CA 1
ATOM 3125 C C . LYS B 1 191 ? 28.344 28.328 -6.949 1 45.88 191 LYS B C 1
ATOM 3127 O O . LYS B 1 191 ? 27.406 29.125 -7.016 1 45.88 191 LYS B O 1
ATOM 3132 N N . ARG B 1 192 ? 28.5 27.438 -7.832 1 41.75 192 ARG B N 1
ATOM 3133 C CA . ARG B 1 192 ? 27.578 27.297 -8.953 1 41.75 192 ARG B CA 1
ATOM 3134 C C . ARG B 1 192 ? 26.203 26.844 -8.469 1 41.75 192 ARG B C 1
ATOM 3136 O O . ARG B 1 192 ? 25.172 27.297 -8.977 1 41.75 192 ARG B O 1
ATOM 3143 N N . ILE B 1 193 ? 26.25 26 -7.52 1 38.56 193 ILE B N 1
ATOM 3144 C CA . ILE B 1 193 ? 25 25.516 -6.969 1 38.56 193 ILE B CA 1
ATOM 3145 C C . ILE B 1 193 ? 24.375 26.594 -6.078 1 38.56 193 ILE B C 1
ATOM 3147 O O . ILE B 1 193 ? 23.172 26.859 -6.152 1 38.56 193 ILE B O 1
ATOM 3151 N N . LEU B 1 194 ? 25.141 27.266 -5.418 1 37.81 194 LEU B N 1
ATOM 3152 C CA . LEU B 1 194 ? 24.656 28.406 -4.652 1 37.81 194 LEU B CA 1
ATOM 3153 C C . LEU B 1 194 ? 24.25 29.547 -5.578 1 37.81 194 LEU B C 1
ATOM 3155 O O . LEU B 1 194 ? 23.25 30.234 -5.328 1 37.81 194 LEU B O 1
ATOM 3159 N N . ALA B 1 195 ? 24.953 29.891 -6.617 1 42.84 195 ALA B N 1
ATOM 3160 C CA . ALA B 1 195 ? 24.578 30.938 -7.574 1 42.84 195 ALA B CA 1
ATOM 3161 C C . ALA B 1 195 ? 23.297 30.547 -8.32 1 42.84 195 ALA B C 1
ATOM 3163 O O . ALA B 1 195 ? 22.469 31.406 -8.625 1 42.84 195 ALA B O 1
ATOM 3164 N N . ALA B 1 196 ? 23.109 29.344 -8.625 1 37.47 196 ALA B N 1
ATOM 3165 C CA . ALA B 1 196 ? 21.859 28.938 -9.266 1 37.47 196 ALA B CA 1
ATOM 3166 C C . ALA B 1 196 ? 20.688 29.062 -8.305 1 37.47 196 ALA B C 1
ATOM 3168 O O . ALA B 1 196 ? 19.578 29.422 -8.711 1 37.47 196 ALA B O 1
ATOM 3169 N N . TRP B 1 197 ? 20.812 28.875 -7.027 1 31.92 197 TRP B N 1
ATOM 3170 C CA . TRP B 1 197 ? 19.781 29.094 -6.027 1 31.92 197 TRP B CA 1
ATOM 3171 C C . TRP B 1 197 ? 19.562 30.578 -5.785 1 31.92 197 TRP B C 1
ATOM 3173 O O . TRP B 1 197 ? 18.422 31.031 -5.617 1 31.92 197 TRP B O 1
ATOM 3183 N N . ALA B 1 198 ? 20.531 31.453 -5.941 1 33.19 198 ALA B N 1
ATOM 3184 C CA . ALA B 1 198 ? 20.375 32.906 -5.781 1 33.19 198 ALA B CA 1
ATOM 3185 C C . ALA B 1 198 ? 19.75 33.531 -7.023 1 33.19 198 ALA B C 1
ATOM 3187 O O . ALA B 1 198 ? 19.141 34.594 -6.945 1 33.19 198 ALA B O 1
ATOM 3188 N N . GLU B 1 199 ? 20.047 33.062 -8.234 1 37 199 GLU B N 1
ATOM 3189 C CA . GLU B 1 199 ? 19.5 33.75 -9.398 1 37 199 GLU B CA 1
ATOM 3190 C C . GLU B 1 199 ? 18.078 33.281 -9.688 1 37 199 GLU B C 1
ATOM 3192 O O . GLU B 1 199 ? 17.375 33.906 -10.484 1 37 199 GLU B O 1
ATOM 3197 N N . GLY B 1 200 ? 17.609 32.125 -9.328 1 30 200 GLY B N 1
ATOM 3198 C CA . GLY B 1 200 ? 16.188 32 -9.578 1 30 200 GLY B CA 1
ATOM 3199 C C . GLY B 1 200 ? 15.336 32.312 -8.359 1 30 200 GLY B C 1
ATOM 3200 O O . GLY B 1 200 ? 15.828 32.281 -7.23 1 30 200 GLY B O 1
#

Solvent-accessible surface area (backbone atoms only — not comparable to full-atom values): 22605 Å² total; per-residue (Å²): 132,80,75,76,75,66,81,71,80,68,81,55,68,74,63,90,83,75,38,46,54,62,39,54,51,49,51,55,46,50,59,34,66,74,43,94,62,47,70,48,19,57,72,31,45,25,40,51,52,46,54,48,36,25,48,33,20,35,70,47,72,41,66,60,38,75,68,68,40,21,19,46,96,82,30,51,36,39,62,72,56,52,60,72,52,49,90,40,56,77,37,57,61,76,74,64,61,71,78,63,54,72,60,89,69,54,79,68,55,68,70,57,49,53,50,51,49,51,45,38,73,72,48,59,62,52,22,43,54,50,43,35,53,54,45,57,69,35,58,43,37,56,75,35,44,47,92,92,53,74,83,29,65,40,57,68,66,47,31,19,52,52,46,41,51,48,51,48,46,51,48,43,47,48,48,50,58,46,61,54,85,51,74,72,73,50,73,66,55,48,46,50,55,51,48,53,60,68,72,98,135,79,74,76,76,66,82,70,77,66,81,52,65,74,65,78,88,76,36,48,54,61,40,55,50,50,50,55,46,50,58,35,66,74,43,96,61,48,68,49,19,56,73,31,45,26,40,51,52,45,53,47,35,26,50,35,20,34,66,44,73,40,69,56,38,75,67,70,40,22,20,45,95,81,30,51,34,40,62,71,57,52,62,72,51,47,90,42,56,77,35,58,62,76,75,62,60,70,77,62,54,74,60,88,69,55,78,67,56,67,70,55,49,53,50,52,51,51,46,38,72,73,49,59,63,52,21,42,54,49,43,35,53,54,47,58,68,35,58,45,37,56,75,35,44,47,92,92,54,74,82,28,64,39,58,69,66,46,31,18,52,54,45,42,50,48,51,49,45,50,50,43,46,48,47,49,56,42,60,58,82,46,75,73,72,50,74,66,55,48,45,53,54,50,47,54,59,68,73,100

InterPro domains:
  IPR025272 Antitoxin SocA-like, Panacea domain [PF13274] (45-141)

Foldseek 3Di:
DPPPPQLPLPLLAPPDAAAALVLLLVLLLVVLLVDPDRADFQLNSQLLSLVLQLLCCQSHVDGPHDFFWAADPQATGGVVVCVVQVVQPGHRDDDPPPVPPPPPNPDDPPSSSVSSVSSCVVPVVPHSVVSSVVRCVQCLRVVQDDPPDPGRTRDNVSSNVRNNVVSVVVVVVCVVVCPPPPDPPDPVSVVVVVVVVVPD/DPPPPQLPLPLLALDDDAAALVLLLLLLLVVLLVDPDRADFQLNSQLLSLVLQLLCCQSHVDGPHPFFWAADPQATGGVVVCVVQVVQPGHRDDDPPPVPPPPCNPDDPPSSSVSSVSSCVVPVVPHSVVSSVVRCPQCLRVVQDDPPDPGRTRDNVSSNVRNNVVSVVVVVVCVVVCVPPPDPDPPVSVVVVVVVVVVD